Protein AF-A0A813ENT9-F1 (afdb_monomer)

pLDDT: mean 72.84, std 26.19, range [22.36, 98.62]

InterPro domains:
  IPR007402 Protein of unknown function DUF455 [PF04305] (148-347)
  IPR007402 Protein of unknown function DUF455 [PTHR42782] (163-346)
  IPR009078 Ferritin-like superfamily [SSF47240] (178-344)

Radius of gyration: 24.58 Å; Cα contacts (8 Å, |Δi|>4): 351; chains: 1; bounding box: 76×67×58 Å

Secondary structure (DSSP, 8-state):
-------THHHHHTT--S-TTS------------S---------------------------------PPPPHHHHHHHHHHHHHHTT--HHHHHHHHHHHHHH---HHHHTPPPPTTHHHHHHHHHTS----------------SS----GGGPBPSS--TTTTPPPPHHHHHH-HHHHHHHHHHHHHHHHHHHHHHHHHHHH-TTS-HHHHHHHHHHHHHHHHHHHHHHHHHHHHHIIIIITTS-HHHH-S-TTSSSSBP-HHHHHHHHHHHSSSHHHHHIIIIIIIIHHHHHHHHHHHHHHHHHTT-HHHHHHHHHHHHHHHHHHHHHHHHHHHHS---STTTT---HHHHHHHH----------

Organism: Polarella glacialis (NCBI:txid89957)

Nearest PDB structures (foldseek):
  3n1y-assembly1_A-1  TM=5.317E-01  e=1.655E+00  Pseudomonas sp. OX1
  3rng-assembly1_A  TM=5.389E-01  e=2.748E+00  Pseudomonas sp. OX1
  6xz6-assembly2_C  TM=1.559E-01  e=4.759E+00  Trypanosoma brucei brucei TREU927

Foldseek 3Di:
DPDDQDPPVLCVVLVVDPDPPDDDPDDDDDDDDDDDDDDDDDDDDDDDDDDDDDDDDDDDDDDDDDDDDDDDPVVVVVVVVVVVVVVPDQLLRQLLVLLCQLQAPADPVSLLDARPTCSLVRLSVVSPPDDPDDPDDQPQPPPVRLGGHHDQLAAADPDDDPPLLDQDDLVCLLVDLVSVLLNLLQVLNLLSLLLNLLSVVCNRGSPPRSSLNSLSSVSSNLSSVLSVLSLVSSQVSLCVVVPVPDDSCVSDSRSSDGPPHYCVLSVQLVLLVPFPNNLLQSLLSCQVPVLVVLLVVLQVVLVSCVSSVNNSVSVSSVVSNVVSVSSNVSSQVVLLVPPDDDDPCNPDDDSVNSSVVRHSGDPPPPPD

Sequence (368 aa):
VRAEPVKASLLQEFGISDTLGKASPYLNVVPLTPLGQRWSAASGPAAGGLGVFLLLDPRVASSSSSGRRQPSLTAAAASRDGSARLAQLSAKDELDMFARRILEDGRLATKLEPPAEGLDKRLIAEQNLPQVSKDVGLADASLDLEWPEREAAIEMSRTPLKGSEQLPKAGQLIASAEARALCLRKFAHHEVCAIELFAWALLRFPDAPVGFRLGLLQTLVEEQVHCKLYLERVADITRADGREDLPQSELEPFPLGRAPLPNSLWKGLGAIRASPEPLAAFLCGVGLTFEAANLDHSLKFRDIFRQAGDDETADVLQRIHDEEIRHVRIARVWLRRLAPRHGADAAHCDDAELYNAYAAFPTFEMSK

Structure (mmCIF, N/CA/C/O backbone):
data_AF-A0A813ENT9-F1
#
_entry.id   AF-A0A813ENT9-F1
#
loop_
_atom_site.group_PDB
_atom_site.id
_atom_site.type_symbol
_atom_site.label_atom_id
_atom_site.label_alt_id
_atom_site.label_comp_id
_atom_site.label_asym_id
_atom_site.label_entity_id
_atom_site.label_seq_id
_atom_site.pdbx_PDB_ins_code
_atom_site.Cartn_x
_atom_site.Cartn_y
_atom_site.Cartn_z
_atom_site.occupancy
_atom_site.B_iso_or_equiv
_atom_site.auth_seq_id
_atom_site.auth_comp_id
_atom_site.auth_asym_id
_atom_site.auth_atom_id
_atom_site.pdbx_PDB_model_num
ATOM 1 N N . VAL A 1 1 ? 22.209 -12.028 -19.439 1.00 31.58 1 VAL A N 1
ATOM 2 C CA . VAL A 1 1 ? 21.075 -12.940 -19.731 1.00 31.58 1 VAL A CA 1
ATOM 3 C C . VAL A 1 1 ? 20.095 -12.158 -20.589 1.00 31.58 1 VAL A C 1
ATOM 5 O O . VAL A 1 1 ? 19.682 -11.094 -20.153 1.00 31.58 1 VAL A O 1
ATOM 8 N N . ARG A 1 2 ? 19.826 -12.579 -21.833 1.00 24.55 2 ARG A N 1
ATOM 9 C CA . ARG A 1 2 ? 18.848 -11.890 -22.695 1.00 24.55 2 ARG A CA 1
ATOM 10 C C . ARG A 1 2 ? 17.473 -12.006 -22.033 1.00 24.55 2 ARG A C 1
ATOM 12 O O . ARG A 1 2 ? 17.047 -13.121 -21.749 1.00 24.55 2 ARG A O 1
ATOM 19 N N . ALA A 1 3 ? 16.832 -10.876 -21.742 1.00 31.22 3 ALA A N 1
ATOM 20 C CA . ALA A 1 3 ? 15.467 -10.850 -21.236 1.00 31.22 3 ALA A CA 1
ATOM 21 C C . ALA A 1 3 ? 14.542 -11.434 -22.315 1.00 31.22 3 ALA A C 1
ATOM 23 O O . ALA A 1 3 ? 14.379 -10.847 -23.383 1.00 31.22 3 ALA A O 1
ATOM 24 N N . GLU A 1 4 ? 14.004 -12.626 -22.063 1.00 32.72 4 GLU A N 1
ATOM 25 C CA . GLU A 1 4 ? 12.956 -13.219 -22.893 1.00 32.72 4 GLU A CA 1
ATOM 26 C C . GLU A 1 4 ? 11.741 -12.272 -22.919 1.00 32.72 4 GLU A C 1
ATOM 28 O O . GLU A 1 4 ? 11.378 -11.717 -21.874 1.00 32.72 4 GLU A O 1
ATOM 33 N N . PRO A 1 5 ? 11.092 -12.066 -24.079 1.00 38.59 5 PRO A N 1
ATOM 34 C CA . PRO A 1 5 ? 9.867 -11.283 -24.146 1.00 38.59 5 PRO A CA 1
ATOM 35 C C . PRO A 1 5 ? 8.805 -11.913 -23.238 1.00 38.59 5 PRO A C 1
ATOM 37 O O . PRO A 1 5 ? 8.561 -13.122 -23.275 1.00 38.59 5 PRO A O 1
ATOM 40 N N . VAL A 1 6 ? 8.183 -11.081 -22.399 1.00 41.44 6 VAL A N 1
ATOM 41 C CA . VAL A 1 6 ? 7.112 -11.477 -21.478 1.00 41.44 6 VAL A CA 1
ATOM 42 C C . VAL A 1 6 ? 5.927 -11.937 -22.327 1.00 41.44 6 VAL A C 1
ATOM 44 O O . VAL A 1 6 ? 5.165 -11.126 -22.843 1.00 41.44 6 VAL A O 1
ATOM 47 N N . LYS A 1 7 ? 5.785 -13.251 -22.528 1.00 40.38 7 LYS A N 1
ATOM 48 C CA . LYS A 1 7 ? 4.613 -13.821 -23.204 1.00 40.38 7 LYS A CA 1
ATOM 49 C C . LYS A 1 7 ? 3.363 -13.500 -22.382 1.00 40.38 7 LYS A C 1
ATOM 51 O O . LYS A 1 7 ? 3.413 -13.540 -21.155 1.00 40.38 7 LYS A O 1
ATOM 56 N N . ALA A 1 8 ? 2.232 -13.273 -23.050 1.00 42.03 8 ALA A N 1
ATOM 57 C CA . ALA A 1 8 ? 0.917 -13.039 -22.435 1.00 42.03 8 ALA A CA 1
ATOM 58 C C . ALA A 1 8 ? 0.524 -14.076 -21.350 1.00 42.03 8 ALA A C 1
ATOM 60 O O . ALA A 1 8 ? -0.287 -13.779 -20.479 1.00 42.03 8 ALA A O 1
ATOM 61 N N . SER A 1 9 ? 1.159 -15.256 -21.333 1.00 44.91 9 SER A N 1
ATOM 62 C CA . SER A 1 9 ? 1.030 -16.269 -20.277 1.00 44.91 9 SER A CA 1
ATOM 63 C C . SER A 1 9 ? 1.464 -15.798 -18.880 1.00 44.91 9 SER A C 1
ATOM 65 O O . SER A 1 9 ? 0.980 -16.327 -17.887 1.00 44.91 9 SER A O 1
ATOM 67 N N . LEU A 1 10 ? 2.362 -14.812 -18.781 1.00 40.22 10 LEU A N 1
ATOM 68 C CA . LEU A 1 10 ? 2.868 -14.294 -17.505 1.00 40.22 10 LEU A CA 1
ATOM 69 C C . LEU A 1 10 ? 1.834 -13.464 -16.746 1.00 40.22 10 LEU A C 1
ATOM 71 O O . LEU A 1 10 ? 1.767 -13.540 -15.527 1.00 40.22 10 LEU A O 1
ATOM 75 N N . LEU A 1 11 ? 0.996 -12.712 -17.457 1.00 44.91 11 LEU A N 1
ATOM 76 C CA . LEU A 1 11 ? -0.087 -11.943 -16.839 1.00 44.91 11 LEU A CA 1
ATOM 77 C C . LEU A 1 11 ? -1.122 -12.879 -16.200 1.00 44.91 11 LEU A C 1
ATOM 79 O O . LEU A 1 11 ? -1.585 -12.647 -15.084 1.00 44.91 11 LEU A O 1
ATOM 83 N N . GLN A 1 12 ? -1.379 -14.004 -16.867 1.00 45.25 12 GLN A N 1
ATOM 84 C CA . GLN A 1 12 ? -2.271 -15.063 -16.407 1.00 45.25 12 GLN A CA 1
ATOM 85 C C . GLN A 1 12 ? -1.721 -15.802 -15.170 1.00 45.25 12 GLN A C 1
ATOM 87 O O . GLN A 1 12 ? -2.481 -16.091 -14.250 1.00 45.25 12 GLN A O 1
ATOM 92 N N . GLU A 1 13 ? -0.402 -16.034 -15.100 1.00 40.66 13 GLU A N 1
ATOM 93 C CA . GLU A 1 13 ? 0.289 -16.635 -13.940 1.00 40.66 13 GLU A CA 1
ATOM 94 C C . GLU A 1 13 ? 0.149 -15.783 -12.662 1.00 40.66 13 GLU A C 1
ATOM 96 O O . GLU A 1 13 ? 0.085 -16.314 -11.553 1.00 40.66 13 GLU A O 1
ATOM 101 N N . PHE A 1 14 ? 0.043 -14.457 -12.804 1.00 45.03 14 PHE A N 1
ATOM 102 C CA . PHE A 1 14 ? -0.132 -13.532 -11.681 1.00 45.03 14 PHE A CA 1
ATOM 103 C C . PHE A 1 14 ? -1.591 -13.156 -11.400 1.00 45.03 14 PHE A C 1
ATOM 105 O O . PHE A 1 14 ? -1.835 -12.383 -10.472 1.00 45.03 14 PHE A O 1
ATOM 112 N N . GLY A 1 15 ? -2.558 -13.678 -12.161 1.00 40.19 15 GLY A N 1
ATOM 113 C CA . GLY A 1 15 ? -3.959 -13.262 -12.051 1.00 40.19 15 GLY A CA 1
ATOM 114 C C . GLY A 1 15 ? -4.168 -11.781 -12.389 1.00 40.19 15 GLY A C 1
ATOM 115 O O . GLY A 1 15 ? -5.046 -11.141 -11.819 1.00 40.19 15 GLY A O 1
ATOM 116 N N . ILE A 1 16 ? -3.333 -11.214 -13.268 1.00 45.72 16 ILE A N 1
ATOM 117 C CA . ILE A 1 16 ? -3.538 -9.875 -13.831 1.00 45.72 16 ILE A CA 1
ATOM 118 C C . ILE A 1 16 ? -4.748 -9.989 -14.773 1.00 45.72 16 ILE A C 1
ATOM 120 O O . ILE A 1 16 ? -4.620 -10.477 -15.895 1.00 45.72 16 ILE A O 1
ATOM 124 N N . SER A 1 17 ? -5.941 -9.657 -14.268 1.00 43.94 17 SER A N 1
ATOM 125 C CA . SER A 1 17 ? -7.192 -9.644 -15.041 1.00 43.94 17 SER A CA 1
ATOM 126 C C . SER A 1 17 ? -7.212 -8.464 -16.019 1.00 43.94 17 SER A C 1
ATOM 128 O O . SER A 1 17 ? -6.691 -7.397 -15.712 1.00 43.94 17 SER A O 1
ATOM 130 N N . ASP A 1 18 ? -7.892 -8.626 -17.157 1.00 40.97 18 ASP A N 1
ATOM 131 C CA . ASP A 1 18 ? -8.038 -7.665 -18.270 1.00 40.97 18 ASP A CA 1
ATOM 132 C C . ASP A 1 18 ? -8.789 -6.350 -17.934 1.00 40.97 18 ASP A C 1
ATOM 134 O O . ASP A 1 18 ? -9.279 -5.647 -18.835 1.00 40.97 18 ASP A O 1
ATOM 138 N N . THR A 1 19 ? -8.946 -6.012 -16.654 1.00 39.94 19 THR A N 1
ATOM 139 C CA . THR A 1 19 ? -9.840 -4.950 -16.182 1.00 39.94 19 THR A CA 1
ATOM 140 C C . THR A 1 19 ? -9.249 -4.137 -15.030 1.00 39.94 19 THR A C 1
ATOM 142 O O . THR A 1 19 ? -9.852 -4.065 -13.959 1.00 39.94 19 THR A O 1
ATOM 145 N N . LEU A 1 20 ? -8.120 -3.453 -15.245 1.00 43.62 20 LEU A N 1
ATOM 146 C CA . LEU A 1 20 ? -7.811 -2.261 -14.447 1.00 43.62 20 LEU A CA 1
ATOM 147 C C . LEU A 1 20 ? -8.871 -1.192 -14.767 1.00 43.62 20 LEU A C 1
ATOM 149 O O . LEU A 1 20 ? -8.841 -0.579 -15.831 1.00 43.62 20 LEU A O 1
ATOM 153 N N . GLY A 1 21 ? -9.862 -1.027 -13.888 1.00 37.38 21 GLY A N 1
ATOM 154 C CA . GLY A 1 21 ? -10.892 0.014 -14.019 1.00 37.38 21 GLY A CA 1
ATOM 155 C C . GLY A 1 21 ? -12.346 -0.457 -13.953 1.00 37.38 21 GLY A C 1
ATOM 156 O O . GLY A 1 21 ? -13.245 0.379 -13.917 1.00 37.38 21 GLY A O 1
ATOM 157 N N . LYS A 1 22 ? -12.617 -1.765 -13.873 1.00 34.47 22 LYS A N 1
ATOM 158 C CA . LYS A 1 22 ? -13.944 -2.247 -13.459 1.00 34.47 22 LYS A CA 1
ATOM 159 C C . LYS A 1 22 ? -13.844 -2.697 -12.013 1.00 34.47 22 LYS A C 1
ATOM 161 O O . LYS A 1 22 ? -13.019 -3.552 -11.710 1.00 34.47 22 LYS A O 1
ATOM 166 N N . ALA A 1 23 ? -14.667 -2.123 -11.134 1.00 31.81 23 ALA A N 1
ATOM 167 C CA . ALA A 1 23 ? -14.884 -2.680 -9.805 1.00 31.81 23 ALA A CA 1
ATOM 168 C C . ALA A 1 23 ? -15.116 -4.191 -9.951 1.00 31.81 23 ALA A C 1
ATOM 170 O O . ALA A 1 23 ? -15.957 -4.602 -10.755 1.00 31.81 23 ALA A O 1
ATOM 171 N N . SER A 1 24 ? -14.311 -4.990 -9.248 1.00 31.61 24 SER A N 1
ATOM 172 C CA . SER A 1 24 ? -14.378 -6.450 -9.278 1.00 31.61 24 SER A CA 1
ATOM 173 C C . SER A 1 24 ? -15.818 -6.902 -8.994 1.00 31.61 24 SER A C 1
ATOM 175 O O . SER A 1 24 ? -16.326 -6.628 -7.903 1.00 31.61 24 SER A O 1
ATOM 177 N N . PRO A 1 25 ? -16.527 -7.542 -9.944 1.00 28.44 25 PRO A N 1
ATOM 178 C CA . PRO A 1 25 ? -17.794 -8.178 -9.640 1.00 28.44 25 PRO A CA 1
ATOM 179 C C . PRO A 1 25 ? -17.458 -9.511 -8.964 1.00 28.44 25 PRO A C 1
ATOM 181 O O . PRO A 1 25 ? -16.895 -10.405 -9.588 1.00 28.44 25 PRO A O 1
ATOM 184 N N . TYR A 1 26 ? -17.734 -9.600 -7.667 1.00 29.67 26 TYR A N 1
ATOM 185 C CA . TYR A 1 26 ? -17.457 -10.736 -6.788 1.00 29.67 26 TYR A CA 1
ATOM 186 C C . TYR A 1 26 ? -17.551 -12.152 -7.408 1.00 29.67 26 TYR A C 1
ATOM 188 O O . TYR A 1 26 ? -18.485 -12.477 -8.136 1.00 29.67 26 TYR A O 1
ATOM 196 N N . LEU A 1 27 ? -16.643 -13.005 -6.905 1.00 29.31 27 LEU A N 1
ATOM 197 C CA . LEU A 1 27 ? -16.765 -14.446 -6.625 1.00 29.31 27 LEU A CA 1
ATOM 198 C C . LEU A 1 27 ? -16.911 -15.437 -7.793 1.00 29.31 27 LEU A C 1
ATOM 200 O O . LEU A 1 27 ? -17.970 -15.615 -8.381 1.00 29.31 27 LEU A O 1
ATOM 204 N N . ASN A 1 28 ? -15.862 -16.248 -7.958 1.00 23.48 28 ASN A N 1
ATOM 205 C CA . ASN A 1 28 ? -15.975 -17.710 -7.907 1.00 23.48 28 ASN A CA 1
ATOM 206 C C . ASN A 1 28 ? -14.609 -18.300 -7.525 1.00 23.48 28 ASN A C 1
ATOM 208 O O . ASN A 1 28 ? -13.806 -18.644 -8.390 1.00 23.48 28 ASN A O 1
ATOM 212 N N . VAL A 1 29 ? -14.337 -18.415 -6.223 1.00 27.23 29 VAL A N 1
ATOM 213 C CA . VAL A 1 29 ? -13.224 -19.229 -5.721 1.00 27.23 29 VAL A CA 1
ATOM 214 C C . VAL A 1 29 ? -13.818 -20.465 -5.059 1.00 27.23 29 VAL A C 1
ATOM 216 O O . VAL A 1 29 ? -14.573 -20.385 -4.093 1.00 27.23 29 VAL A O 1
ATOM 219 N N . VAL A 1 30 ? -13.502 -21.617 -5.642 1.00 23.52 30 VAL A N 1
ATOM 220 C CA . VAL A 1 30 ? -13.768 -22.946 -5.090 1.00 23.52 30 VAL A CA 1
ATOM 221 C C . VAL A 1 30 ? -13.003 -23.073 -3.766 1.00 23.52 30 VAL A C 1
ATOM 223 O O . VAL A 1 30 ? -11.804 -22.789 -3.751 1.00 23.52 30 VAL A O 1
ATOM 226 N N . PRO A 1 31 ? -13.628 -23.503 -2.657 1.00 24.69 31 PRO A N 1
ATOM 227 C CA . PRO A 1 31 ? -12.917 -23.642 -1.395 1.00 24.69 31 PRO A CA 1
ATOM 228 C C . PRO A 1 31 ? -11.897 -24.783 -1.490 1.00 24.69 31 PRO A C 1
ATOM 230 O O . PRO A 1 31 ? -12.249 -25.928 -1.780 1.00 24.69 31 PRO A O 1
ATOM 233 N N . LEU A 1 32 ? -10.630 -24.487 -1.199 1.00 27.20 32 LEU A N 1
ATOM 234 C CA . LEU A 1 32 ? -9.658 -25.512 -0.832 1.00 27.20 32 LEU A CA 1
ATOM 235 C C . LEU A 1 32 ? -9.951 -25.932 0.612 1.00 27.20 32 LEU A C 1
ATOM 237 O O . LEU A 1 32 ? -9.656 -25.213 1.562 1.00 27.20 32 LEU A O 1
ATOM 241 N N . THR A 1 33 ? -10.574 -27.098 0.774 1.00 24.86 33 THR A N 1
ATOM 242 C CA . THR A 1 33 ? -10.783 -27.750 2.075 1.00 24.86 33 THR A CA 1
ATOM 243 C C . THR A 1 33 ? -9.454 -27.992 2.799 1.00 24.86 33 THR A C 1
ATOM 245 O O . THR A 1 33 ? -8.567 -28.624 2.218 1.00 24.86 33 THR A O 1
ATOM 248 N N . PRO A 1 34 ? -9.329 -27.623 4.086 1.00 27.61 34 PRO A N 1
ATOM 249 C CA . PRO A 1 34 ? -8.279 -28.142 4.948 1.00 27.61 34 PRO A CA 1
ATOM 250 C C . PRO A 1 34 ? -8.530 -29.625 5.245 1.00 27.61 34 PRO A C 1
ATOM 252 O O . PRO A 1 34 ? -9.637 -30.042 5.593 1.00 27.61 34 PRO A O 1
ATOM 255 N N . LEU A 1 35 ? -7.480 -30.432 5.119 1.00 26.48 35 LEU A N 1
ATOM 256 C CA . LEU A 1 35 ? -7.457 -31.812 5.585 1.00 26.48 35 LEU A CA 1
ATOM 257 C C . LEU A 1 35 ? -7.691 -31.859 7.105 1.00 26.48 35 LEU A C 1
ATOM 259 O O . LEU A 1 35 ? -6.843 -31.436 7.882 1.00 26.48 35 LEU A O 1
ATOM 263 N N . GLY A 1 36 ? -8.810 -32.467 7.502 1.00 24.36 36 GLY A N 1
ATOM 264 C CA . GLY A 1 36 ? -8.964 -33.134 8.795 1.00 24.36 36 GLY A CA 1
ATOM 265 C C . GLY A 1 36 ? -9.704 -32.356 9.882 1.00 24.36 36 GLY A C 1
ATOM 266 O O . GLY A 1 36 ? -9.088 -31.669 10.680 1.00 24.36 36 GLY A O 1
ATOM 267 N N . GLN A 1 37 ? -11.009 -32.603 10.017 1.00 26.23 37 GLN A N 1
ATOM 268 C CA . GLN A 1 37 ? -11.585 -33.292 11.183 1.00 26.23 37 GLN A CA 1
ATOM 269 C C . GLN A 1 37 ? -13.067 -33.612 10.921 1.00 26.23 37 GLN A C 1
ATOM 271 O O . GLN A 1 37 ? -13.854 -32.769 10.505 1.00 26.23 37 GLN A O 1
ATOM 276 N N . ARG A 1 38 ? -13.432 -34.882 11.121 1.00 24.89 38 ARG A N 1
ATOM 277 C CA . ARG A 1 38 ? -14.786 -35.423 10.949 1.00 24.89 38 ARG A CA 1
ATOM 278 C C . ARG A 1 38 ? -15.687 -34.972 12.094 1.00 24.89 38 ARG A C 1
ATOM 280 O O . ARG A 1 38 ? -15.434 -35.403 13.211 1.00 24.89 38 ARG A O 1
ATOM 287 N N . TRP A 1 39 ? -16.787 -34.284 11.803 1.00 24.11 39 TRP A N 1
ATOM 288 C CA . TRP A 1 39 ? -17.993 -34.324 12.636 1.00 24.11 39 TRP A CA 1
ATOM 289 C C . TRP A 1 39 ? -19.222 -34.519 11.743 1.00 24.11 39 TRP A C 1
ATOM 291 O O . TRP A 1 39 ? -19.401 -33.843 10.736 1.00 24.11 39 TRP A O 1
ATOM 301 N N . SER A 1 40 ? -20.020 -35.525 12.092 1.00 24.61 40 SER A N 1
ATOM 302 C CA . SER A 1 40 ? -21.245 -35.947 11.414 1.00 24.61 40 SER A CA 1
ATOM 303 C C . SER A 1 40 ? -22.445 -35.414 12.186 1.00 24.61 40 SER A C 1
ATOM 305 O O . SER A 1 40 ? -22.548 -35.715 13.373 1.00 24.61 40 SER A O 1
ATOM 307 N N . ALA A 1 41 ? -23.386 -34.752 11.512 1.00 25.81 41 ALA A N 1
ATOM 308 C CA . ALA A 1 41 ? -24.808 -34.802 11.857 1.00 25.81 41 ALA A CA 1
ATOM 309 C C . ALA A 1 41 ? -25.672 -34.332 10.674 1.00 25.81 41 ALA A C 1
ATOM 311 O O . ALA A 1 41 ? -25.301 -33.435 9.925 1.00 25.81 41 ALA A O 1
ATOM 312 N N . ALA A 1 42 ? -26.801 -35.012 10.505 1.00 22.61 42 ALA A N 1
ATOM 313 C CA . ALA A 1 42 ? -27.679 -35.042 9.344 1.00 22.61 42 ALA A CA 1
ATOM 314 C C . ALA A 1 42 ? -28.894 -34.087 9.426 1.00 22.61 42 ALA A C 1
ATOM 316 O O . ALA A 1 42 ? -29.235 -33.613 10.509 1.00 22.61 42 ALA A O 1
ATOM 317 N N . SER A 1 43 ? -29.650 -34.042 8.308 1.00 27.06 43 SER A N 1
ATOM 318 C CA . SER A 1 43 ? -31.071 -33.620 8.111 1.00 27.06 43 SER A CA 1
ATOM 319 C C . SER A 1 43 ? -31.303 -32.102 7.982 1.00 27.06 43 SER A C 1
ATOM 321 O O . SER A 1 43 ? -30.952 -31.367 8.887 1.00 27.06 43 SER A O 1
ATOM 323 N N . GLY A 1 44 ? -31.844 -31.533 6.893 1.00 24.34 44 GLY A N 1
ATOM 324 C CA . GLY A 1 44 ? -33.192 -31.697 6.304 1.00 24.34 44 GLY A CA 1
ATOM 325 C C . GLY A 1 44 ? -33.752 -30.293 5.911 1.00 24.34 44 GLY A C 1
ATOM 326 O O . GLY A 1 44 ? -33.144 -29.311 6.317 1.00 24.34 44 GLY A O 1
ATOM 327 N N . PRO A 1 45 ? -34.825 -30.138 5.099 1.00 30.98 45 PRO A N 1
ATOM 328 C CA . PRO A 1 45 ? -34.728 -29.361 3.847 1.00 30.98 45 PRO A CA 1
ATOM 329 C C . PRO A 1 45 ? -35.563 -28.058 3.684 1.00 30.98 45 PRO A C 1
ATOM 331 O O . PRO A 1 45 ? -36.574 -27.848 4.340 1.00 30.98 45 PRO A O 1
ATOM 334 N N . ALA A 1 46 ? -35.088 -27.252 2.717 1.00 26.53 46 ALA A N 1
ATOM 335 C CA . ALA A 1 46 ? -35.700 -26.378 1.688 1.00 26.53 46 ALA A CA 1
ATOM 336 C C . ALA A 1 46 ? -37.165 -25.864 1.731 1.00 26.53 46 ALA A C 1
ATOM 338 O O . ALA A 1 46 ? -38.100 -26.644 1.873 1.00 26.53 46 ALA A O 1
ATOM 339 N N . ALA A 1 47 ? -37.322 -24.573 1.367 1.00 26.30 47 ALA A N 1
ATOM 340 C CA . ALA A 1 47 ? -38.288 -23.914 0.438 1.00 26.30 47 ALA A CA 1
ATOM 341 C C . ALA A 1 47 ? -38.345 -22.401 0.799 1.00 26.30 47 ALA A C 1
ATOM 343 O O . ALA A 1 47 ? -38.175 -22.083 1.966 1.00 26.30 47 ALA A O 1
ATOM 344 N N . GLY A 1 48 ? -38.553 -21.383 -0.046 1.00 24.31 48 GLY A N 1
ATOM 345 C CA . GLY A 1 48 ? -39.046 -21.237 -1.420 1.00 24.31 48 GLY A CA 1
ATOM 346 C C . GLY A 1 48 ? -39.652 -19.816 -1.598 1.00 24.31 48 GLY A C 1
ATOM 347 O O . GLY A 1 48 ? -40.213 -19.301 -0.639 1.00 24.31 48 GLY A O 1
ATOM 348 N N . GLY A 1 49 ? -39.579 -19.226 -2.809 1.00 23.67 49 GLY A N 1
ATOM 349 C CA . GLY A 1 49 ? -40.369 -18.063 -3.306 1.00 23.67 49 GLY A CA 1
ATOM 350 C C . GLY A 1 49 ? -40.110 -16.692 -2.647 1.00 23.67 49 GLY A C 1
ATOM 351 O O . GLY A 1 49 ? -39.648 -16.619 -1.525 1.00 23.67 49 GLY A O 1
ATOM 352 N N . LEU A 1 50 ? -40.368 -15.526 -3.245 1.00 26.12 50 LEU A N 1
ATOM 353 C CA . LEU A 1 50 ? -41.095 -15.102 -4.446 1.00 26.12 50 LEU A CA 1
ATOM 354 C C . LEU A 1 50 ? -40.665 -13.647 -4.750 1.00 26.12 50 LEU A C 1
ATOM 356 O O . LEU A 1 50 ? -40.340 -12.895 -3.834 1.00 26.12 50 LEU A O 1
ATOM 360 N N . GLY A 1 51 ? -40.677 -13.252 -6.025 1.00 22.36 51 GLY A N 1
ATOM 361 C CA . GLY A 1 51 ? -40.363 -11.889 -6.461 1.00 22.36 51 GLY A CA 1
ATOM 362 C C . GLY A 1 51 ? -41.534 -10.910 -6.358 1.00 22.36 51 GLY A C 1
ATOM 363 O O . GLY A 1 51 ? -42.688 -11.321 -6.274 1.00 22.36 51 GLY A O 1
ATOM 364 N N . VAL A 1 52 ? -41.229 -9.612 -6.460 1.00 25.75 52 VAL A N 1
ATOM 365 C CA . VAL A 1 52 ? -42.190 -8.558 -6.816 1.00 25.75 52 VAL A CA 1
ATOM 366 C C . VAL A 1 52 ? -41.489 -7.524 -7.705 1.00 25.75 52 VAL A C 1
ATOM 368 O O . VAL A 1 52 ? -40.528 -6.879 -7.297 1.00 25.75 52 VAL A O 1
ATOM 371 N N . PHE A 1 53 ? -41.990 -7.395 -8.934 1.00 24.22 53 PHE A N 1
ATOM 372 C CA . PHE A 1 53 ? -41.747 -6.294 -9.867 1.00 24.22 53 PHE A CA 1
ATOM 373 C C . PHE A 1 53 ? -42.733 -5.162 -9.547 1.00 24.22 53 PHE A C 1
ATOM 375 O O . PHE A 1 53 ? -43.921 -5.432 -9.372 1.00 24.22 53 PHE A O 1
ATOM 382 N N . LEU A 1 54 ? -42.282 -3.906 -9.550 1.00 26.34 54 LEU A N 1
ATOM 383 C CA . LEU A 1 54 ? -43.164 -2.737 -9.530 1.00 26.34 54 LEU A CA 1
ATOM 384 C C . LEU A 1 54 ? -42.888 -1.847 -10.746 1.00 26.34 54 LEU A C 1
ATOM 386 O O . LEU A 1 54 ? -41.794 -1.319 -10.929 1.00 26.34 54 LEU A O 1
ATOM 390 N N . LEU A 1 55 ? -43.922 -1.750 -11.584 1.00 24.53 55 LEU A N 1
ATOM 391 C CA . LEU A 1 55 ? -44.096 -0.836 -12.709 1.00 24.53 55 LEU A CA 1
ATOM 392 C C . LEU A 1 55 ? -44.313 0.601 -12.220 1.00 24.53 55 LEU A C 1
ATOM 394 O O . LEU A 1 55 ? -45.072 0.813 -11.277 1.00 24.53 55 LEU A O 1
ATOM 398 N N . LEU A 1 56 ? -43.783 1.579 -12.958 1.00 27.08 56 LEU A N 1
ATOM 399 C CA . LEU A 1 56 ? -44.304 2.948 -12.985 1.00 27.08 56 LEU A CA 1
ATOM 400 C C . LEU A 1 56 ? -44.379 3.443 -14.438 1.00 27.08 56 LEU A C 1
ATOM 402 O O . LEU A 1 56 ? -43.383 3.435 -15.160 1.00 27.08 56 LEU A O 1
ATOM 406 N N . ASP A 1 57 ? -45.585 3.850 -14.838 1.00 27.53 57 ASP A N 1
ATOM 407 C CA . ASP A 1 57 ? -45.938 4.527 -16.096 1.00 27.53 57 ASP A CA 1
ATOM 408 C C . ASP A 1 57 ? -46.040 6.060 -15.835 1.00 27.53 57 ASP A C 1
ATOM 410 O O . ASP A 1 57 ? -46.289 6.453 -14.690 1.00 27.53 57 ASP A O 1
ATOM 414 N N . PRO A 1 58 ? -45.817 6.950 -16.830 1.00 44.16 58 PRO A N 1
ATOM 415 C CA . PRO A 1 58 ? -45.433 8.348 -16.624 1.00 44.16 58 PRO A CA 1
ATOM 416 C C . PRO A 1 58 ? -46.532 9.383 -16.969 1.00 44.16 58 PRO A C 1
ATOM 418 O O . PRO A 1 58 ? -47.655 9.036 -17.334 1.00 44.16 58 PRO A O 1
ATOM 421 N N . ARG A 1 59 ? -46.103 10.665 -16.987 1.00 27.47 59 ARG A N 1
ATOM 422 C CA . ARG A 1 59 ? -46.740 11.933 -17.456 1.00 27.47 59 ARG A CA 1
ATOM 423 C C . ARG A 1 59 ? -47.303 12.781 -16.285 1.00 27.47 59 ARG A C 1
ATOM 425 O O . ARG A 1 59 ? -47.861 12.226 -15.357 1.00 27.47 59 ARG A O 1
ATOM 432 N N . VAL A 1 60 ? -47.181 14.117 -16.207 1.00 29.70 60 VAL A N 1
ATOM 433 C CA . VAL A 1 60 ? -47.379 15.198 -17.202 1.00 29.70 60 VAL A CA 1
ATOM 434 C C . VAL A 1 60 ? -46.744 16.537 -16.713 1.00 29.70 60 VAL A C 1
ATOM 436 O O . VAL A 1 60 ? -46.805 16.825 -15.525 1.00 29.70 60 VAL A O 1
ATOM 439 N N . ALA A 1 61 ? -46.266 17.357 -17.677 1.00 28.77 61 ALA A N 1
ATOM 440 C CA . ALA A 1 61 ? -46.142 18.846 -17.753 1.00 28.77 61 ALA A CA 1
ATOM 441 C C . ALA A 1 61 ? -45.148 19.597 -16.831 1.00 28.77 61 ALA A C 1
ATOM 443 O O . ALA A 1 61 ? -45.238 19.504 -15.619 1.00 28.77 61 ALA A O 1
ATOM 444 N N . SER A 1 62 ? -44.124 20.334 -17.297 1.00 29.77 62 SER A N 1
ATOM 445 C CA . SER A 1 62 ? -43.958 21.421 -18.299 1.00 29.77 62 SER A CA 1
ATOM 446 C C . SER A 1 62 ? -44.128 22.844 -17.738 1.00 29.77 62 SER A C 1
ATOM 448 O O . SER A 1 62 ? -45.260 23.272 -17.538 1.00 29.77 62 SER A O 1
ATOM 450 N N . SER A 1 63 ? -43.030 23.614 -17.654 1.00 29.12 63 SER A N 1
ATOM 451 C CA . SER A 1 63 ? -42.982 25.034 -18.065 1.00 29.12 63 SER A CA 1
ATOM 452 C C . SER A 1 63 ? -41.551 25.629 -18.126 1.00 29.12 63 SER A C 1
ATOM 454 O O . SER A 1 63 ? -40.777 25.593 -17.177 1.00 29.12 63 SER A O 1
ATOM 456 N N . SER A 1 64 ? -41.253 26.185 -19.310 1.00 30.38 64 SER A N 1
ATOM 457 C CA . SER A 1 64 ? -40.495 27.417 -19.635 1.00 30.38 64 SER A CA 1
ATOM 458 C C . SER A 1 64 ? -39.035 27.671 -19.189 1.00 30.38 64 SER A C 1
ATOM 460 O O . SER A 1 64 ? -38.760 28.191 -18.116 1.00 30.38 64 SER A O 1
ATOM 462 N N . SER A 1 65 ? -38.131 27.445 -20.154 1.00 31.66 65 SER A N 1
ATOM 463 C CA . SER A 1 65 ? -37.137 28.370 -20.759 1.00 31.66 65 SER A CA 1
ATOM 464 C C . SER A 1 65 ? -36.491 29.522 -19.959 1.00 31.66 65 SER A C 1
ATOM 466 O O . SER A 1 65 ? -37.163 30.500 -19.653 1.00 31.66 65 SER A O 1
ATOM 468 N N . SER A 1 66 ? -35.147 29.549 -19.922 1.00 31.17 66 SER A N 1
ATOM 469 C CA . SER A 1 66 ? -34.328 30.614 -20.555 1.00 31.17 66 SER A CA 1
ATOM 470 C C . SER A 1 66 ? -32.815 30.339 -20.436 1.00 31.17 66 SER A C 1
ATOM 472 O O . SER A 1 66 ? -32.340 29.998 -19.361 1.00 31.17 66 SER A O 1
ATOM 474 N N . GLY A 1 67 ? -32.055 30.552 -21.523 1.00 28.59 67 GLY A N 1
ATOM 475 C CA . GLY A 1 67 ? -30.629 30.918 -21.441 1.00 28.59 67 GLY A CA 1
ATOM 476 C C . GLY A 1 67 ? -29.568 29.852 -21.756 1.00 28.59 67 GLY A C 1
ATOM 477 O O . GLY A 1 67 ? -28.699 29.590 -20.932 1.00 28.59 67 GLY A O 1
ATOM 478 N N . ARG A 1 68 ? -29.545 29.285 -22.972 1.00 33.03 68 ARG A N 1
ATOM 479 C CA . ARG A 1 68 ? -28.400 28.481 -23.449 1.00 33.03 68 ARG A CA 1
ATOM 480 C C . ARG A 1 68 ? -27.281 29.414 -23.944 1.00 33.03 68 ARG A C 1
ATOM 482 O O . ARG A 1 68 ? -27.335 29.891 -25.074 1.00 33.03 68 ARG A O 1
ATOM 489 N N . ARG A 1 69 ? -26.266 29.685 -23.114 1.00 36.12 69 ARG A N 1
ATOM 490 C CA . ARG A 1 69 ? -24.987 30.254 -23.583 1.00 36.12 69 ARG A CA 1
ATOM 491 C C . ARG A 1 69 ? -24.226 29.169 -24.348 1.00 36.12 69 ARG A C 1
ATOM 493 O O . ARG A 1 69 ? -23.965 28.100 -23.803 1.00 36.12 69 ARG A O 1
ATOM 500 N N . GLN A 1 70 ? -23.897 29.432 -25.610 1.00 40.94 70 GLN A N 1
ATOM 501 C CA . GLN A 1 70 ? -22.934 28.617 -26.352 1.00 40.94 70 GLN A CA 1
ATOM 502 C C . GLN A 1 70 ? -21.535 28.795 -25.735 1.00 40.94 70 GLN A C 1
ATOM 504 O O . GLN A 1 70 ? -21.189 29.923 -25.372 1.00 40.94 70 GLN A O 1
ATOM 509 N N . PRO A 1 71 ? -20.719 27.735 -25.611 1.00 38.34 71 PRO A N 1
ATOM 510 C CA . PRO A 1 71 ? -19.328 27.889 -25.213 1.00 38.34 71 PRO A CA 1
ATOM 511 C C . PRO A 1 71 ? -18.543 28.584 -26.334 1.00 38.34 71 PRO A C 1
ATOM 513 O O . PRO A 1 71 ? -18.711 28.280 -27.515 1.00 38.34 71 PRO A O 1
ATOM 516 N N . SER A 1 72 ? -17.698 29.543 -25.957 1.00 40.06 72 SER A N 1
ATOM 517 C CA . SER A 1 72 ? -16.830 30.272 -26.877 1.00 40.06 72 SER A CA 1
ATOM 518 C C . SER A 1 72 ? -15.824 29.332 -27.552 1.00 40.06 72 SER A C 1
ATOM 520 O O . SER A 1 72 ? -15.274 28.424 -26.927 1.00 40.06 72 SER A O 1
ATOM 522 N N . LEU A 1 73 ? -15.526 29.602 -28.827 1.00 41.59 73 LEU A N 1
ATOM 523 C CA . LEU A 1 73 ? -14.547 28.885 -29.663 1.00 41.59 73 LEU A CA 1
ATOM 524 C C . LEU A 1 73 ? -13.135 28.785 -29.042 1.00 41.59 73 LEU A C 1
ATOM 526 O O . LEU A 1 73 ? -12.334 27.955 -29.460 1.00 41.59 73 LEU A O 1
ATOM 530 N N . THR A 1 74 ? -12.840 29.583 -28.016 1.00 41.72 74 THR A N 1
ATOM 531 C CA . THR A 1 74 ? -11.576 29.577 -27.270 1.00 41.72 74 THR A CA 1
ATOM 532 C C . THR A 1 74 ? -11.444 28.406 -26.287 1.00 41.72 74 THR A C 1
ATOM 534 O O . THR A 1 74 ? -10.350 27.872 -26.134 1.00 41.72 74 THR A O 1
ATOM 537 N N . ALA A 1 75 ? -12.539 27.936 -25.675 1.00 37.94 75 ALA A N 1
ATOM 538 C CA . ALA A 1 75 ? -12.503 26.801 -24.742 1.00 37.94 75 ALA A CA 1
ATOM 539 C C . ALA A 1 75 ? -12.367 25.451 -25.471 1.00 37.94 75 ALA A C 1
ATOM 541 O O . ALA A 1 75 ? -11.710 24.536 -24.982 1.00 37.94 75 ALA A O 1
ATOM 542 N N . ALA A 1 76 ? -12.937 25.350 -26.677 1.00 37.06 76 ALA A N 1
ATOM 543 C CA . ALA A 1 76 ? -12.822 24.169 -27.532 1.00 37.06 76 ALA A CA 1
ATOM 544 C C . ALA A 1 76 ? -11.423 24.010 -28.158 1.00 37.06 76 ALA A C 1
ATOM 546 O O . ALA A 1 76 ? -11.029 22.899 -28.498 1.00 37.06 76 ALA A O 1
ATOM 547 N N . ALA A 1 77 ? -10.670 25.104 -28.318 1.00 35.59 77 ALA A N 1
ATOM 548 C CA . ALA A 1 77 ? -9.293 25.058 -28.804 1.00 35.59 77 ALA A CA 1
ATOM 549 C C . ALA A 1 77 ? -8.322 24.569 -27.714 1.00 35.59 77 ALA A C 1
ATOM 551 O O . ALA A 1 77 ? -7.490 23.714 -27.994 1.00 35.59 77 ALA A O 1
ATOM 552 N N . ALA A 1 78 ? -8.489 25.018 -26.464 1.00 39.78 78 ALA A N 1
ATOM 553 C CA . ALA A 1 78 ? -7.676 24.559 -25.332 1.00 39.78 78 ALA A CA 1
ATOM 554 C C . ALA A 1 78 ? -7.929 23.081 -24.969 1.00 39.78 78 ALA A C 1
ATOM 556 O O . ALA A 1 78 ? -6.991 22.353 -24.648 1.00 39.78 78 ALA A O 1
ATOM 557 N N . SER A 1 79 ? -9.178 22.604 -25.075 1.00 43.06 79 SER A N 1
ATOM 558 C CA . SER A 1 79 ? -9.502 21.186 -24.855 1.00 43.06 79 SER A CA 1
ATOM 559 C C . SER A 1 79 ? -9.034 20.278 -25.999 1.00 43.06 79 SER A C 1
ATOM 561 O O . SER A 1 79 ? -8.630 19.142 -25.750 1.00 43.06 79 SER A O 1
ATOM 563 N N . ARG A 1 80 ? -9.021 20.777 -27.244 1.00 39.47 80 ARG A N 1
ATOM 564 C CA . ARG A 1 80 ? -8.448 20.065 -28.399 1.00 39.47 80 ARG A CA 1
ATOM 565 C C . ARG A 1 80 ? -6.923 19.986 -28.349 1.00 39.47 80 ARG A C 1
ATOM 567 O O . ARG A 1 80 ? -6.387 18.953 -28.723 1.00 39.47 80 ARG A O 1
ATOM 574 N N . ASP A 1 81 ? -6.241 21.019 -27.860 1.00 45.47 81 ASP A N 1
ATOM 575 C CA . ASP A 1 81 ? -4.773 21.057 -27.760 1.00 45.47 81 ASP A CA 1
ATOM 576 C C . ASP A 1 81 ? -4.244 20.159 -26.619 1.00 45.47 81 ASP A C 1
ATOM 578 O O . ASP A 1 81 ? -3.279 19.414 -26.791 1.00 45.47 81 ASP A O 1
ATOM 582 N N . GLY A 1 82 ? -4.952 20.107 -25.481 1.00 40.28 82 GLY A N 1
ATOM 583 C CA . GLY A 1 82 ? -4.668 19.147 -24.403 1.00 40.28 82 GLY A CA 1
ATOM 584 C C . GLY A 1 82 ? -4.939 17.689 -24.800 1.00 40.28 82 GLY A C 1
ATOM 585 O O . GLY A 1 82 ? -4.124 16.809 -24.529 1.00 40.28 82 GLY A O 1
ATOM 586 N N . SER A 1 83 ? -6.042 17.434 -25.514 1.00 45.47 83 SER A N 1
ATOM 587 C CA . SER A 1 83 ? -6.368 16.104 -26.048 1.00 45.47 83 SER A CA 1
ATOM 588 C C . SER A 1 83 ? -5.418 15.658 -27.168 1.00 45.47 83 SER A C 1
ATOM 590 O O . SER A 1 83 ? -5.179 14.461 -27.307 1.00 45.47 83 SER A O 1
ATOM 592 N N . ALA A 1 84 ? -4.871 16.590 -27.957 1.00 41.56 84 ALA A N 1
ATOM 593 C CA . ALA A 1 84 ? -3.902 16.300 -29.015 1.00 41.56 84 ALA A CA 1
ATOM 594 C C . ALA A 1 84 ? -2.486 16.036 -28.470 1.00 41.56 84 ALA A C 1
ATOM 596 O O . ALA A 1 84 ? -1.786 15.189 -29.022 1.00 41.56 84 ALA A O 1
ATOM 597 N N . ARG A 1 85 ? -2.078 16.686 -27.366 1.00 45.41 85 ARG A N 1
ATOM 598 C CA . ARG A 1 85 ? -0.822 16.366 -26.654 1.00 45.41 85 ARG A CA 1
ATOM 599 C C . ARG A 1 85 ? -0.846 14.987 -25.990 1.00 45.41 85 ARG A C 1
ATOM 601 O O . ARG A 1 85 ? 0.157 14.285 -26.040 1.00 45.41 85 ARG A O 1
ATOM 608 N N . LEU A 1 86 ? -1.981 14.580 -25.416 1.00 47.28 86 LEU A N 1
ATOM 609 C CA . LEU A 1 86 ? -2.149 13.239 -24.831 1.00 47.28 86 LEU A CA 1
ATOM 610 C C . LEU A 1 86 ? -2.103 12.123 -25.890 1.00 47.28 86 LEU A C 1
ATOM 612 O O . LEU A 1 86 ? -1.663 11.020 -25.596 1.00 47.28 86 LEU A O 1
ATOM 616 N N . ALA A 1 87 ? -2.487 12.413 -27.137 1.00 50.56 87 ALA A N 1
ATOM 617 C CA . ALA A 1 87 ? -2.470 11.446 -28.238 1.00 50.56 87 ALA A CA 1
ATOM 618 C C . ALA A 1 87 ? -1.058 11.101 -28.771 1.00 50.56 87 ALA A C 1
ATOM 620 O O . ALA A 1 87 ? -0.944 10.281 -29.681 1.00 50.56 87 ALA A O 1
ATOM 621 N N . GLN A 1 88 ? 0.006 11.722 -28.242 1.00 60.06 88 GLN A N 1
ATOM 622 C CA . GLN A 1 88 ? 1.402 11.503 -28.660 1.00 60.06 88 GLN A CA 1
ATOM 623 C C . GLN A 1 88 ? 2.314 10.939 -27.559 1.00 60.06 88 GLN A C 1
ATOM 625 O O . GLN A 1 88 ? 3.477 10.655 -27.840 1.00 60.06 88 GLN A O 1
ATOM 630 N N . LEU A 1 89 ? 1.825 10.792 -26.326 1.00 75.25 89 LEU A N 1
ATOM 631 C CA . LEU A 1 89 ? 2.619 10.249 -25.223 1.00 75.25 89 LEU A CA 1
ATOM 632 C C . LEU A 1 89 ? 2.658 8.723 -25.299 1.00 75.25 89 LEU A C 1
ATOM 634 O O . LEU A 1 89 ? 1.636 8.089 -25.575 1.00 75.25 89 LEU A O 1
ATOM 638 N N . SER A 1 90 ? 3.829 8.136 -25.044 1.00 89.44 90 SER A N 1
ATOM 639 C CA . SER A 1 90 ? 3.906 6.688 -24.861 1.00 89.44 90 SER A CA 1
ATOM 640 C C . SER A 1 90 ? 3.192 6.282 -23.567 1.00 89.44 90 SER A C 1
ATOM 642 O O . SER A 1 90 ? 3.087 7.062 -22.619 1.00 89.44 90 SER A O 1
ATOM 644 N N . ALA A 1 91 ? 2.719 5.044 -23.488 1.00 91.12 91 ALA A N 1
ATOM 645 C CA .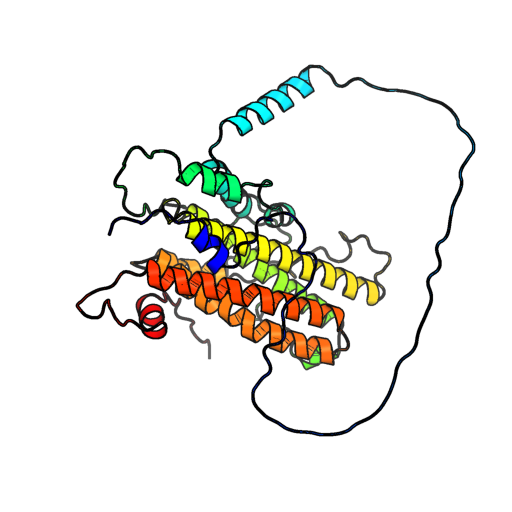 ALA A 1 91 ? 2.163 4.456 -22.279 1.00 91.12 91 ALA A CA 1
ATOM 646 C C . ALA A 1 91 ? 3.201 4.435 -21.148 1.00 91.12 91 ALA A C 1
ATOM 648 O O . ALA A 1 91 ? 2.831 4.569 -19.983 1.00 91.12 91 ALA A O 1
ATOM 649 N N . LYS A 1 92 ? 4.501 4.325 -21.470 1.00 89.94 92 LYS A N 1
ATOM 650 C CA . LYS A 1 92 ? 5.573 4.534 -20.482 1.00 89.94 92 LYS A CA 1
ATOM 651 C C . LYS A 1 92 ? 5.558 5.962 -19.924 1.00 89.94 92 LYS A C 1
ATOM 653 O O . LYS A 1 92 ? 5.559 6.112 -18.708 1.00 89.94 92 LYS A O 1
ATOM 658 N N . ASP A 1 93 ? 5.509 6.984 -20.778 1.00 90.12 93 ASP A N 1
ATOM 659 C CA . ASP A 1 93 ? 5.485 8.384 -20.321 1.00 90.12 93 ASP A CA 1
ATOM 660 C C . ASP A 1 93 ? 4.242 8.671 -19.474 1.00 90.12 93 ASP A C 1
ATOM 662 O O . ASP A 1 93 ? 4.302 9.386 -18.477 1.00 90.12 93 ASP A O 1
ATOM 666 N N . GLU A 1 94 ? 3.107 8.082 -19.840 1.00 93.06 94 GLU A N 1
ATOM 667 C CA . GLU A 1 94 ? 1.864 8.228 -19.091 1.00 93.06 94 GLU A CA 1
ATOM 668 C C . GLU A 1 94 ? 1.906 7.536 -17.722 1.00 93.06 94 GLU A C 1
ATOM 670 O O . GLU A 1 94 ? 1.424 8.100 -16.739 1.00 93.06 94 GLU A O 1
ATOM 675 N N . LEU A 1 95 ? 2.525 6.354 -17.630 1.00 94.69 95 LEU A N 1
ATOM 676 C CA . LEU A 1 95 ? 2.798 5.680 -16.359 1.00 94.69 95 LEU A CA 1
ATOM 677 C C . LEU A 1 95 ? 3.699 6.535 -15.458 1.00 94.69 95 LEU A C 1
ATOM 679 O O . LEU A 1 95 ? 3.409 6.688 -14.271 1.00 94.69 95 LEU A O 1
ATOM 683 N N . ASP A 1 96 ? 4.751 7.126 -16.025 1.00 93.06 96 ASP A N 1
ATOM 684 C CA . ASP A 1 96 ? 5.662 8.004 -15.292 1.00 93.06 96 ASP A CA 1
ATOM 685 C C . ASP A 1 96 ? 4.931 9.270 -14.811 1.00 93.06 96 ASP A C 1
ATOM 687 O O . ASP A 1 96 ? 5.070 9.675 -13.657 1.00 93.06 96 ASP A O 1
ATOM 691 N N . MET A 1 97 ? 4.093 9.880 -15.655 1.00 93.38 97 MET A N 1
ATOM 692 C CA . MET A 1 97 ? 3.260 11.025 -15.267 1.00 93.38 97 MET A CA 1
ATOM 693 C C . MET A 1 97 ? 2.270 10.671 -14.155 1.00 93.38 97 MET A C 1
ATOM 695 O O . MET A 1 97 ? 2.089 11.456 -13.224 1.00 93.38 97 MET A O 1
ATOM 699 N N . PHE A 1 98 ? 1.640 9.499 -14.231 1.00 96.75 98 PHE A N 1
ATOM 700 C CA . PHE A 1 98 ? 0.728 9.005 -13.204 1.00 96.75 98 PHE A CA 1
ATOM 701 C C . PHE A 1 98 ? 1.438 8.822 -11.857 1.00 96.75 98 PHE A C 1
ATOM 703 O O . PHE A 1 98 ? 0.997 9.366 -10.843 1.00 96.75 98 PHE A O 1
ATOM 710 N N . ALA A 1 99 ? 2.578 8.128 -11.853 1.00 96.88 99 ALA A N 1
ATOM 711 C CA . ALA A 1 99 ? 3.356 7.895 -10.644 1.00 96.88 99 ALA A CA 1
ATOM 712 C C . ALA A 1 99 ? 3.908 9.203 -10.045 1.00 96.88 99 ALA A C 1
ATOM 714 O O . ALA A 1 99 ? 3.841 9.400 -8.832 1.00 96.88 99 ALA A O 1
ATOM 715 N N . ARG A 1 100 ? 4.380 10.142 -10.880 1.00 95.31 100 ARG A N 1
ATOM 716 C CA . ARG A 1 100 ? 4.788 11.485 -10.424 1.00 95.31 100 ARG A CA 1
ATOM 717 C C . ARG A 1 100 ? 3.639 12.232 -9.785 1.00 95.31 100 ARG A C 1
ATOM 719 O O . ARG A 1 100 ? 3.799 12.773 -8.700 1.00 95.31 100 ARG A O 1
ATOM 726 N N . ARG A 1 101 ? 2.465 12.215 -10.413 1.00 95.88 101 ARG A N 1
ATOM 727 C CA . ARG A 1 101 ? 1.284 12.903 -9.895 1.00 95.88 101 ARG A CA 1
ATOM 728 C C . ARG A 1 101 ? 0.897 12.411 -8.495 1.00 95.88 101 ARG A C 1
ATOM 730 O O . ARG A 1 101 ? 0.572 13.239 -7.654 1.00 95.88 101 ARG A O 1
ATOM 737 N N . ILE A 1 102 ? 0.977 11.106 -8.222 1.00 97.75 102 ILE A N 1
ATOM 738 C CA . ILE A 1 102 ? 0.734 10.538 -6.879 1.00 97.75 102 ILE A CA 1
ATOM 739 C C . ILE A 1 102 ? 1.704 11.101 -5.830 1.00 97.75 102 ILE A C 1
ATOM 741 O O . ILE A 1 102 ? 1.327 11.330 -4.675 1.00 97.75 102 ILE A O 1
ATOM 745 N N . LEU A 1 103 ? 2.960 11.291 -6.223 1.00 96.25 103 LEU A N 1
ATOM 746 C CA . LEU A 1 103 ? 4.040 11.699 -5.332 1.00 96.25 103 LEU A CA 1
ATOM 747 C C . LEU A 1 103 ? 4.139 13.214 -5.150 1.00 96.25 103 LEU A C 1
ATOM 749 O O . LEU A 1 103 ? 4.516 13.657 -4.073 1.00 96.25 103 LEU A O 1
ATOM 753 N N . GLU A 1 104 ? 3.828 13.992 -6.182 1.00 95.25 104 GLU A N 1
ATOM 754 C CA . GLU A 1 104 ? 4.058 15.441 -6.242 1.00 95.25 104 GLU A CA 1
ATOM 755 C C . GLU A 1 104 ? 2.782 16.254 -5.948 1.00 95.25 104 GLU A C 1
ATOM 757 O O . GLU A 1 104 ? 2.867 17.407 -5.528 1.00 95.25 104 GLU A O 1
ATOM 762 N N . ASP A 1 105 ? 1.586 15.679 -6.125 1.00 95.25 105 ASP A N 1
ATOM 763 C CA . ASP A 1 105 ? 0.329 16.313 -5.711 1.00 95.25 105 ASP A CA 1
ATOM 764 C C . ASP A 1 105 ? -0.056 15.852 -4.300 1.00 95.25 105 ASP A C 1
ATOM 766 O O . ASP A 1 105 ? -0.359 14.682 -4.050 1.00 95.25 105 ASP A O 1
ATOM 770 N N . GLY A 1 106 ? -0.067 16.800 -3.363 1.00 94.81 106 GLY A N 1
ATOM 771 C CA . GLY A 1 106 ? -0.308 16.515 -1.954 1.00 94.81 106 GLY A CA 1
ATOM 772 C C . GLY A 1 106 ? -1.730 16.078 -1.602 1.00 94.81 106 GLY A C 1
ATOM 773 O O . GLY A 1 106 ? -1.945 15.598 -0.488 1.00 94.81 106 GLY A O 1
ATOM 774 N N . ARG A 1 107 ? -2.706 16.231 -2.501 1.00 95.94 107 ARG A N 1
ATOM 775 C CA . ARG A 1 107 ? -4.119 15.971 -2.188 1.00 95.94 107 ARG A CA 1
ATOM 776 C C . ARG A 1 107 ? -4.413 14.482 -2.055 1.00 95.94 107 ARG A C 1
ATOM 778 O O . ARG A 1 107 ? -4.065 13.701 -2.942 1.00 95.94 107 ARG A O 1
ATOM 785 N N . LEU A 1 108 ? -5.167 14.095 -1.021 1.00 95.88 108 LEU A N 1
ATOM 786 C CA . LEU A 1 108 ? -5.610 12.703 -0.864 1.00 95.88 108 LEU A CA 1
ATOM 787 C C . LEU A 1 108 ? -6.404 12.222 -2.086 1.00 95.88 108 LEU A C 1
ATOM 789 O O . LEU A 1 108 ? -6.196 11.111 -2.562 1.00 95.88 108 LEU A O 1
ATOM 793 N N . ALA A 1 109 ? -7.272 13.080 -2.630 1.00 95.38 109 ALA A N 1
ATOM 794 C CA . ALA A 1 109 ? -8.069 12.756 -3.810 1.00 95.38 109 ALA A CA 1
ATOM 795 C C . ALA A 1 109 ? -7.192 12.320 -4.993 1.00 95.38 109 ALA A C 1
ATOM 797 O O . ALA A 1 109 ? -7.464 11.287 -5.595 1.00 95.38 109 ALA A O 1
ATOM 798 N N . THR A 1 110 ? -6.102 13.046 -5.264 1.00 96.25 110 THR A N 1
ATOM 799 C CA . THR A 1 110 ? -5.182 12.716 -6.356 1.00 96.25 110 THR A CA 1
ATOM 800 C C . THR A 1 110 ? -4.485 11.375 -6.129 1.00 96.25 110 THR A C 1
ATOM 802 O O . THR A 1 110 ? -4.361 10.588 -7.062 1.00 96.25 110 THR A O 1
ATOM 805 N N . LYS A 1 111 ? -4.078 11.074 -4.891 1.00 97.62 111 LYS A N 1
ATOM 806 C CA . LYS A 1 111 ? -3.441 9.790 -4.543 1.00 97.62 111 LYS A CA 1
ATOM 807 C C . LYS A 1 111 ? -4.374 8.594 -4.754 1.00 97.62 111 LYS A C 1
ATOM 809 O O . LYS A 1 111 ? -3.903 7.487 -4.987 1.00 97.62 111 LYS A O 1
ATOM 814 N N . LEU A 1 112 ? -5.688 8.820 -4.711 1.00 97.75 112 LEU A N 1
ATOM 815 C CA . LEU A 1 112 ? -6.728 7.806 -4.894 1.00 97.75 112 LEU A CA 1
ATOM 816 C C . LEU A 1 112 ? -7.311 7.757 -6.316 1.00 97.75 112 LEU A C 1
ATOM 818 O O . LEU A 1 112 ? -8.213 6.953 -6.580 1.00 97.75 112 LEU A O 1
ATOM 822 N N . GLU A 1 113 ? -6.849 8.605 -7.234 1.00 96.75 113 GLU A N 1
ATOM 823 C CA . GLU A 1 113 ? -7.279 8.554 -8.632 1.00 96.75 113 GLU A CA 1
ATOM 824 C C . GLU A 1 113 ? -6.611 7.376 -9.356 1.00 96.75 113 GLU A C 1
ATOM 826 O O . GLU A 1 113 ? -5.388 7.247 -9.290 1.00 96.75 113 GLU A O 1
ATOM 831 N N . PRO A 1 114 ? -7.373 6.522 -10.063 1.00 96.56 114 PRO A N 1
ATOM 832 C CA . PRO A 1 114 ? -6.789 5.432 -10.836 1.00 96.56 114 PRO A CA 1
ATOM 833 C C . PRO A 1 114 ? -5.986 5.971 -12.034 1.00 96.56 114 PRO A C 1
ATOM 835 O O . PRO A 1 114 ? -6.202 7.111 -12.465 1.00 96.56 114 PRO A O 1
ATOM 838 N N . PRO A 1 115 ? -5.094 5.155 -12.626 1.00 95.88 115 PRO A N 1
ATOM 839 C CA . PRO A 1 115 ? -4.481 5.490 -13.904 1.00 95.88 115 PRO A CA 1
ATOM 840 C C . PRO A 1 115 ? -5.549 5.594 -15.001 1.00 95.88 115 PRO A C 1
ATOM 842 O O . PRO A 1 115 ? -6.688 5.145 -14.837 1.00 95.88 115 PRO A O 1
ATOM 845 N N . ALA A 1 116 ? -5.178 6.154 -16.153 1.00 93.50 116 ALA A N 1
ATOM 846 C CA . ALA A 1 116 ? -6.085 6.192 -17.292 1.00 93.50 116 ALA A CA 1
ATOM 847 C C . ALA A 1 116 ? -6.501 4.778 -17.725 1.00 93.50 116 ALA A C 1
ATOM 849 O O . ALA A 1 116 ? -5.712 3.828 -17.700 1.00 93.50 116 ALA A O 1
ATOM 850 N N . GLU A 1 117 ? -7.748 4.658 -18.172 1.00 92.31 117 GLU A N 1
ATOM 851 C CA . GLU A 1 117 ? -8.312 3.385 -18.605 1.00 92.31 117 GLU A CA 1
ATOM 852 C C . GLU A 1 117 ? -7.476 2.757 -19.736 1.00 92.31 117 GLU A C 1
ATOM 854 O O . GLU A 1 117 ? -7.114 3.408 -20.720 1.00 92.31 117 GLU A O 1
ATOM 859 N N . GLY A 1 118 ? -7.154 1.469 -19.590 1.00 90.88 118 GLY A N 1
ATOM 860 C CA . GLY A 1 118 ? -6.400 0.704 -20.586 1.00 90.88 118 GLY A CA 1
ATOM 861 C C . GLY A 1 118 ? -4.901 1.019 -20.664 1.00 90.88 118 GLY A C 1
ATOM 862 O O . GLY A 1 118 ? -4.256 0.622 -21.640 1.00 90.88 118 GLY A O 1
ATOM 863 N N . LEU A 1 119 ? -4.332 1.738 -19.686 1.00 91.88 119 LEU A N 1
ATOM 864 C CA . LEU A 1 119 ? -2.888 1.993 -19.614 1.00 91.88 119 LEU A CA 1
ATOM 865 C C . LEU A 1 119 ? -2.066 0.690 -19.606 1.00 91.88 119 LEU A C 1
ATOM 867 O O . LEU A 1 119 ? -1.083 0.577 -20.334 1.00 91.88 119 LEU A O 1
ATOM 871 N N . ASP A 1 120 ? -2.505 -0.322 -18.862 1.00 88.81 120 ASP A N 1
ATOM 872 C CA . ASP A 1 120 ? -1.943 -1.679 -18.848 1.00 88.81 120 ASP A CA 1
ATOM 873 C C . ASP A 1 120 ? -1.838 -2.309 -20.240 1.00 88.81 120 ASP A C 1
ATOM 875 O O . ASP A 1 120 ? -0.773 -2.778 -20.648 1.00 88.81 120 ASP A O 1
ATOM 879 N N . LYS A 1 121 ? -2.93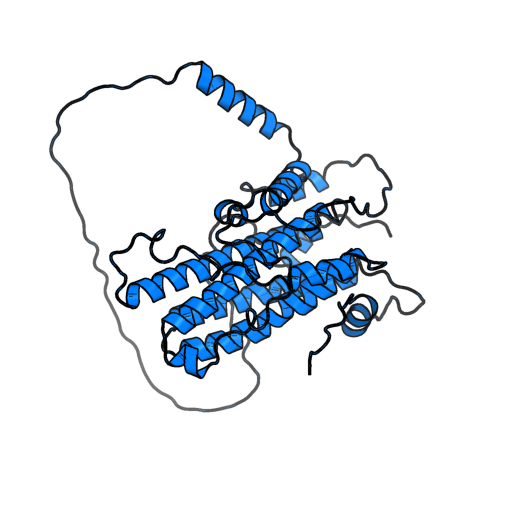4 -2.284 -21.001 1.00 89.38 121 LYS A N 1
ATOM 880 C CA . LYS A 1 121 ? -3.002 -2.870 -22.346 1.00 89.38 121 LYS A CA 1
ATOM 881 C C . LYS A 1 121 ? -2.057 -2.158 -23.300 1.00 89.38 121 LYS A C 1
ATOM 883 O O . LYS A 1 121 ? -1.394 -2.807 -24.110 1.00 89.38 121 LYS A O 1
ATOM 888 N N . ARG A 1 122 ? -1.961 -0.831 -23.186 1.00 91.88 122 ARG A N 1
ATOM 889 C CA . ARG A 1 122 ? -1.035 -0.031 -23.994 1.00 91.88 122 ARG A CA 1
ATOM 890 C C . ARG A 1 122 ? 0.425 -0.284 -23.615 1.00 91.88 122 ARG A C 1
ATOM 892 O O . ARG A 1 122 ? 1.235 -0.453 -24.518 1.00 91.88 122 ARG A O 1
ATOM 899 N N . LEU A 1 123 ? 0.749 -0.432 -22.328 1.00 89.31 123 LEU A N 1
ATOM 900 C CA . LEU A 1 123 ? 2.094 -0.814 -21.869 1.00 89.31 123 LEU A CA 1
ATOM 901 C C . LEU A 1 123 ? 2.536 -2.170 -22.446 1.00 89.31 123 LEU A C 1
ATOM 903 O O . LEU A 1 123 ? 3.676 -2.319 -22.888 1.00 89.31 123 LEU A O 1
ATOM 907 N N . ILE A 1 124 ? 1.632 -3.154 -22.485 1.00 87.81 124 ILE A N 1
ATOM 908 C CA . ILE A 1 124 ? 1.893 -4.465 -23.102 1.00 87.81 124 ILE A CA 1
ATOM 909 C C . ILE A 1 124 ? 2.099 -4.318 -24.615 1.00 87.81 124 ILE A C 1
ATOM 911 O O . ILE A 1 124 ? 3.021 -4.909 -25.179 1.00 87.81 124 ILE A O 1
ATOM 915 N N . ALA A 1 125 ? 1.250 -3.536 -25.286 1.00 86.12 125 ALA A N 1
ATOM 916 C CA . ALA A 1 125 ? 1.344 -3.317 -26.727 1.00 86.12 125 ALA A CA 1
ATOM 917 C C . ALA A 1 125 ? 2.670 -2.644 -27.126 1.00 86.12 125 ALA A C 1
ATOM 919 O O . ALA A 1 125 ? 3.314 -3.087 -28.075 1.00 86.12 125 ALA A O 1
ATOM 920 N N . GLU A 1 126 ? 3.114 -1.634 -26.374 1.00 84.31 126 GLU A N 1
ATOM 921 C CA . GLU A 1 126 ? 4.362 -0.907 -26.636 1.00 84.31 126 GLU A CA 1
ATOM 922 C C . GLU A 1 126 ? 5.618 -1.763 -26.475 1.00 84.31 126 GLU A C 1
ATOM 924 O O . GLU A 1 126 ? 6.571 -1.596 -27.237 1.00 84.31 126 GLU A O 1
ATOM 929 N N . GLN A 1 127 ? 5.625 -2.720 -25.540 1.00 77.44 127 GLN A N 1
ATOM 930 C CA . GLN A 1 127 ? 6.755 -3.643 -25.395 1.00 77.44 127 GLN A CA 1
ATOM 931 C C . GLN A 1 127 ? 7.004 -4.454 -26.679 1.00 77.44 127 GLN A C 1
ATOM 933 O O . GLN A 1 127 ? 8.150 -4.771 -26.996 1.00 77.44 127 GLN A O 1
ATOM 938 N N . ASN A 1 128 ? 5.943 -4.780 -27.421 1.00 67.88 128 ASN A N 1
ATOM 939 C CA . ASN A 1 128 ? 6.014 -5.612 -28.622 1.00 67.88 128 ASN A CA 1
ATOM 940 C C . ASN A 1 128 ? 6.477 -4.849 -29.878 1.00 67.88 128 ASN A C 1
ATOM 942 O O . ASN A 1 128 ? 6.622 -5.456 -30.941 1.00 67.88 128 ASN A O 1
ATOM 946 N N . LEU A 1 129 ? 6.722 -3.539 -29.780 1.00 63.97 129 LEU A N 1
ATOM 947 C CA . LEU A 1 129 ? 7.303 -2.755 -30.869 1.00 63.97 129 LEU A CA 1
ATOM 948 C C . LEU A 1 129 ? 8.809 -3.058 -31.012 1.00 63.97 129 LEU A C 1
ATOM 950 O O . LEU A 1 129 ? 9.491 -3.254 -30.002 1.00 63.97 129 LEU A O 1
ATOM 954 N N . PRO A 1 130 ? 9.362 -3.091 -32.243 1.00 47.84 130 PRO A N 1
ATOM 955 C CA . PRO A 1 130 ? 10.788 -3.318 -32.464 1.00 47.84 130 PRO A CA 1
ATOM 956 C C . PRO A 1 130 ? 11.616 -2.219 -31.788 1.00 47.84 130 PRO A C 1
ATOM 958 O O . PRO A 1 130 ? 11.625 -1.066 -32.216 1.00 47.84 130 PRO A O 1
ATOM 961 N N . GLN A 1 131 ? 12.308 -2.591 -30.713 1.00 54.56 131 GLN A N 1
ATOM 962 C CA . GLN A 1 131 ? 13.152 -1.689 -29.938 1.00 54.56 131 GLN A CA 1
ATOM 963 C C . GLN A 1 131 ? 14.467 -1.438 -30.686 1.00 54.56 131 GLN A C 1
ATOM 965 O O . GLN A 1 131 ? 15.162 -2.382 -31.072 1.00 54.56 131 GLN A O 1
ATOM 970 N N . VAL A 1 132 ? 14.858 -0.172 -30.852 1.00 42.78 132 VAL A N 1
ATOM 971 C CA . VAL A 1 132 ? 16.242 0.164 -31.210 1.00 42.78 132 VAL A CA 1
ATOM 972 C C . VAL A 1 132 ? 17.083 -0.139 -29.976 1.00 42.78 132 VAL A C 1
ATOM 974 O O . VAL A 1 132 ? 16.980 0.563 -28.974 1.00 42.78 132 VAL A O 1
ATOM 977 N N . SER A 1 133 ? 17.853 -1.229 -30.035 1.00 41.34 133 SER A N 1
ATOM 978 C CA . SER A 1 133 ? 18.729 -1.678 -28.951 1.00 41.34 133 SER A CA 1
ATOM 979 C C . SER A 1 133 ? 19.538 -0.504 -28.398 1.00 41.34 133 SER A C 1
ATOM 981 O O . SER A 1 133 ? 20.404 0.057 -29.069 1.00 41.34 133 SER A O 1
ATOM 983 N N . LYS A 1 134 ? 19.245 -0.141 -27.152 1.00 43.25 134 LYS A N 1
ATOM 984 C CA . LYS A 1 134 ? 20.226 0.458 -26.265 1.00 43.25 134 LYS A CA 1
ATOM 985 C C . LYS A 1 134 ? 20.419 -0.544 -25.143 1.00 43.25 134 LYS A C 1
ATOM 987 O O . LYS A 1 134 ? 19.509 -0.765 -24.349 1.00 43.25 134 LYS A O 1
ATOM 992 N N . ASP A 1 135 ? 21.584 -1.181 -25.127 1.00 38.88 135 ASP A N 1
ATOM 993 C CA . ASP A 1 135 ? 22.103 -1.833 -23.932 1.00 38.88 135 ASP A CA 1
ATOM 994 C C . ASP A 1 135 ? 22.257 -0.747 -22.860 1.00 38.88 135 ASP A C 1
ATOM 996 O O . ASP A 1 135 ? 23.264 -0.045 -22.797 1.00 38.88 135 ASP A O 1
ATOM 1000 N N . VAL A 1 136 ? 21.214 -0.550 -22.061 1.00 42.56 136 VAL A N 1
ATOM 1001 C CA . VAL A 1 136 ? 21.261 0.272 -20.857 1.00 42.56 136 VAL A CA 1
ATOM 1002 C C . VAL A 1 136 ? 20.975 -0.701 -19.727 1.00 42.56 136 VAL A C 1
ATOM 1004 O O . VAL A 1 136 ? 19.888 -1.273 -19.653 1.00 42.56 136 VAL A O 1
ATOM 1007 N N . GLY A 1 137 ? 21.987 -0.983 -18.901 1.00 41.50 137 GLY A N 1
ATOM 1008 C CA . GLY A 1 137 ? 21.756 -1.648 -17.617 1.00 41.50 137 GLY A CA 1
ATOM 1009 C C . GLY A 1 137 ? 20.689 -0.883 -16.834 1.00 41.50 137 GLY A C 1
ATOM 1010 O O . GLY A 1 137 ? 20.489 0.290 -17.125 1.00 41.50 137 GLY A O 1
ATOM 1011 N N . LEU A 1 138 ? 20.007 -1.546 -15.890 1.00 44.62 138 LEU A N 1
ATOM 1012 C CA . LEU A 1 138 ? 18.955 -0.953 -15.050 1.00 44.62 138 LEU A CA 1
ATOM 1013 C C . LEU A 1 138 ? 19.379 0.455 -14.609 1.00 44.62 138 LEU A C 1
ATOM 1015 O O . LEU A 1 138 ? 20.202 0.589 -13.702 1.00 44.62 138 LEU A O 1
ATOM 1019 N N . ALA A 1 139 ? 18.891 1.494 -15.293 1.00 45.09 139 ALA A N 1
ATOM 1020 C CA . ALA A 1 139 ? 19.223 2.844 -14.908 1.00 45.09 139 ALA A CA 1
ATOM 1021 C C . ALA A 1 139 ? 18.416 3.096 -13.646 1.00 45.09 139 ALA A C 1
ATOM 1023 O O . ALA A 1 139 ? 17.185 3.146 -13.673 1.00 45.09 139 ALA A O 1
ATOM 1024 N N . ASP A 1 140 ? 19.125 3.198 -12.530 1.00 52.94 140 ASP A N 1
ATOM 1025 C CA . ASP A 1 140 ? 18.589 3.803 -11.333 1.00 52.94 140 ASP A CA 1
ATOM 1026 C C . ASP A 1 140 ? 18.334 5.275 -11.666 1.00 52.94 140 ASP A C 1
ATOM 1028 O O . ASP A 1 140 ? 19.231 6.116 -11.559 1.00 52.94 140 ASP A O 1
ATOM 1032 N N . ALA A 1 141 ? 17.148 5.583 -12.199 1.00 58.91 141 ALA A N 1
ATOM 1033 C CA . ALA A 1 141 ? 16.782 6.963 -12.447 1.00 58.91 141 ALA A CA 1
ATOM 1034 C C . ALA A 1 141 ? 16.881 7.666 -11.096 1.00 58.91 141 ALA A C 1
ATOM 1036 O O . ALA A 1 141 ? 16.259 7.244 -10.115 1.00 58.91 141 ALA A O 1
ATOM 1037 N N . SER A 1 142 ? 17.729 8.694 -11.015 1.00 53.34 142 SER A N 1
ATOM 1038 C CA . SER A 1 142 ? 17.911 9.472 -9.797 1.00 53.34 142 SER A CA 1
ATOM 1039 C C . SER A 1 142 ? 16.630 10.264 -9.535 1.00 53.34 142 SER A C 1
ATOM 1041 O O . SER A 1 142 ? 16.520 11.449 -9.846 1.00 53.34 142 SER A O 1
ATOM 1043 N N . LEU A 1 143 ? 15.610 9.579 -9.028 1.00 67.00 143 LEU A N 1
ATOM 1044 C CA . LEU A 1 143 ? 14.439 10.194 -8.459 1.00 67.00 143 LEU A CA 1
ATOM 1045 C C . LEU A 1 143 ? 14.897 10.832 -7.151 1.00 67.00 143 LEU A C 1
ATOM 1047 O O . LEU A 1 143 ? 14.958 10.172 -6.114 1.00 67.00 143 LEU A O 1
ATOM 1051 N N . ASP A 1 144 ? 15.241 12.112 -7.230 1.00 64.88 144 ASP A N 1
ATOM 1052 C CA . ASP A 1 144 ? 15.628 12.948 -6.093 1.00 64.88 144 ASP A CA 1
ATOM 1053 C C . ASP A 1 144 ? 14.389 13.403 -5.302 1.00 64.88 144 ASP A C 1
ATOM 1055 O O . ASP A 1 144 ? 14.173 14.579 -5.028 1.00 64.88 144 ASP A O 1
ATOM 1059 N N . LEU A 1 145 ? 13.494 12.453 -5.017 1.00 76.06 145 LEU A N 1
ATOM 1060 C CA . LEU A 1 145 ? 12.310 12.685 -4.206 1.00 76.06 145 LEU A CA 1
ATOM 1061 C C . LEU A 1 145 ? 12.570 12.106 -2.825 1.00 76.06 145 LEU A C 1
ATOM 1063 O O . LEU A 1 145 ? 12.404 10.906 -2.611 1.00 76.06 145 LEU A O 1
ATOM 1067 N N . GLU A 1 146 ? 12.964 12.939 -1.867 1.00 77.00 146 GLU A N 1
ATOM 1068 C CA . GLU A 1 146 ? 13.169 12.455 -0.503 1.00 77.00 146 GLU A CA 1
ATOM 1069 C C . GLU A 1 146 ? 11.864 11.942 0.124 1.00 77.00 146 GLU A C 1
ATOM 1071 O O . GLU A 1 146 ? 11.886 10.901 0.781 1.00 77.00 146 GLU A O 1
ATOM 1076 N N . TRP A 1 147 ? 10.744 12.625 -0.139 1.00 87.44 147 TRP A N 1
ATOM 1077 C CA . TRP A 1 147 ? 9.429 12.383 0.460 1.00 87.44 147 TRP A CA 1
ATOM 1078 C C . TRP A 1 147 ? 8.291 12.736 -0.503 1.00 87.44 147 TRP A C 1
ATOM 1080 O O . TRP A 1 147 ? 8.467 13.651 -1.305 1.00 87.44 147 TRP A O 1
ATOM 1090 N N . PRO A 1 148 ? 7.116 12.094 -0.395 1.00 93.25 148 PRO A N 1
ATOM 1091 C CA . PRO A 1 148 ? 5.950 12.490 -1.163 1.00 93.25 148 PRO A CA 1
ATOM 1092 C C . PRO A 1 148 ? 5.368 13.784 -0.589 1.00 93.25 148 PRO A C 1
ATOM 1094 O O . PRO A 1 148 ? 5.391 14.023 0.625 1.00 93.25 148 PRO A O 1
ATOM 1097 N N . GLU A 1 149 ? 4.796 14.593 -1.466 1.00 94.19 149 GLU A N 1
ATOM 1098 C CA . GLU A 1 149 ? 3.992 15.740 -1.084 1.00 94.19 149 GLU A CA 1
ATOM 1099 C C . GLU A 1 149 ? 2.681 15.273 -0.456 1.00 94.19 149 GLU A C 1
ATOM 1101 O O . GLU A 1 149 ? 2.069 14.291 -0.894 1.00 94.19 149 GLU A O 1
ATOM 1106 N N . ARG A 1 150 ? 2.241 15.978 0.590 1.00 94.44 150 ARG A N 1
ATOM 1107 C CA . ARG A 1 150 ? 0.974 15.735 1.291 1.00 94.44 150 ARG A CA 1
ATOM 1108 C C . ARG A 1 150 ? 0.382 17.055 1.773 1.00 94.44 150 ARG A C 1
ATOM 1110 O O . ARG A 1 150 ? 1.086 17.886 2.337 1.00 94.44 150 ARG A O 1
ATOM 1117 N N . GLU A 1 151 ? -0.917 17.243 1.565 1.00 93.88 151 GLU A N 1
ATOM 1118 C CA . GLU A 1 151 ? -1.657 18.386 2.102 1.00 93.88 151 GLU A CA 1
ATOM 1119 C C . GLU A 1 151 ? -1.761 18.313 3.634 1.00 93.88 151 GLU A C 1
ATOM 1121 O O . GLU A 1 151 ? -1.655 17.238 4.226 1.00 93.88 151 GLU A O 1
ATOM 1126 N N . ALA A 1 152 ? -2.022 19.451 4.284 1.00 92.19 152 ALA A N 1
ATOM 1127 C CA . ALA A 1 152 ? -1.998 19.574 5.746 1.00 92.19 152 ALA A CA 1
ATOM 1128 C C . ALA A 1 152 ? -2.880 18.544 6.483 1.00 92.19 152 ALA A C 1
ATOM 1130 O O . ALA A 1 152 ? -2.531 18.088 7.569 1.00 92.19 152 ALA A O 1
ATOM 1131 N N . ALA A 1 153 ? -4.010 18.143 5.890 1.00 90.56 153 ALA A N 1
ATOM 1132 C CA . ALA A 1 153 ? -4.934 17.177 6.486 1.00 90.56 153 ALA A CA 1
ATOM 1133 C C . ALA A 1 153 ? -4.362 15.749 6.589 1.00 90.56 153 ALA A C 1
ATOM 1135 O O . ALA A 1 153 ? -4.845 14.956 7.400 1.00 90.56 153 ALA A O 1
ATOM 1136 N N . ILE A 1 154 ? -3.348 15.419 5.781 1.00 93.19 154 ILE A N 1
ATOM 1137 C CA . ILE A 1 154 ? -2.713 14.093 5.719 1.00 93.19 154 ILE A CA 1
ATOM 1138 C C . ILE A 1 154 ? -1.181 14.157 5.808 1.00 93.19 154 ILE A C 1
ATOM 1140 O O . ILE A 1 154 ? -0.497 13.187 5.472 1.00 93.19 154 ILE A O 1
ATOM 1144 N N . GLU A 1 155 ? -0.633 15.290 6.247 1.00 92.88 155 GLU A N 1
ATOM 1145 C CA . GLU A 1 155 ? 0.807 15.516 6.363 1.00 92.88 155 GLU A CA 1
ATOM 1146 C C . GLU A 1 155 ? 1.469 14.427 7.221 1.00 92.88 155 GLU A C 1
ATOM 1148 O O . GLU A 1 155 ? 0.967 14.062 8.285 1.00 92.88 155 GLU A O 1
ATOM 1153 N N . MET A 1 156 ? 2.621 13.917 6.780 1.00 91.38 156 MET A N 1
ATOM 1154 C CA . MET A 1 156 ? 3.459 13.033 7.592 1.00 91.38 156 MET A CA 1
ATOM 1155 C C . MET A 1 156 ? 4.420 13.840 8.455 1.00 91.38 156 MET A C 1
ATOM 1157 O O . MET A 1 156 ? 5.054 14.789 7.994 1.00 91.38 156 MET A O 1
ATOM 1161 N N . SER A 1 157 ? 4.608 13.402 9.697 1.00 88.75 157 SER A N 1
ATOM 1162 C CA . SER A 1 157 ? 5.620 13.991 10.566 1.00 88.75 157 SER A CA 1
ATOM 1163 C C . SER A 1 157 ? 7.000 13.834 9.949 1.00 88.75 157 SER A C 1
ATOM 1165 O O . SER A 1 157 ? 7.338 12.773 9.434 1.00 88.75 157 SER A O 1
ATOM 1167 N N . ARG A 1 158 ? 7.836 14.866 10.051 1.00 83.44 158 ARG A N 1
ATOM 1168 C CA . ARG A 1 158 ? 9.261 14.788 9.686 1.00 83.44 158 ARG A CA 1
ATOM 1169 C C . ARG A 1 158 ? 10.134 14.351 10.863 1.00 83.44 158 ARG A C 1
ATOM 1171 O O . ARG A 1 158 ? 11.264 13.912 10.675 1.00 83.44 158 ARG A O 1
ATOM 1178 N N . THR A 1 159 ? 9.593 14.384 12.079 1.00 78.19 159 THR A N 1
ATOM 1179 C CA . THR A 1 159 ? 10.265 13.972 13.318 1.00 78.19 159 THR A CA 1
ATOM 1180 C C . THR A 1 159 ? 9.621 12.708 13.907 1.00 78.19 159 THR A C 1
ATOM 1182 O O . THR A 1 159 ? 8.477 12.380 13.580 1.00 78.19 159 THR A O 1
ATOM 1185 N N . PRO A 1 160 ? 10.332 11.925 14.740 1.00 67.25 160 PRO A N 1
ATOM 1186 C CA . PRO A 1 160 ? 9.746 10.754 15.393 1.00 67.25 160 PRO A CA 1
ATOM 1187 C C . PRO A 1 160 ? 8.551 11.127 16.285 1.00 67.25 160 PRO A C 1
ATOM 1189 O O . PRO A 1 160 ? 8.681 11.943 17.196 1.00 67.25 160 PRO A O 1
ATOM 1192 N N . LEU A 1 161 ? 7.399 10.494 16.054 1.00 69.19 161 LEU A N 1
ATOM 1193 C CA . LEU A 1 161 ? 6.197 10.663 16.872 1.00 69.19 161 LEU A CA 1
ATOM 1194 C C . LEU A 1 161 ? 6.050 9.497 17.857 1.00 69.19 161 LEU A C 1
ATOM 1196 O O . LEU A 1 161 ? 5.699 8.384 17.462 1.00 69.19 161 LEU A O 1
ATOM 1200 N N . LYS A 1 162 ? 6.253 9.741 19.156 1.00 67.19 162 LYS A N 1
ATOM 1201 C CA . LYS A 1 162 ? 6.039 8.710 20.189 1.00 67.19 162 LYS A CA 1
ATOM 1202 C C . LYS A 1 162 ? 4.559 8.315 20.276 1.00 67.19 162 LYS A C 1
ATOM 1204 O O . LYS A 1 162 ? 3.698 9.172 20.432 1.00 67.19 162 LYS A O 1
ATOM 1209 N N . GLY A 1 163 ? 4.272 7.014 20.200 1.00 63.78 163 GLY A N 1
ATOM 1210 C CA . GLY A 1 163 ? 2.939 6.437 20.440 1.00 63.78 163 GLY A CA 1
ATOM 1211 C C . GLY A 1 163 ? 1.909 6.615 19.316 1.00 63.78 163 GLY A C 1
ATOM 1212 O O . GLY A 1 163 ? 0.863 5.977 19.357 1.00 63.78 163 GLY A O 1
ATOM 1213 N N . SER A 1 164 ? 2.201 7.419 18.289 1.00 63.31 164 SER A N 1
ATOM 1214 C CA . SER A 1 164 ? 1.275 7.683 17.173 1.00 63.31 164 SER A CA 1
ATOM 1215 C C . SER A 1 164 ? 0.993 6.462 16.286 1.00 63.31 164 SER A C 1
ATOM 1217 O O . SER A 1 164 ? -0.035 6.417 15.616 1.00 63.31 164 SER A O 1
ATOM 1219 N N . GLU A 1 165 ? 1.862 5.454 16.312 1.00 65.50 165 GLU A N 1
ATOM 1220 C CA . GLU A 1 165 ? 1.735 4.217 15.529 1.00 65.50 165 GLU A CA 1
ATOM 1221 C C . GLU A 1 165 ? 0.900 3.143 16.228 1.00 65.50 165 GLU A C 1
ATOM 1223 O O . GLU A 1 165 ? 0.510 2.162 15.602 1.00 65.50 165 GLU A O 1
ATOM 1228 N N . GLN A 1 166 ? 0.588 3.315 17.518 1.00 80.19 166 GLN A N 1
ATOM 1229 C CA . GLN A 1 166 ? -0.145 2.292 18.253 1.00 80.19 166 GLN A CA 1
ATOM 1230 C C . GLN A 1 166 ? -1.583 2.198 17.740 1.00 80.19 166 GLN A C 1
ATOM 1232 O O . GLN A 1 166 ? -2.352 3.165 17.772 1.00 80.19 166 GLN A O 1
ATOM 1237 N N . LEU A 1 167 ? -1.934 1.007 17.263 1.00 88.62 167 LEU A N 1
ATOM 1238 C CA . LEU A 1 167 ? -3.306 0.645 16.945 1.00 88.62 167 LEU A CA 1
ATOM 1239 C C . LEU A 1 167 ? -4.107 0.482 18.247 1.00 88.62 167 LEU A C 1
ATOM 1241 O O . LEU A 1 167 ? -3.543 0.056 19.263 1.00 88.62 167 LEU A O 1
ATOM 1245 N N . PRO A 1 168 ? -5.416 0.793 18.240 1.00 90.62 168 PRO A N 1
ATOM 1246 C CA . PRO A 1 168 ? -6.277 0.495 19.376 1.00 90.62 168 PRO A CA 1
ATOM 1247 C C . PRO A 1 168 ? -6.210 -0.995 19.741 1.00 90.62 168 PRO A C 1
ATOM 1249 O O . PRO A 1 168 ? -6.136 -1.871 18.877 1.00 90.62 168 PRO A O 1
ATOM 1252 N N . LYS A 1 169 ? -6.232 -1.297 21.040 1.00 94.12 169 LYS A N 1
ATOM 1253 C CA . LYS A 1 169 ? -6.237 -2.680 21.537 1.00 94.12 169 LYS A CA 1
ATOM 1254 C C . LYS A 1 169 ? -7.569 -3.352 21.202 1.00 94.12 169 LYS A C 1
ATOM 1256 O O . LYS A 1 169 ? -8.599 -2.687 21.159 1.00 94.12 169 LYS A O 1
ATOM 1261 N N . ALA A 1 170 ? -7.572 -4.683 21.095 1.00 95.50 170 ALA A N 1
ATOM 1262 C CA . ALA A 1 170 ? -8.776 -5.460 20.773 1.00 95.50 170 ALA A CA 1
ATOM 1263 C C . ALA A 1 170 ? -9.988 -5.098 21.655 1.00 95.50 170 ALA A C 1
ATOM 1265 O O . ALA A 1 170 ? -11.059 -4.813 21.13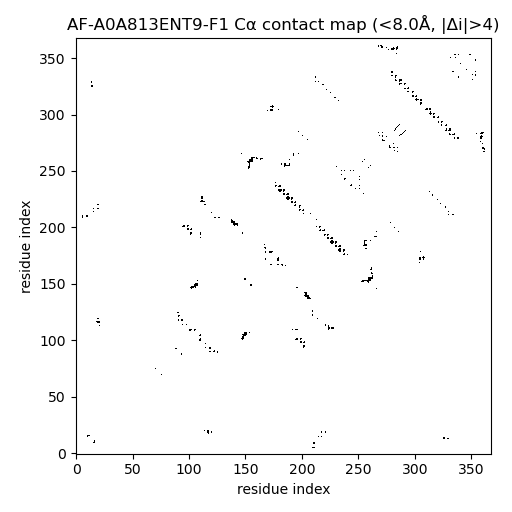6 1.00 95.50 170 ALA A O 1
ATOM 1266 N N . GLY A 1 171 ? -9.806 -4.994 22.978 1.00 96.12 171 GLY A N 1
ATOM 1267 C CA . GLY A 1 171 ? -10.892 -4.603 23.887 1.00 96.12 171 GLY A CA 1
ATOM 1268 C C . GLY A 1 171 ? -11.456 -3.198 23.639 1.00 96.12 171 GLY A C 1
ATOM 1269 O O . GLY A 1 171 ? -12.631 -2.971 23.891 1.00 96.12 171 GLY A O 1
ATOM 1270 N N . GLN A 1 172 ? -10.652 -2.265 23.115 1.00 95.19 172 GLN A N 1
ATOM 1271 C CA . GLN A 1 172 ? -11.128 -0.929 22.738 1.00 95.19 172 GLN A CA 1
ATOM 1272 C C . GLN A 1 172 ? -11.955 -0.986 21.452 1.00 95.19 172 GLN A C 1
ATOM 1274 O O . GLN A 1 172 ? -12.995 -0.345 21.380 1.00 95.19 172 GLN A O 1
ATOM 1279 N N . LEU A 1 173 ? -11.523 -1.785 20.470 1.00 95.94 173 LEU A N 1
ATOM 1280 C CA . LEU A 1 173 ? -12.256 -1.991 19.216 1.00 95.94 173 LEU A CA 1
ATOM 1281 C C . LEU A 1 173 ? -13.613 -2.658 19.445 1.00 95.94 173 LEU A C 1
ATOM 1283 O O . LEU A 1 173 ? -14.607 -2.244 18.861 1.00 95.94 173 LEU A O 1
ATOM 1287 N N . ILE A 1 174 ? -13.660 -3.648 20.338 1.00 96.25 174 ILE A N 1
ATOM 1288 C CA . ILE A 1 174 ? -14.903 -4.333 20.711 1.00 96.25 174 ILE A CA 1
ATOM 1289 C C . ILE A 1 174 ? -15.869 -3.378 21.422 1.00 96.25 174 ILE A C 1
ATOM 1291 O O . ILE A 1 174 ? -17.078 -3.484 21.249 1.00 96.25 174 ILE A O 1
ATOM 1295 N N . ALA A 1 175 ? -15.350 -2.443 22.221 1.00 93.88 175 ALA A N 1
ATOM 1296 C CA . ALA A 1 175 ? -16.170 -1.585 23.069 1.00 93.88 175 ALA A CA 1
ATOM 1297 C C . ALA A 1 175 ? -16.599 -0.251 22.431 1.00 93.88 175 ALA A C 1
ATOM 1299 O O . ALA A 1 175 ? -17.533 0.362 22.938 1.00 93.88 175 ALA A O 1
ATOM 1300 N N . SER A 1 176 ? -15.922 0.243 21.386 1.00 93.88 176 SER A N 1
ATOM 1301 C CA . SER A 1 176 ? -16.108 1.618 20.887 1.00 93.88 176 SER A CA 1
ATOM 1302 C C . SER A 1 176 ? -16.098 1.703 19.360 1.00 93.88 176 SER A C 1
ATOM 1304 O O . SER A 1 176 ? -15.188 1.215 18.683 1.00 93.88 176 SER A O 1
ATOM 1306 N N . ALA A 1 177 ? -17.119 2.370 18.812 1.00 92.81 177 ALA A N 1
ATOM 1307 C CA . ALA A 1 177 ? -17.198 2.720 17.396 1.00 92.81 177 ALA A CA 1
ATOM 1308 C C . ALA A 1 177 ? -16.092 3.713 17.004 1.00 92.81 177 ALA A C 1
ATOM 1310 O O . ALA A 1 177 ? -15.470 3.561 15.953 1.00 92.81 177 ALA A O 1
ATOM 1311 N N . GLU A 1 178 ? -15.756 4.667 17.877 1.00 90.94 178 GLU A N 1
ATOM 1312 C CA . GLU A 1 178 ? -14.686 5.631 17.613 1.00 90.94 178 GLU A CA 1
ATOM 1313 C C . GLU A 1 178 ? -13.314 4.953 17.539 1.00 90.94 178 GLU A C 1
ATOM 1315 O O . GLU A 1 178 ? -12.493 5.297 16.686 1.00 90.94 178 GLU A O 1
ATOM 1320 N N . ALA A 1 179 ? -13.061 3.951 18.389 1.00 93.00 179 ALA A N 1
ATOM 1321 C CA . ALA A 1 179 ? -11.841 3.153 18.328 1.00 93.00 179 ALA A CA 1
ATOM 1322 C C . ALA A 1 179 ? -11.744 2.374 17.007 1.00 93.00 179 ALA A C 1
ATOM 1324 O O . ALA A 1 179 ? -10.674 2.344 16.395 1.00 93.00 179 ALA A O 1
ATOM 1325 N N . ARG A 1 180 ? -12.856 1.787 16.542 1.00 95.31 180 ARG A N 1
ATOM 1326 C CA . ARG A 1 180 ? -12.936 1.123 15.231 1.00 95.31 180 ARG A CA 1
ATOM 1327 C C . ARG A 1 180 ? -12.645 2.093 14.090 1.00 95.31 180 ARG A C 1
ATOM 1329 O O . ARG A 1 180 ? -11.744 1.832 13.295 1.00 95.31 180 ARG A O 1
ATOM 1336 N N . ALA A 1 181 ? -13.309 3.248 14.066 1.00 93.62 181 ALA A N 1
ATOM 1337 C CA . ALA A 1 181 ? -13.074 4.281 13.061 1.00 93.62 181 ALA A CA 1
ATOM 1338 C C . ALA A 1 181 ? -11.613 4.772 13.068 1.00 93.62 181 ALA A C 1
ATOM 1340 O O . ALA A 1 181 ? -10.991 4.884 12.014 1.00 93.62 181 ALA A O 1
ATOM 1341 N N . LEU A 1 182 ? -11.021 5.011 14.244 1.00 91.94 182 LEU A N 1
ATOM 1342 C CA . LEU A 1 182 ? -9.611 5.396 14.365 1.00 91.94 182 LEU A CA 1
ATOM 1343 C C . LEU A 1 182 ? -8.662 4.315 13.826 1.00 91.94 182 LEU A C 1
ATOM 1345 O O . LEU A 1 182 ? -7.655 4.645 13.202 1.00 91.94 182 LEU A O 1
ATOM 1349 N N . CYS A 1 183 ? -8.966 3.039 14.065 1.00 95.06 183 CYS A N 1
ATOM 1350 C CA . CYS A 1 183 ? -8.183 1.923 13.542 1.00 95.06 183 CYS A CA 1
ATOM 1351 C C . CYS A 1 183 ? -8.190 1.907 12.012 1.00 95.06 183 CYS A C 1
ATOM 1353 O O . CYS A 1 183 ? -7.129 1.884 11.396 1.00 95.06 183 CYS A O 1
ATOM 1355 N N . LEU A 1 184 ? -9.372 2.009 11.403 1.00 96.31 184 LEU A N 1
ATOM 1356 C CA . LEU A 1 184 ? -9.512 2.006 9.946 1.00 96.31 184 LEU A CA 1
ATOM 1357 C C . LEU A 1 184 ? -8.869 3.230 9.288 1.00 96.31 184 LEU A C 1
ATOM 1359 O O . LEU A 1 184 ? -8.282 3.106 8.222 1.00 96.31 184 LEU A O 1
ATOM 1363 N N . ARG A 1 185 ? -8.877 4.399 9.939 1.00 94.62 185 ARG A N 1
ATOM 1364 C CA . ARG A 1 185 ? -8.122 5.573 9.463 1.00 94.62 185 ARG A CA 1
ATOM 1365 C C . ARG A 1 185 ? -6.616 5.323 9.417 1.00 94.62 185 ARG A C 1
ATOM 1367 O O . ARG A 1 185 ? -5.949 5.760 8.483 1.00 94.62 185 ARG A O 1
ATOM 1374 N N . LYS A 1 186 ? -6.076 4.607 10.410 1.00 93.12 186 LYS A N 1
ATOM 1375 C CA . LYS A 1 186 ? -4.661 4.20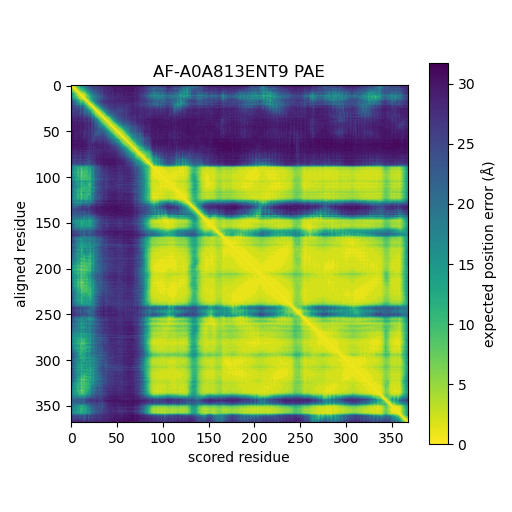7 10.419 1.00 93.12 186 LYS A CA 1
ATOM 1376 C C . LYS A 1 186 ? -4.354 3.202 9.308 1.00 93.12 186 LYS A C 1
ATOM 1378 O O . LYS A 1 186 ? -3.286 3.306 8.717 1.00 93.12 186 LYS A O 1
ATOM 1383 N N . PHE A 1 187 ? -5.279 2.292 8.997 1.00 95.75 187 PHE A N 1
ATOM 1384 C CA . PHE A 1 187 ? -5.149 1.410 7.832 1.00 95.75 187 PHE A CA 1
ATOM 1385 C C . PHE A 1 187 ? -5.244 2.195 6.520 1.00 95.75 187 PHE A C 1
ATOM 1387 O O . PHE A 1 187 ? -4.404 2.033 5.654 1.00 95.75 187 PHE A O 1
ATOM 1394 N N . ALA A 1 188 ? -6.145 3.169 6.397 1.00 96.31 188 ALA A N 1
ATOM 1395 C CA . ALA A 1 188 ? -6.179 4.037 5.221 1.00 96.31 188 ALA A CA 1
ATOM 1396 C C . ALA A 1 188 ? -4.864 4.829 5.031 1.00 96.31 188 ALA A C 1
ATOM 1398 O O . ALA A 1 188 ? -4.388 4.965 3.906 1.00 96.31 188 ALA A O 1
ATOM 1399 N N . HIS A 1 189 ? -4.238 5.329 6.110 1.00 94.88 189 HIS A N 1
ATOM 1400 C CA . HIS A 1 189 ? -2.897 5.945 6.044 1.00 94.88 189 HIS A CA 1
ATOM 1401 C C . HIS A 1 189 ? -1.832 4.968 5.544 1.00 94.88 189 HIS A C 1
ATOM 1403 O O . HIS A 1 189 ? -0.942 5.357 4.785 1.00 94.88 189 HIS A O 1
ATOM 1409 N N . HIS A 1 190 ? -1.925 3.717 5.985 1.00 94.12 190 HIS A N 1
ATOM 1410 C CA . HIS A 1 190 ? -1.047 2.639 5.562 1.00 94.12 190 HIS A CA 1
ATOM 1411 C C . HIS A 1 190 ? -1.140 2.418 4.048 1.00 94.12 190 HIS A C 1
ATOM 1413 O O . HIS A 1 190 ? -0.111 2.486 3.377 1.00 94.12 190 HIS A O 1
ATOM 1419 N N . GLU A 1 191 ? -2.355 2.330 3.501 1.00 96.88 191 GLU A N 1
ATOM 1420 C CA . GLU A 1 191 ? -2.537 2.119 2.058 1.00 96.88 191 GLU A CA 1
ATOM 1421 C C . GLU A 1 191 ? -2.073 3.327 1.248 1.00 96.88 191 GLU A C 1
ATOM 1423 O O . GLU A 1 191 ? -1.466 3.175 0.194 1.00 96.88 191 GLU A O 1
ATOM 1428 N N . VAL A 1 192 ? -2.242 4.554 1.759 1.00 97.69 192 VAL A N 1
ATOM 1429 C CA . VAL A 1 192 ? -1.641 5.736 1.114 1.00 97.69 192 VAL A CA 1
ATOM 1430 C C . VAL A 1 192 ? -0.117 5.640 1.079 1.00 97.69 192 VAL A C 1
ATOM 1432 O O . VAL A 1 192 ? 0.483 5.983 0.063 1.00 97.69 192 VAL A O 1
ATOM 1435 N N . CYS A 1 193 ? 0.529 5.150 2.141 1.00 95.50 193 CYS A N 1
ATOM 1436 C CA . CYS A 1 193 ? 1.972 4.913 2.100 1.00 95.50 193 CYS A CA 1
ATOM 1437 C C . CYS A 1 193 ? 2.341 3.855 1.050 1.00 95.50 193 CYS A C 1
ATOM 1439 O O . CYS A 1 193 ? 3.297 4.071 0.309 1.00 95.50 193 CYS A O 1
ATOM 1441 N N . ALA A 1 194 ? 1.581 2.761 0.950 1.00 96.06 194 ALA A N 1
ATOM 1442 C CA . ALA A 1 194 ? 1.797 1.708 -0.041 1.00 96.06 194 ALA A CA 1
ATOM 1443 C C . ALA A 1 194 ? 1.688 2.251 -1.479 1.00 96.06 194 ALA A C 1
ATOM 1445 O O . ALA A 1 194 ? 2.625 2.118 -2.269 1.00 96.06 194 ALA A O 1
ATOM 1446 N N . ILE A 1 195 ? 0.606 2.980 -1.786 1.00 98.31 195 ILE A N 1
ATOM 1447 C CA . ILE A 1 195 ? 0.377 3.658 -3.075 1.00 98.31 195 ILE A CA 1
ATOM 1448 C C . ILE A 1 195 ? 1.585 4.517 -3.463 1.00 98.31 195 ILE A C 1
ATOM 1450 O O . ILE A 1 195 ? 2.097 4.427 -4.581 1.00 98.31 195 ILE A O 1
ATOM 1454 N N . GLU A 1 196 ? 2.061 5.351 -2.536 1.00 97.62 196 GLU A N 1
ATOM 1455 C CA . GLU A 1 196 ? 3.190 6.239 -2.798 1.00 97.62 196 GLU A CA 1
ATOM 1456 C C . GLU A 1 196 ? 4.509 5.454 -2.965 1.00 97.62 196 GLU A C 1
ATOM 1458 O O . GLU A 1 196 ? 5.320 5.802 -3.822 1.00 97.62 196 GLU A O 1
ATOM 1463 N N . LEU A 1 197 ? 4.740 4.374 -2.209 1.00 95.88 197 LEU A N 1
ATOM 1464 C CA . LEU A 1 197 ? 5.937 3.531 -2.345 1.00 95.88 197 LEU A CA 1
ATOM 1465 C C . LEU A 1 197 ? 5.972 2.776 -3.681 1.00 95.88 197 LEU A C 1
ATOM 1467 O O . LEU A 1 197 ? 7.029 2.695 -4.313 1.00 95.88 197 LEU A O 1
ATOM 1471 N N . PHE A 1 198 ? 4.831 2.271 -4.153 1.00 97.38 198 PHE A N 1
ATOM 1472 C CA . PHE A 1 198 ? 4.738 1.652 -5.475 1.00 97.38 198 PHE A CA 1
ATOM 1473 C C . PHE A 1 198 ? 4.909 2.675 -6.600 1.00 97.38 198 PHE A C 1
ATOM 1475 O O . PHE A 1 198 ? 5.630 2.400 -7.562 1.00 97.38 198 PHE A O 1
ATOM 1482 N N . ALA A 1 199 ? 4.343 3.879 -6.461 1.00 97.44 199 ALA A N 1
ATOM 1483 C CA . ALA A 1 199 ? 4.589 4.979 -7.393 1.00 97.44 199 ALA A CA 1
ATOM 1484 C C . ALA A 1 199 ? 6.079 5.357 -7.433 1.00 97.44 199 ALA A C 1
ATOM 1486 O O . ALA A 1 199 ? 6.660 5.523 -8.507 1.00 97.44 199 ALA A O 1
ATOM 1487 N N . TRP A 1 200 ? 6.729 5.421 -6.268 1.00 95.56 200 TRP A N 1
ATOM 1488 C CA . TRP A 1 200 ? 8.167 5.657 -6.173 1.00 95.56 200 TRP A CA 1
ATOM 1489 C C . TRP A 1 200 ? 8.961 4.570 -6.904 1.00 95.56 200 TRP A C 1
ATOM 1491 O O . TRP A 1 200 ? 9.853 4.897 -7.684 1.00 95.56 200 TRP A O 1
ATOM 1501 N N . ALA A 1 201 ? 8.621 3.292 -6.720 1.00 94.69 201 ALA A N 1
ATOM 1502 C CA . ALA A 1 201 ? 9.316 2.186 -7.377 1.00 94.69 201 ALA A CA 1
ATOM 1503 C C . ALA A 1 201 ? 9.135 2.182 -8.902 1.00 94.69 201 ALA A C 1
ATOM 1505 O O . ALA A 1 201 ? 10.094 1.906 -9.625 1.00 94.69 201 ALA A O 1
ATOM 1506 N N . LEU A 1 202 ? 7.943 2.534 -9.400 1.00 95.06 202 LEU A N 1
ATOM 1507 C CA . LEU A 1 202 ? 7.681 2.690 -10.835 1.00 95.06 202 LEU A CA 1
ATOM 1508 C C . LEU A 1 202 ? 8.622 3.718 -11.480 1.00 95.06 202 LEU A C 1
ATOM 1510 O O . LEU A 1 202 ? 9.161 3.461 -12.555 1.00 95.06 202 LEU A O 1
ATOM 1514 N N . LEU A 1 203 ? 8.866 4.838 -10.794 1.00 93.50 203 LEU A N 1
ATOM 1515 C CA . LEU A 1 203 ? 9.778 5.889 -11.251 1.00 93.50 203 LEU A CA 1
ATOM 1516 C C . LEU A 1 203 ? 11.256 5.573 -11.008 1.00 93.50 203 LEU A C 1
ATOM 1518 O O . LEU A 1 203 ? 12.107 5.999 -11.786 1.00 93.50 203 LEU A O 1
ATOM 1522 N N . ARG A 1 204 ? 11.576 4.869 -9.918 1.00 91.00 204 ARG A N 1
ATOM 1523 C CA . ARG A 1 204 ? 12.951 4.503 -9.549 1.00 91.00 204 ARG A CA 1
ATOM 1524 C C . ARG A 1 204 ? 13.528 3.450 -10.489 1.00 91.00 204 ARG A C 1
ATOM 1526 O O . ARG A 1 204 ? 14.717 3.485 -10.790 1.00 91.00 204 ARG A O 1
ATOM 1533 N N . PHE A 1 205 ? 12.689 2.529 -10.963 1.00 90.00 205 PHE A N 1
ATOM 1534 C CA . PHE A 1 205 ? 13.096 1.403 -11.803 1.00 90.00 205 PHE A CA 1
ATOM 1535 C C . PHE A 1 205 ? 12.431 1.455 -13.192 1.00 90.00 205 PHE A C 1
ATOM 1537 O O . PHE A 1 205 ? 11.736 0.508 -13.583 1.00 90.00 205 PHE A O 1
ATOM 1544 N N . PRO A 1 206 ? 12.643 2.528 -13.981 1.00 87.31 206 PRO A N 1
ATOM 1545 C CA . PRO A 1 206 ? 11.918 2.752 -15.237 1.00 87.31 206 PRO A CA 1
ATOM 1546 C C . PRO A 1 206 ? 12.261 1.725 -16.325 1.00 87.31 206 PRO A C 1
ATOM 1548 O O . PRO A 1 206 ? 11.486 1.532 -17.267 1.00 87.31 206 PRO A O 1
ATOM 1551 N N . ASP A 1 207 ? 13.412 1.061 -16.188 1.00 84.44 207 ASP A N 1
ATOM 1552 C CA . ASP A 1 207 ? 13.918 0.046 -17.115 1.00 84.44 207 ASP A CA 1
ATOM 1553 C C . ASP A 1 207 ? 13.656 -1.386 -16.632 1.00 84.44 207 ASP A C 1
ATOM 1555 O O . ASP A 1 207 ? 14.048 -2.354 -17.288 1.00 84.44 207 ASP A O 1
ATOM 1559 N N . ALA A 1 208 ? 12.970 -1.553 -15.497 1.00 88.44 208 ALA A N 1
ATOM 1560 C CA . ALA A 1 208 ? 12.580 -2.876 -15.047 1.00 88.44 208 ALA A CA 1
ATOM 1561 C C . ALA A 1 208 ? 11.600 -3.535 -16.042 1.00 88.44 208 ALA A C 1
ATOM 1563 O O . ALA A 1 208 ? 10.852 -2.839 -16.752 1.00 88.44 208 ALA A O 1
ATOM 1564 N N . PRO A 1 209 ? 11.567 -4.883 -16.108 1.00 90.25 209 PRO A N 1
ATOM 1565 C CA . PRO A 1 209 ? 10.732 -5.595 -17.070 1.00 90.25 209 PRO A CA 1
ATOM 1566 C C . PRO A 1 209 ? 9.275 -5.133 -17.018 1.00 90.25 209 PRO A C 1
ATOM 1568 O O . PRO A 1 209 ? 8.731 -4.924 -15.935 1.00 90.25 209 PRO A O 1
ATOM 1571 N N . VAL A 1 210 ? 8.608 -5.004 -18.172 1.00 88.81 210 VAL A N 1
ATOM 1572 C CA . VAL A 1 210 ? 7.235 -4.460 -18.200 1.00 88.81 210 VAL A CA 1
ATOM 1573 C C . VAL A 1 210 ? 6.278 -5.266 -17.323 1.00 88.81 210 VAL A C 1
ATOM 1575 O O . VAL A 1 210 ? 5.440 -4.684 -16.654 1.00 88.81 210 VAL A O 1
ATOM 1578 N N . GLY A 1 211 ? 6.443 -6.593 -17.251 1.00 89.00 211 GLY A N 1
ATOM 1579 C CA . GLY A 1 211 ? 5.619 -7.442 -16.389 1.00 89.00 211 GLY A CA 1
ATOM 1580 C C . GLY A 1 211 ? 5.783 -7.121 -14.901 1.00 89.00 211 GLY A C 1
ATOM 1581 O O . GLY A 1 211 ? 4.833 -7.272 -14.142 1.00 89.00 211 GLY A O 1
ATOM 1582 N N . PHE A 1 212 ? 6.964 -6.653 -14.486 1.00 90.56 212 PHE A N 1
ATOM 1583 C CA . PHE A 1 212 ? 7.197 -6.196 -13.119 1.00 90.56 212 PHE A CA 1
ATOM 1584 C C . PHE A 1 212 ? 6.496 -4.865 -12.884 1.00 90.56 212 PHE A C 1
ATOM 1586 O O . PHE A 1 212 ? 5.715 -4.751 -11.947 1.00 90.56 212 PHE A O 1
ATOM 1593 N N . ARG A 1 213 ? 6.700 -3.895 -13.784 1.00 94.06 213 ARG A N 1
ATOM 1594 C CA . ARG A 1 213 ? 6.047 -2.580 -13.706 1.00 94.06 213 ARG A CA 1
ATOM 1595 C C . ARG A 1 213 ? 4.517 -2.690 -13.732 1.00 94.06 213 ARG A C 1
ATOM 1597 O O . ARG A 1 213 ? 3.856 -1.994 -12.978 1.00 94.06 213 ARG A O 1
ATOM 1604 N N . LEU A 1 214 ? 3.954 -3.610 -14.519 1.00 94.75 214 LEU A N 1
ATOM 1605 C CA . LEU A 1 214 ? 2.520 -3.928 -14.506 1.00 94.75 214 LEU A CA 1
ATOM 1606 C C . LEU A 1 214 ? 2.070 -4.541 -13.177 1.00 94.75 214 LEU A C 1
ATOM 1608 O O . LEU A 1 214 ? 1.004 -4.193 -12.685 1.00 94.75 214 LEU A O 1
ATOM 1612 N N . GLY A 1 215 ? 2.884 -5.422 -12.588 1.00 94.81 215 GLY A N 1
ATOM 1613 C CA . GLY A 1 215 ? 2.643 -5.948 -11.245 1.00 94.81 215 GLY A CA 1
ATOM 1614 C C . GLY A 1 215 ? 2.561 -4.830 -10.204 1.00 94.81 215 GLY A C 1
ATOM 1615 O O . GLY A 1 215 ? 1.575 -4.767 -9.479 1.00 94.81 215 GLY A O 1
ATOM 1616 N N . LEU A 1 216 ? 3.536 -3.912 -10.199 1.00 96.50 216 LEU A N 1
ATOM 1617 C CA . LEU A 1 216 ? 3.541 -2.749 -9.302 1.00 96.50 216 LEU A CA 1
ATOM 1618 C C . LEU A 1 216 ? 2.349 -1.817 -9.547 1.00 96.50 216 LEU A C 1
ATOM 1620 O O . LEU A 1 216 ? 1.729 -1.367 -8.591 1.00 96.50 216 LEU A O 1
ATOM 1624 N N . LEU A 1 217 ? 2.013 -1.535 -10.812 1.00 97.44 217 LEU A N 1
ATOM 1625 C CA . LEU A 1 217 ? 0.861 -0.703 -11.165 1.00 97.44 217 LEU A CA 1
ATOM 1626 C C . LEU A 1 217 ? -0.447 -1.323 -10.670 1.00 97.44 217 LEU A C 1
ATOM 1628 O O . LEU A 1 217 ? -1.292 -0.607 -10.145 1.00 97.44 217 LEU A O 1
ATOM 1632 N N . GLN A 1 218 ? -0.624 -2.635 -10.833 1.00 95.75 218 GLN A N 1
ATOM 1633 C CA . GLN A 1 218 ? -1.834 -3.292 -10.355 1.00 95.75 218 GLN A CA 1
ATOM 1634 C C . GLN A 1 218 ? -1.917 -3.271 -8.832 1.00 95.75 218 GLN A C 1
ATOM 1636 O O . GLN A 1 218 ? -2.967 -2.906 -8.321 1.00 95.75 218 GLN A O 1
ATOM 1641 N N . THR A 1 219 ? -0.830 -3.602 -8.130 1.00 96.81 219 THR A N 1
ATOM 1642 C CA . THR A 1 219 ? -0.803 -3.525 -6.664 1.00 96.81 219 THR A CA 1
ATOM 1643 C C . THR A 1 219 ? -1.120 -2.108 -6.190 1.00 96.81 219 THR A C 1
ATOM 1645 O O . THR A 1 219 ? -2.007 -1.927 -5.373 1.00 96.81 219 THR A O 1
ATOM 1648 N N . LEU A 1 220 ? -0.516 -1.078 -6.792 1.00 98.25 220 LEU A N 1
ATOM 1649 C CA . LEU A 1 220 ? -0.846 0.319 -6.496 1.00 98.25 220 LEU A CA 1
ATOM 1650 C C . LEU A 1 220 ? -2.349 0.610 -6.645 1.00 98.25 220 LEU A C 1
ATOM 1652 O O . LEU A 1 220 ? -2.937 1.259 -5.784 1.00 98.25 220 LEU A O 1
ATOM 1656 N N . VAL A 1 221 ? -2.977 0.146 -7.728 1.00 98.12 221 VAL A N 1
ATOM 1657 C CA . VAL A 1 221 ? -4.420 0.331 -7.957 1.00 98.12 221 VAL A CA 1
ATOM 1658 C C . VAL A 1 221 ? -5.261 -0.442 -6.937 1.00 98.12 221 VAL A C 1
ATOM 1660 O O . VAL A 1 221 ? -6.289 0.071 -6.494 1.00 98.12 221 VAL A O 1
ATOM 1663 N N . GLU A 1 222 ? -4.842 -1.647 -6.554 1.00 97.56 222 GLU A N 1
ATOM 1664 C CA . GLU A 1 222 ? -5.476 -2.446 -5.498 1.00 97.56 222 GLU A CA 1
ATOM 1665 C C . GLU A 1 222 ? -5.409 -1.688 -4.154 1.00 97.56 222 GLU A C 1
ATOM 1667 O O . GLU A 1 222 ? -6.450 -1.478 -3.531 1.00 97.56 222 GLU A O 1
ATOM 1672 N N . GLU A 1 223 ? -4.272 -1.076 -3.807 1.00 98.00 223 GLU A N 1
ATOM 1673 C CA . GLU A 1 223 ? -4.153 -0.244 -2.598 1.00 98.00 223 GLU A CA 1
ATOM 1674 C C . GLU A 1 223 ? -5.017 1.024 -2.618 1.00 98.00 223 GLU A C 1
ATOM 1676 O O . GLU A 1 223 ? -5.575 1.442 -1.597 1.00 98.00 223 GLU A O 1
ATOM 1681 N N . GLN A 1 224 ? -5.212 1.639 -3.789 1.00 98.56 224 GLN A N 1
ATOM 1682 C CA . GLN A 1 224 ? -6.179 2.734 -3.935 1.00 98.56 224 GLN A CA 1
ATOM 1683 C C . GLN A 1 224 ? -7.604 2.280 -3.616 1.00 98.56 224 GLN A C 1
ATOM 1685 O O . GLN A 1 224 ? -8.390 3.059 -3.067 1.00 98.56 224 GLN A O 1
ATOM 1690 N N . VAL A 1 225 ? -7.957 1.043 -3.973 1.00 98.25 225 VAL A N 1
ATOM 1691 C CA . VAL A 1 225 ? -9.258 0.450 -3.654 1.00 98.25 225 VAL A CA 1
ATOM 1692 C C . VAL A 1 225 ? -9.344 0.122 -2.165 1.00 98.25 225 VAL A C 1
ATOM 1694 O O . VAL A 1 225 ? -10.329 0.511 -1.540 1.00 98.25 225 VAL A O 1
ATOM 1697 N N . HIS A 1 226 ? -8.319 -0.500 -1.578 1.00 98.00 226 HIS A N 1
ATOM 1698 C CA . HIS A 1 226 ? -8.263 -0.802 -0.143 1.00 98.00 226 HIS A CA 1
ATOM 1699 C C . HIS A 1 226 ? -8.452 0.461 0.710 1.00 98.00 226 HIS A C 1
ATOM 1701 O O . HIS A 1 226 ? -9.310 0.505 1.594 1.00 98.00 226 HIS A O 1
ATOM 1707 N N . CYS A 1 227 ? -7.736 1.541 0.376 1.00 97.88 227 CYS A N 1
ATOM 1708 C CA . CYS A 1 227 ? -7.868 2.825 1.061 1.00 97.88 227 CYS A CA 1
ATOM 1709 C C . CYS A 1 227 ? -9.311 3.351 1.020 1.00 97.88 227 CYS A C 1
ATOM 1711 O O . CYS A 1 227 ? -9.863 3.751 2.048 1.00 97.88 227 CYS A O 1
ATOM 1713 N N . LYS A 1 228 ? -9.953 3.313 -0.156 1.00 97.56 228 LYS A N 1
ATOM 1714 C CA . LYS A 1 228 ? -11.350 3.745 -0.317 1.00 97.56 228 LYS A CA 1
ATOM 1715 C C . LYS A 1 228 ? -12.302 2.899 0.522 1.00 97.56 228 LYS A C 1
ATOM 1717 O O . LYS A 1 228 ? -13.134 3.479 1.213 1.00 97.56 228 LYS A O 1
ATOM 1722 N N . LEU A 1 229 ? -12.136 1.575 0.534 1.00 97.88 229 LEU A N 1
ATOM 1723 C CA . LEU A 1 229 ? -12.956 0.674 1.349 1.00 97.88 229 LEU A CA 1
ATOM 1724 C C . LEU A 1 229 ? -12.865 1.025 2.839 1.00 97.88 229 LEU A C 1
ATOM 1726 O O . LEU A 1 229 ? -13.887 1.112 3.518 1.00 97.88 229 LEU A O 1
ATOM 1730 N N . TYR A 1 230 ? -11.664 1.298 3.356 1.00 97.62 230 TYR A N 1
ATOM 1731 C CA . TYR A 1 230 ? -11.519 1.733 4.746 1.00 97.62 230 TYR A CA 1
ATOM 1732 C C . TYR A 1 230 ? -12.177 3.086 5.017 1.00 97.62 230 TYR A C 1
ATOM 1734 O O . TYR A 1 230 ? -12.851 3.235 6.036 1.00 97.62 230 TYR A O 1
ATOM 1742 N N . LEU A 1 231 ? -12.018 4.066 4.125 1.00 95.19 231 LEU A N 1
ATOM 1743 C CA . LEU A 1 231 ? -12.645 5.384 4.277 1.00 95.19 231 LEU A CA 1
ATOM 1744 C C . LEU A 1 231 ? -14.179 5.307 4.228 1.00 95.19 231 LEU A C 1
ATOM 1746 O O . LEU A 1 231 ? -14.851 5.995 4.999 1.00 95.19 231 LEU A O 1
ATOM 1750 N N . GLU A 1 232 ? -14.730 4.447 3.374 1.00 94.62 232 GLU A N 1
ATOM 1751 C CA . GLU A 1 232 ? -16.165 4.157 3.305 1.00 94.62 232 GLU A CA 1
ATOM 1752 C C . GLU A 1 232 ? -16.659 3.527 4.613 1.00 94.62 232 GLU A C 1
ATOM 1754 O O . GLU A 1 232 ? -17.610 4.027 5.215 1.00 94.62 232 GLU A O 1
ATOM 1759 N N . ARG A 1 233 ? -15.953 2.517 5.138 1.00 95.75 233 ARG A N 1
ATOM 1760 C CA . ARG A 1 233 ? -16.290 1.911 6.436 1.00 95.75 233 ARG A CA 1
ATOM 1761 C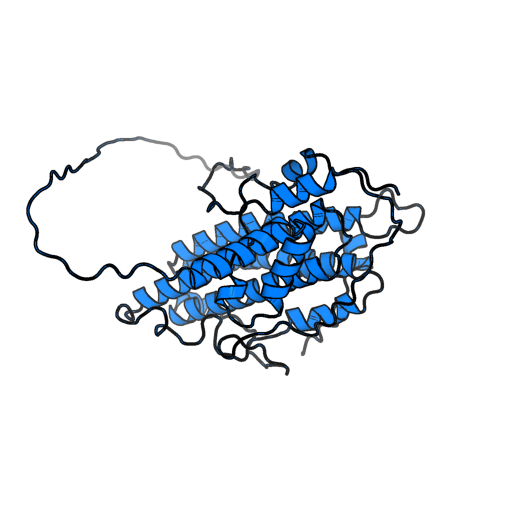 C . ARG A 1 233 ? -16.208 2.898 7.596 1.00 95.75 233 ARG A C 1
ATOM 1763 O O . ARG A 1 233 ? -17.088 2.906 8.452 1.00 95.75 233 ARG A O 1
ATOM 1770 N N . VAL A 1 234 ? -15.203 3.776 7.620 1.00 94.00 234 VAL A N 1
ATOM 1771 C CA . VAL A 1 234 ? -15.116 4.866 8.609 1.00 94.00 234 VAL A CA 1
ATOM 1772 C C . VAL A 1 234 ? -16.357 5.755 8.547 1.00 94.00 234 VAL A C 1
ATOM 1774 O O . VAL A 1 234 ? -16.915 6.102 9.591 1.00 94.00 234 VAL A O 1
ATOM 1777 N N . ALA A 1 235 ? -16.788 6.126 7.342 1.00 91.06 235 ALA A N 1
ATOM 1778 C CA . ALA A 1 235 ? -17.975 6.943 7.139 1.00 91.06 235 ALA A CA 1
ATOM 1779 C C . ALA A 1 235 ? -19.243 6.250 7.655 1.00 91.06 235 ALA A C 1
ATOM 1781 O O . ALA A 1 235 ? -20.038 6.872 8.356 1.00 91.06 235 ALA A O 1
ATOM 1782 N N . ASP A 1 236 ? -19.403 4.964 7.352 1.00 91.81 236 ASP A N 1
ATOM 1783 C CA . ASP A 1 236 ? -20.548 4.167 7.789 1.00 91.81 236 ASP A CA 1
ATOM 1784 C C . ASP A 1 236 ? -20.605 4.024 9.312 1.00 91.81 236 ASP A C 1
ATOM 1786 O O . ASP A 1 236 ? -21.651 4.276 9.908 1.00 91.81 236 ASP A O 1
ATOM 1790 N N . ILE A 1 237 ? -19.474 3.696 9.947 1.00 92.25 237 ILE A N 1
ATOM 1791 C CA . ILE A 1 237 ? -19.369 3.592 11.409 1.00 92.25 237 ILE A CA 1
ATOM 1792 C C . ILE A 1 237 ? -19.701 4.937 12.066 1.00 92.25 237 ILE A C 1
ATOM 1794 O O . ILE A 1 237 ? -20.441 4.976 13.044 1.00 92.25 237 ILE A O 1
ATOM 1798 N N . THR A 1 238 ? -19.191 6.046 11.520 1.00 87.69 238 THR A N 1
ATOM 1799 C CA . THR A 1 238 ? -19.428 7.384 12.091 1.00 87.69 238 THR A CA 1
ATOM 1800 C C . THR A 1 238 ? -20.891 7.812 11.939 1.00 87.69 238 THR A C 1
ATOM 1802 O O . THR A 1 238 ? -21.441 8.434 12.845 1.00 87.69 238 THR A O 1
ATOM 1805 N N . ARG A 1 239 ? -21.545 7.462 10.821 1.00 85.81 239 ARG A N 1
ATOM 1806 C CA . ARG A 1 239 ? -22.981 7.712 10.625 1.00 85.81 239 ARG A CA 1
ATOM 1807 C C . ARG A 1 239 ? -23.821 6.906 11.617 1.00 85.81 239 ARG A C 1
ATOM 1809 O O . ARG A 1 239 ? -24.631 7.500 12.319 1.00 85.81 239 ARG A O 1
ATOM 1816 N N . ALA A 1 240 ? -23.562 5.604 11.749 1.00 87.19 240 ALA A N 1
ATOM 1817 C CA . ALA A 1 240 ? -24.287 4.7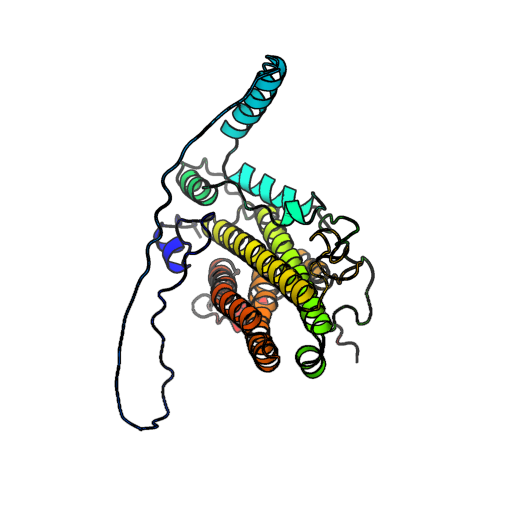28 12.675 1.00 87.19 240 ALA A CA 1
ATOM 1818 C C . ALA A 1 240 ? -24.158 5.141 14.158 1.00 87.19 240 ALA A C 1
ATOM 1820 O O . ALA A 1 240 ? -25.029 4.822 14.962 1.00 87.19 240 ALA A O 1
ATOM 1821 N N . ASP A 1 241 ? -23.104 5.877 14.518 1.00 84.19 241 ASP A N 1
ATOM 1822 C CA . ASP A 1 241 ? -22.875 6.428 15.863 1.00 84.19 241 ASP A CA 1
ATOM 1823 C C . ASP A 1 241 ? -23.657 7.738 16.137 1.00 84.19 241 ASP A C 1
ATOM 1825 O O . ASP A 1 241 ? -23.366 8.479 17.074 1.00 84.19 241 ASP A O 1
ATOM 1829 N N . GLY A 1 242 ? -24.664 8.060 15.314 1.00 76.88 242 GLY A N 1
ATOM 1830 C CA . GLY A 1 242 ? -25.556 9.207 15.519 1.00 76.88 242 GLY A CA 1
ATOM 1831 C C . GLY A 1 242 ? -25.034 10.534 14.965 1.00 76.88 242 GLY A C 1
ATOM 1832 O O . GLY A 1 242 ? -25.518 11.596 15.357 1.00 76.88 242 GLY A O 1
ATOM 1833 N N . ARG A 1 243 ? -24.062 10.503 14.042 1.00 68.12 243 ARG A N 1
ATOM 1834 C CA . ARG A 1 243 ? -23.576 11.696 13.314 1.00 68.12 243 ARG A CA 1
ATOM 1835 C C . ARG A 1 243 ? -24.139 11.806 11.894 1.00 68.12 243 ARG A C 1
ATOM 1837 O O . ARG A 1 243 ? -23.486 12.342 11.006 1.00 68.12 243 ARG A O 1
ATOM 1844 N N . GLU A 1 244 ? -25.340 11.280 11.679 1.00 65.44 244 GLU A N 1
ATOM 1845 C CA . GLU A 1 244 ? -25.972 11.090 10.364 1.00 65.44 244 GLU A CA 1
ATOM 1846 C C . GLU A 1 244 ? -26.175 12.390 9.565 1.00 65.44 244 GLU A C 1
ATOM 1848 O O . GLU A 1 244 ? -26.096 12.367 8.338 1.00 65.44 244 GLU A O 1
ATOM 1853 N N . ASP A 1 245 ? -26.368 13.522 10.250 1.00 69.06 245 ASP A N 1
ATOM 1854 C CA . ASP A 1 245 ? -26.688 14.814 9.627 1.00 69.06 245 ASP A CA 1
ATOM 1855 C C . ASP A 1 245 ? -25.462 15.602 9.125 1.00 69.06 245 ASP A C 1
ATOM 1857 O O . ASP A 1 245 ? -25.613 16.656 8.500 1.00 69.06 245 ASP A O 1
ATOM 1861 N N . LEU A 1 246 ? -24.237 15.133 9.394 1.00 61.91 246 LEU A N 1
ATOM 1862 C CA . LEU A 1 246 ? -23.024 15.839 8.979 1.00 61.91 246 LEU A CA 1
ATOM 1863 C C . LEU A 1 246 ? -22.626 15.469 7.537 1.00 61.91 246 LEU A C 1
ATOM 1865 O O . LEU A 1 246 ? -22.530 14.284 7.204 1.00 61.91 246 LEU A O 1
ATOM 1869 N N . PRO A 1 247 ? -22.315 16.454 6.671 1.00 62.44 247 PRO A N 1
ATOM 1870 C CA . PRO A 1 247 ? -21.701 16.192 5.373 1.00 62.44 247 PRO A CA 1
ATOM 1871 C C . PRO A 1 247 ? -20.418 15.362 5.520 1.00 62.44 247 PRO A C 1
ATOM 1873 O O . PRO A 1 247 ? -19.658 15.555 6.465 1.00 62.44 247 PRO A O 1
ATOM 1876 N N . GLN A 1 248 ? -20.108 14.493 4.551 1.00 60.22 248 GLN A N 1
ATOM 1877 C CA . GLN A 1 248 ? -18.907 13.638 4.584 1.00 60.22 248 GLN A CA 1
ATOM 1878 C C . GLN A 1 248 ? -17.602 14.420 4.830 1.00 60.22 248 GLN A C 1
ATOM 1880 O O . GLN A 1 248 ? -16.701 13.928 5.504 1.00 60.22 248 GLN A O 1
ATOM 1885 N N . SER A 1 249 ? -17.511 15.644 4.304 1.00 56.72 249 SER A N 1
ATOM 1886 C CA . SER A 1 249 ? -16.380 16.560 4.500 1.00 56.72 249 SER A CA 1
ATOM 1887 C C . SER A 1 249 ? -16.275 17.136 5.916 1.00 56.72 249 SER A C 1
ATOM 1889 O O . SER A 1 249 ? -15.212 17.614 6.297 1.00 56.72 249 SER A O 1
ATOM 1891 N N . GLU A 1 250 ? -17.366 17.117 6.681 1.00 56.16 250 GLU A N 1
ATOM 1892 C CA . GLU A 1 250 ? -17.453 17.613 8.059 1.00 56.16 250 GLU A CA 1
ATOM 1893 C C . GLU A 1 250 ? -17.433 16.486 9.095 1.00 56.16 250 GLU A C 1
ATOM 1895 O O . GLU A 1 250 ? -17.109 16.744 10.253 1.00 56.16 250 GLU A O 1
ATOM 1900 N N . LEU A 1 251 ? -17.726 15.241 8.688 1.00 61.12 251 LEU A N 1
ATOM 1901 C CA . LEU A 1 251 ? -17.698 14.082 9.583 1.00 61.12 251 LEU A CA 1
ATOM 1902 C C . LEU A 1 251 ? -16.347 13.930 10.284 1.00 61.12 251 LEU A C 1
ATOM 1904 O O . LEU A 1 251 ? -16.343 13.519 11.434 1.00 61.12 251 LEU A O 1
ATOM 1908 N N . GLU A 1 252 ? -15.229 14.291 9.645 1.00 66.19 252 GLU A N 1
ATOM 1909 C CA . GLU A 1 252 ? -13.955 14.556 10.328 1.00 66.19 252 GLU A CA 1
ATOM 1910 C C . GLU A 1 252 ? -12.940 15.236 9.376 1.00 66.19 252 GLU A C 1
ATOM 1912 O O . GLU A 1 252 ? -12.681 14.698 8.296 1.00 66.19 252 GLU A O 1
ATOM 1917 N N . PRO A 1 253 ? -12.244 16.313 9.789 1.00 67.06 253 PRO A N 1
ATOM 1918 C CA . PRO A 1 253 ? -11.210 16.988 8.986 1.00 67.06 253 PRO A CA 1
ATOM 1919 C C . PRO A 1 253 ? -9.932 16.161 8.735 1.00 67.06 253 PRO A C 1
ATOM 1921 O O . PRO A 1 253 ? -9.048 16.600 8.002 1.00 67.06 253 PRO A O 1
ATOM 1924 N N . PHE A 1 254 ? -9.806 14.980 9.347 1.00 77.12 254 PHE A N 1
ATOM 1925 C CA . PHE A 1 254 ? -8.585 14.170 9.353 1.00 77.12 254 PHE A CA 1
ATOM 1926 C C . PHE A 1 254 ? -8.819 12.766 8.771 1.00 77.12 254 PHE A C 1
ATOM 1928 O O . PHE A 1 254 ? -8.894 11.793 9.533 1.00 77.12 254 PHE A O 1
ATOM 1935 N N . PRO A 1 255 ? -8.954 12.614 7.442 1.00 83.56 255 PRO A N 1
ATOM 1936 C CA . PRO A 1 255 ? -9.429 11.374 6.815 1.00 83.56 255 PRO A CA 1
ATOM 1937 C C . PRO A 1 255 ? -8.557 10.149 7.126 1.00 83.56 255 PRO A C 1
ATOM 1939 O O . PRO A 1 255 ? -9.067 9.039 7.186 1.00 83.56 255 PRO A O 1
ATOM 1942 N N . LEU A 1 256 ? -7.268 10.352 7.409 1.00 90.25 256 LEU A N 1
ATOM 1943 C CA . LEU A 1 256 ? -6.299 9.293 7.719 1.00 90.25 256 LEU A CA 1
ATOM 1944 C C . LEU A 1 256 ? -5.889 9.264 9.207 1.00 90.25 256 LEU A C 1
ATOM 1946 O O . LEU A 1 256 ? -4.923 8.612 9.600 1.00 90.25 256 LEU A O 1
ATOM 1950 N N . GLY A 1 257 ? -6.635 9.975 10.056 1.00 86.75 257 GLY A N 1
ATOM 1951 C CA . GLY A 1 257 ? -6.302 10.207 11.460 1.00 86.75 257 GLY A CA 1
ATOM 1952 C C . GLY A 1 257 ? -5.601 11.548 11.667 1.00 86.75 257 GLY A C 1
ATOM 1953 O O . GLY A 1 257 ? -5.221 12.227 10.717 1.00 86.75 257 GLY A O 1
ATOM 1954 N N . ARG A 1 258 ? -5.478 11.970 12.930 1.00 87.00 258 ARG A N 1
ATOM 1955 C CA . ARG A 1 258 ? -4.987 13.310 13.271 1.00 87.00 258 ARG A CA 1
ATOM 1956 C C . ARG A 1 258 ? -3.538 13.498 12.814 1.00 87.00 258 ARG A C 1
ATOM 1958 O O . ARG A 1 258 ? -2.638 12.865 13.363 1.00 87.00 258 ARG A O 1
ATOM 1965 N N . ALA A 1 259 ? -3.339 14.399 11.856 1.00 85.69 259 ALA A N 1
ATOM 1966 C CA . ALA A 1 259 ? -2.022 14.819 11.401 1.00 85.69 259 ALA A CA 1
ATOM 1967 C C . ALA A 1 259 ? -1.237 15.552 12.524 1.00 85.69 259 ALA A C 1
ATOM 1969 O O . ALA A 1 259 ? -1.855 16.166 13.405 1.00 85.69 259 ALA A O 1
ATOM 1970 N N . PRO A 1 260 ? 0.111 15.517 12.510 1.00 90.50 260 PRO A N 1
ATOM 1971 C CA . PRO A 1 260 ? 0.939 14.811 11.534 1.00 90.50 260 PRO A CA 1
ATOM 1972 C C . PRO A 1 260 ? 0.899 13.284 11.722 1.00 90.50 260 PRO A C 1
ATOM 1974 O O . PRO A 1 260 ? 0.836 12.779 12.842 1.00 90.50 260 PRO A O 1
ATOM 1977 N N . LEU A 1 261 ? 0.929 12.552 10.610 1.00 91.19 261 LEU A N 1
ATOM 1978 C CA . LEU A 1 261 ? 0.828 11.095 10.556 1.00 91.19 261 LEU A CA 1
ATOM 1979 C C . LEU A 1 261 ? 2.203 10.419 10.723 1.00 91.19 261 LEU A C 1
ATOM 1981 O O . LEU A 1 261 ? 3.236 11.041 10.444 1.00 91.19 261 LEU A O 1
ATOM 1985 N N . PRO A 1 262 ? 2.256 9.148 11.164 1.00 87.56 262 PRO A N 1
ATOM 1986 C CA . PRO A 1 262 ? 3.507 8.403 11.260 1.00 87.56 262 PRO A CA 1
ATOM 1987 C C . PRO A 1 262 ? 4.217 8.235 9.913 1.00 87.56 262 PRO A C 1
ATOM 1989 O O . PRO A 1 262 ? 3.575 8.184 8.866 1.00 87.56 262 PRO A O 1
ATOM 1992 N N . ASN A 1 263 ? 5.544 8.101 9.949 1.00 86.25 263 ASN A N 1
ATOM 1993 C CA . ASN A 1 263 ? 6.399 8.107 8.760 1.00 86.25 263 ASN A CA 1
ATOM 1994 C C . ASN A 1 263 ? 7.401 6.940 8.684 1.00 86.25 263 ASN A C 1
ATOM 1996 O O . ASN A 1 263 ? 8.362 7.007 7.917 1.00 86.25 263 ASN A O 1
ATOM 2000 N N . SER A 1 264 ? 7.227 5.901 9.503 1.00 81.50 264 SER A N 1
ATOM 2001 C CA . SER A 1 264 ? 8.163 4.771 9.625 1.00 81.50 264 SER A CA 1
ATOM 2002 C C . SER A 1 264 ? 8.450 4.073 8.297 1.00 81.50 264 SER A C 1
ATOM 2004 O O . SER A 1 264 ? 9.609 3.794 7.999 1.00 81.50 264 SER A O 1
ATOM 2006 N N . LEU A 1 265 ? 7.426 3.865 7.471 1.00 81.69 265 LEU A N 1
ATOM 2007 C CA . LEU A 1 265 ? 7.552 3.212 6.163 1.00 81.69 265 LEU A CA 1
ATOM 2008 C C . LEU A 1 265 ? 8.452 4.000 5.211 1.00 81.69 265 LEU A C 1
ATOM 2010 O O . LEU A 1 265 ? 9.430 3.479 4.679 1.00 81.69 265 LEU A O 1
ATOM 2014 N N . TRP A 1 266 ? 8.179 5.298 5.080 1.00 86.69 266 TRP A N 1
ATOM 2015 C CA . TRP A 1 266 ? 8.980 6.204 4.264 1.00 86.69 266 TRP A CA 1
ATOM 2016 C C . TRP A 1 266 ? 10.403 6.386 4.800 1.00 86.69 266 TRP A C 1
ATOM 2018 O O . TRP A 1 266 ? 11.340 6.491 4.013 1.00 86.69 266 TRP A O 1
ATOM 2028 N N . LYS A 1 267 ? 10.611 6.340 6.122 1.00 83.50 267 LYS A N 1
ATOM 2029 C CA . LYS A 1 267 ? 11.967 6.288 6.695 1.00 83.50 267 LYS A CA 1
ATOM 2030 C C . LYS A 1 267 ? 12.721 5.026 6.280 1.00 83.50 267 LYS A C 1
ATOM 2032 O O . LYS A 1 267 ? 13.910 5.110 5.975 1.00 83.50 267 LYS A O 1
ATOM 2037 N N . GLY A 1 268 ? 12.044 3.877 6.245 1.00 80.31 268 GLY A N 1
ATOM 2038 C CA . GLY A 1 268 ? 12.627 2.610 5.796 1.00 80.31 268 GLY A CA 1
ATOM 2039 C C . GLY A 1 268 ? 13.156 2.666 4.360 1.00 80.31 268 GLY A C 1
ATOM 2040 O O . GLY A 1 268 ? 14.160 2.025 4.046 1.00 80.31 268 GLY A O 1
ATOM 2041 N N . LEU A 1 269 ? 12.568 3.519 3.515 1.00 86.12 269 LEU A N 1
ATOM 2042 C CA . LEU A 1 269 ? 13.007 3.719 2.134 1.00 86.12 269 LEU A CA 1
ATOM 2043 C C . LEU A 1 269 ? 14.456 4.220 2.020 1.00 86.12 269 LEU A C 1
ATOM 2045 O O . LEU A 1 269 ? 15.120 3.933 1.026 1.00 86.12 269 LEU A O 1
ATOM 2049 N N . GLY A 1 270 ? 14.981 4.916 3.036 1.00 85.62 270 GLY A N 1
ATOM 2050 C CA . GLY A 1 270 ? 16.382 5.344 3.065 1.00 85.62 270 GLY A CA 1
ATOM 2051 C C . GLY A 1 270 ? 17.365 4.168 3.005 1.00 85.62 270 GLY A C 1
ATOM 2052 O O . GLY A 1 270 ? 18.330 4.215 2.245 1.00 85.62 270 GLY A O 1
ATOM 2053 N N . ALA A 1 271 ? 17.083 3.082 3.735 1.00 85.19 271 ALA A N 1
ATOM 2054 C CA . ALA A 1 271 ? 17.902 1.868 3.707 1.00 85.19 271 ALA A CA 1
ATOM 2055 C C . ALA A 1 271 ? 17.806 1.151 2.350 1.00 85.19 271 ALA A C 1
ATOM 2057 O O . ALA A 1 271 ? 18.819 0.717 1.807 1.00 85.19 271 ALA A O 1
ATOM 2058 N N . ILE A 1 272 ? 16.605 1.099 1.764 1.00 88.38 272 ILE A N 1
ATOM 2059 C CA . ILE A 1 272 ? 16.379 0.534 0.424 1.00 88.38 272 ILE A CA 1
ATOM 2060 C C . ILE A 1 272 ? 17.184 1.303 -0.633 1.00 88.38 272 ILE A C 1
ATOM 2062 O O . ILE A 1 272 ? 17.841 0.689 -1.469 1.00 88.38 272 ILE A O 1
ATOM 2066 N N . ARG A 1 273 ? 17.180 2.641 -0.580 1.00 86.38 273 ARG A N 1
ATOM 2067 C CA . ARG A 1 273 ? 17.937 3.501 -1.509 1.00 86.38 273 ARG A CA 1
ATOM 2068 C C . ARG A 1 273 ? 19.445 3.328 -1.395 1.00 86.38 273 ARG A C 1
ATOM 2070 O O . ARG A 1 273 ? 20.125 3.374 -2.411 1.00 86.38 273 ARG A O 1
ATOM 2077 N N . ALA A 1 274 ? 19.944 3.166 -0.173 1.00 87.00 274 ALA A N 1
ATOM 2078 C CA . ALA A 1 274 ? 21.368 2.999 0.102 1.00 87.00 274 ALA A CA 1
ATOM 2079 C C . ALA A 1 274 ? 21.879 1.571 -0.165 1.00 87.00 274 ALA A C 1
ATOM 2081 O O . ALA A 1 274 ? 23.088 1.343 -0.126 1.00 87.00 274 ALA A O 1
ATOM 2082 N N . SER A 1 275 ? 20.980 0.611 -0.409 1.00 88.81 275 SER A N 1
ATOM 2083 C CA . SER A 1 275 ? 21.348 -0.767 -0.730 1.00 88.81 275 SER A CA 1
ATOM 2084 C C . SER A 1 275 ? 22.186 -0.832 -2.014 1.00 88.81 275 SER A C 1
ATOM 2086 O O . SER A 1 275 ? 21.862 -0.140 -2.979 1.00 88.81 275 SER A O 1
ATOM 2088 N N . PRO A 1 276 ? 23.205 -1.709 -2.091 1.00 88.25 276 PRO A N 1
ATOM 2089 C CA . PRO A 1 276 ? 23.883 -2.019 -3.350 1.00 88.25 276 PRO A CA 1
ATOM 2090 C C . PRO A 1 276 ? 22.936 -2.571 -4.424 1.00 88.25 276 PRO A C 1
ATOM 2092 O O . PRO A 1 276 ? 23.200 -2.411 -5.609 1.00 88.25 276 PRO A O 1
ATOM 2095 N N . GLU A 1 277 ? 21.826 -3.188 -4.004 1.00 90.19 277 GLU A N 1
ATOM 2096 C CA . GLU A 1 277 ? 20.800 -3.761 -4.878 1.00 90.19 277 GLU A CA 1
ATOM 2097 C C . GLU A 1 277 ? 19.409 -3.203 -4.509 1.00 90.19 277 GLU A C 1
ATOM 2099 O O . GLU A 1 277 ? 18.610 -3.887 -3.856 1.00 90.19 277 GLU A O 1
ATOM 2104 N N . PRO A 1 278 ? 19.089 -1.946 -4.886 1.00 90.56 278 PRO A N 1
ATOM 2105 C CA . PRO A 1 278 ? 17.880 -1.259 -4.426 1.00 90.56 278 PRO A CA 1
ATOM 2106 C C . PRO A 1 278 ? 16.569 -1.930 -4.843 1.00 90.56 278 PRO A C 1
ATOM 2108 O O . PRO A 1 278 ? 15.603 -1.905 -4.085 1.00 90.56 278 PRO A O 1
ATOM 2111 N N . LEU A 1 279 ? 16.512 -2.545 -6.031 1.00 91.56 279 LEU A N 1
ATOM 2112 C CA . LEU A 1 279 ? 15.302 -3.229 -6.501 1.00 91.56 279 LEU A CA 1
ATOM 2113 C C . LEU A 1 279 ? 15.017 -4.477 -5.661 1.00 91.56 279 LEU A C 1
ATOM 2115 O O . LEU A 1 279 ? 13.890 -4.671 -5.210 1.00 91.56 279 LEU A O 1
ATOM 2119 N N . ALA A 1 280 ? 16.034 -5.306 -5.409 1.00 92.38 280 ALA A N 1
ATOM 2120 C CA . ALA A 1 280 ? 15.889 -6.483 -4.556 1.00 92.38 280 ALA A CA 1
ATOM 2121 C C . ALA A 1 280 ? 15.557 -6.079 -3.109 1.00 92.38 280 ALA A C 1
ATOM 2123 O O . ALA A 1 280 ? 14.663 -6.662 -2.499 1.00 92.38 280 ALA A O 1
ATOM 2124 N N . ALA A 1 281 ? 16.191 -5.018 -2.598 1.00 92.44 281 ALA A N 1
ATOM 2125 C CA . ALA A 1 281 ? 15.873 -4.458 -1.288 1.00 92.44 281 ALA A CA 1
ATOM 2126 C C . ALA A 1 281 ? 14.434 -3.932 -1.191 1.00 92.44 281 ALA A C 1
ATOM 2128 O O . ALA A 1 281 ? 13.785 -4.146 -0.169 1.00 92.44 281 ALA A O 1
ATOM 2129 N N . PHE A 1 282 ? 13.910 -3.298 -2.244 1.00 93.62 282 PHE A N 1
ATOM 2130 C CA . PHE A 1 282 ? 12.511 -2.872 -2.310 1.00 93.62 282 PHE A CA 1
ATOM 2131 C C . PHE A 1 282 ? 11.558 -4.071 -2.268 1.00 93.62 282 PHE A C 1
ATOM 2133 O O . PHE A 1 282 ? 10.598 -4.071 -1.501 1.00 93.62 282 PHE A O 1
ATOM 2140 N N . LEU A 1 283 ? 11.845 -5.117 -3.047 1.00 94.50 283 LEU A N 1
ATOM 2141 C CA . LEU A 1 283 ? 11.043 -6.340 -3.061 1.00 94.50 283 LEU A CA 1
ATOM 2142 C C . LEU A 1 283 ? 11.014 -7.032 -1.697 1.00 94.50 283 LEU A C 1
ATOM 2144 O O . LEU A 1 283 ? 9.953 -7.484 -1.279 1.00 94.50 283 LEU A O 1
ATOM 2148 N N . CYS A 1 284 ? 12.146 -7.086 -0.992 1.00 93.75 284 CYS A N 1
ATOM 2149 C CA . CYS A 1 284 ? 12.195 -7.626 0.362 1.00 93.75 284 CYS A CA 1
ATOM 2150 C C . CYS A 1 284 ? 11.459 -6.720 1.358 1.00 93.75 284 CYS A C 1
ATOM 2152 O O . CYS A 1 284 ? 10.555 -7.178 2.044 1.00 93.75 284 CYS A O 1
ATOM 2154 N N . GLY A 1 285 ? 11.824 -5.438 1.430 1.00 91.44 285 GLY A N 1
ATOM 2155 C CA . GLY A 1 285 ? 11.326 -4.524 2.458 1.00 91.44 285 GLY A CA 1
ATOM 2156 C C . GLY A 1 285 ? 9.854 -4.152 2.293 1.00 91.44 285 GLY A C 1
ATOM 2157 O O . GLY A 1 285 ? 9.095 -4.214 3.256 1.00 91.44 285 GLY A O 1
ATOM 2158 N N . VAL A 1 286 ? 9.435 -3.785 1.082 1.00 92.31 286 VAL A N 1
ATOM 2159 C CA . VAL A 1 286 ? 8.034 -3.445 0.809 1.00 92.31 286 VAL A CA 1
ATOM 2160 C C . VAL A 1 286 ? 7.254 -4.727 0.526 1.00 92.31 286 VAL A C 1
ATOM 2162 O O . VAL A 1 286 ? 6.372 -5.105 1.282 1.00 92.31 286 VAL A O 1
ATOM 2165 N N . GLY A 1 287 ? 7.652 -5.485 -0.491 1.00 92.00 287 GLY A N 1
ATOM 2166 C CA . GLY A 1 287 ? 6.846 -6.609 -0.969 1.00 92.00 287 GLY A CA 1
ATOM 2167 C C . GLY A 1 287 ? 6.774 -7.849 -0.061 1.00 92.00 287 GLY A C 1
ATOM 2168 O O . GLY A 1 287 ? 5.760 -8.538 -0.069 1.00 92.00 287 GLY A O 1
ATOM 2169 N N . LEU A 1 288 ? 7.829 -8.180 0.692 1.00 92.75 288 LEU A N 1
ATOM 2170 C CA . LEU A 1 288 ? 7.889 -9.412 1.504 1.00 92.75 288 LEU A CA 1
ATOM 2171 C C . LEU A 1 288 ? 7.863 -9.177 3.014 1.00 92.75 288 LEU A C 1
ATOM 2173 O O . LEU A 1 288 ? 7.804 -10.147 3.766 1.00 92.75 288 LEU A O 1
ATOM 2177 N N . THR A 1 289 ? 7.881 -7.922 3.452 1.00 90.38 289 THR A N 1
ATOM 2178 C CA . THR A 1 289 ? 7.822 -7.569 4.875 1.00 90.38 289 THR A CA 1
ATOM 2179 C C . THR A 1 289 ? 6.623 -6.701 5.158 1.00 90.38 289 THR A C 1
ATOM 2181 O O . THR A 1 289 ? 5.808 -7.056 6.001 1.00 90.38 289 THR A O 1
ATOM 2184 N N . PHE A 1 290 ? 6.496 -5.585 4.447 1.00 88.44 290 PHE A N 1
ATOM 2185 C CA . PHE A 1 290 ? 5.378 -4.677 4.633 1.00 88.44 290 PHE A CA 1
ATOM 2186 C C . PHE A 1 290 ? 4.056 -5.290 4.138 1.00 88.44 290 PHE A C 1
ATOM 2188 O O . PHE A 1 290 ? 3.177 -5.525 4.962 1.00 88.44 290 PHE A O 1
ATOM 2195 N N . GLU A 1 291 ? 3.962 -5.687 2.864 1.00 89.69 291 GLU A N 1
ATOM 2196 C CA . GLU A 1 291 ? 2.756 -6.356 2.329 1.00 89.69 291 GLU A CA 1
ATOM 2197 C C . GLU A 1 291 ? 2.500 -7.709 3.026 1.00 89.69 291 GLU A C 1
ATOM 2199 O O . GLU A 1 291 ? 1.371 -8.111 3.292 1.00 89.69 291 GLU A O 1
ATOM 2204 N N . ALA A 1 292 ? 3.559 -8.436 3.401 1.00 88.06 292 ALA A N 1
ATOM 2205 C CA . ALA A 1 292 ? 3.398 -9.708 4.106 1.00 88.06 292 ALA A CA 1
ATOM 2206 C C . ALA A 1 292 ? 2.827 -9.533 5.522 1.00 88.06 292 ALA A C 1
ATOM 2208 O O . ALA A 1 292 ? 2.009 -10.345 5.951 1.00 88.06 292 ALA A O 1
ATOM 2209 N N . ALA A 1 293 ? 3.206 -8.470 6.240 1.00 85.50 293 ALA A N 1
ATOM 2210 C CA . ALA A 1 293 ? 2.633 -8.168 7.550 1.00 85.50 293 ALA A CA 1
ATOM 2211 C C . ALA A 1 293 ? 1.128 -7.850 7.464 1.00 85.50 293 ALA A C 1
ATOM 2213 O O . ALA A 1 293 ? 0.384 -8.160 8.402 1.00 85.50 293 ALA A O 1
ATOM 2214 N N . ASN A 1 294 ? 0.659 -7.298 6.339 1.00 83.12 294 ASN A N 1
ATOM 2215 C CA . ASN A 1 294 ? -0.767 -7.066 6.102 1.00 83.12 294 ASN A CA 1
ATOM 2216 C C . ASN A 1 294 ? -1.579 -8.363 6.066 1.00 83.12 294 ASN A C 1
ATOM 2218 O O . ASN A 1 294 ? -2.712 -8.374 6.553 1.00 83.12 294 ASN A O 1
ATOM 2222 N N . LEU A 1 295 ? -1.019 -9.478 5.585 1.00 85.62 295 LEU A N 1
ATOM 2223 C CA . LEU A 1 295 ? -1.713 -10.774 5.592 1.00 85.62 295 LEU A CA 1
ATOM 2224 C C . LEU A 1 295 ? -2.072 -11.228 7.008 1.00 85.62 295 LEU A C 1
ATOM 2226 O O . LEU A 1 295 ? -3.206 -11.638 7.260 1.00 85.62 295 LEU A O 1
ATOM 2230 N N . ASP A 1 296 ? -1.127 -11.119 7.940 1.00 83.75 296 ASP A N 1
ATOM 2231 C CA . ASP A 1 296 ? -1.347 -11.509 9.332 1.00 83.75 296 ASP A CA 1
ATOM 2232 C C . ASP A 1 296 ? -2.289 -10.527 10.044 1.00 83.75 296 ASP A C 1
ATOM 2234 O O . ASP A 1 296 ? -3.167 -10.918 10.824 1.00 83.75 296 ASP A O 1
ATOM 2238 N N . HIS A 1 297 ? -2.124 -9.228 9.779 1.00 89.38 297 HIS A N 1
ATOM 2239 C CA . HIS A 1 297 ? -2.931 -8.186 10.404 1.00 89.38 297 HIS A CA 1
ATOM 2240 C C . HIS A 1 297 ? -4.383 -8.195 9.923 1.00 89.38 297 HIS A C 1
ATOM 2242 O O . HIS A 1 297 ? -5.283 -8.119 10.761 1.00 89.38 297 HIS A O 1
ATOM 2248 N N . SER A 1 298 ? -4.630 -8.333 8.622 1.00 92.56 298 SER A N 1
ATOM 2249 C CA . SER A 1 298 ? -5.979 -8.354 8.043 1.00 92.56 298 SER A CA 1
ATOM 2250 C C . SER A 1 298 ? -6.858 -9.428 8.689 1.00 92.56 298 SER A C 1
ATOM 2252 O O . SER A 1 298 ? -7.946 -9.108 9.168 1.00 92.56 298 SER A O 1
ATOM 2254 N N . LEU A 1 299 ? -6.366 -10.664 8.840 1.00 95.62 299 LEU A N 1
ATOM 2255 C CA . LEU A 1 299 ? -7.111 -11.746 9.504 1.00 95.62 299 LEU A CA 1
ATOM 2256 C C . LEU A 1 299 ? -7.328 -11.491 10.997 1.00 95.62 299 LEU A C 1
ATOM 2258 O O . LEU A 1 299 ? -8.431 -11.682 11.513 1.00 95.62 299 LEU A O 1
ATOM 2262 N N . LYS A 1 300 ? -6.288 -11.027 11.697 1.00 96.56 300 LYS A N 1
ATOM 2263 C CA . LYS A 1 300 ? -6.388 -10.698 13.122 1.00 96.56 300 LYS A CA 1
ATOM 2264 C C . LYS A 1 300 ? -7.451 -9.630 13.369 1.00 96.56 300 LYS A C 1
ATOM 2266 O O . LYS A 1 300 ? -8.269 -9.775 14.276 1.00 96.56 300 LYS A O 1
ATOM 2271 N N . PHE A 1 301 ? -7.430 -8.544 12.599 1.00 97.75 301 PHE A N 1
ATOM 2272 C CA . PHE A 1 301 ? -8.400 -7.469 12.759 1.00 97.75 301 PHE A CA 1
ATOM 2273 C C . PHE A 1 301 ? -9.778 -7.881 12.252 1.00 97.75 301 PHE A C 1
ATOM 2275 O O . PHE A 1 301 ? -10.746 -7.569 12.934 1.00 97.75 301 PHE A O 1
ATOM 2282 N N . ARG A 1 302 ? -9.891 -8.664 11.172 1.00 98.19 302 ARG A N 1
ATOM 2283 C CA . ARG A 1 302 ? -11.165 -9.258 10.733 1.00 98.19 302 ARG A CA 1
ATOM 2284 C C . ARG A 1 302 ? -11.873 -9.938 11.902 1.00 98.19 302 ARG A C 1
ATOM 2286 O O . ARG A 1 302 ? -13.042 -9.665 12.156 1.00 98.19 302 ARG A O 1
ATOM 2293 N N . ASP A 1 303 ? -11.154 -10.781 12.640 1.00 98.44 303 ASP A N 1
ATOM 2294 C CA . ASP A 1 303 ? -11.729 -11.527 13.761 1.00 98.44 303 ASP A CA 1
ATOM 2295 C C . ASP A 1 303 ? -12.124 -10.613 14.930 1.00 98.44 303 ASP A C 1
ATOM 2297 O O . ASP A 1 303 ? -13.174 -10.812 15.540 1.00 98.44 303 ASP A O 1
ATOM 2301 N N . ILE A 1 304 ? -11.335 -9.568 15.209 1.00 98.31 304 ILE A N 1
ATOM 2302 C CA . ILE A 1 304 ? -11.661 -8.567 16.237 1.00 98.31 304 ILE A CA 1
ATOM 2303 C C . ILE A 1 304 ? 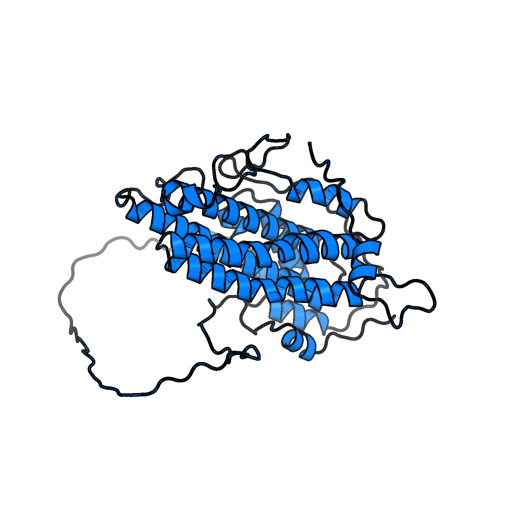-12.902 -7.749 15.850 1.00 98.31 304 ILE A C 1
ATOM 2305 O O . ILE A 1 304 ? -13.769 -7.528 16.693 1.00 98.31 304 ILE A O 1
ATOM 2309 N N . PHE A 1 305 ? -13.006 -7.296 14.598 1.00 98.38 305 PHE A N 1
ATOM 2310 C CA . PHE A 1 305 ? -14.159 -6.533 14.111 1.00 98.38 305 PHE A CA 1
ATOM 2311 C C . PHE A 1 305 ? -15.427 -7.393 14.102 1.00 98.38 305 PHE A C 1
ATOM 2313 O O . PHE A 1 305 ? -16.468 -6.942 14.574 1.00 98.38 305 PHE A O 1
ATOM 2320 N N . ARG A 1 306 ? -15.320 -8.670 13.717 1.00 98.25 306 ARG A N 1
ATOM 2321 C CA . ARG A 1 306 ? -16.417 -9.637 13.848 1.00 98.25 306 ARG A CA 1
ATOM 2322 C C . ARG A 1 306 ? -16.843 -9.831 15.304 1.00 98.25 306 ARG A C 1
ATOM 2324 O O . ARG A 1 306 ? -18.030 -9.826 15.610 1.00 98.25 306 ARG A O 1
ATOM 2331 N N . GLN A 1 307 ? -15.890 -9.933 16.231 1.00 98.12 307 GLN A N 1
ATOM 2332 C CA . GLN A 1 307 ? -16.194 -9.994 17.665 1.00 98.12 307 GLN A CA 1
ATOM 2333 C C . GLN A 1 307 ? -16.881 -8.716 18.180 1.00 98.12 307 GLN A C 1
ATOM 2335 O O . GLN A 1 307 ? -17.684 -8.786 19.109 1.00 98.12 307 GLN A O 1
ATOM 2340 N N . ALA A 1 308 ? -16.585 -7.562 17.580 1.00 97.00 308 ALA A N 1
ATOM 2341 C CA . ALA A 1 308 ? -17.240 -6.288 17.864 1.00 97.00 308 ALA A CA 1
ATOM 2342 C C . ALA A 1 308 ? -18.648 -6.163 17.241 1.00 97.00 308 ALA A C 1
ATOM 2344 O O . ALA A 1 308 ? -19.301 -5.141 17.447 1.00 97.00 308 ALA A O 1
ATOM 2345 N N . GLY A 1 309 ? -19.111 -7.168 16.484 1.00 97.44 309 GLY A N 1
ATOM 2346 C CA . GLY A 1 309 ? -20.382 -7.136 15.755 1.00 97.44 309 GLY A CA 1
ATOM 2347 C C . GLY A 1 309 ? -20.358 -6.272 14.489 1.00 97.44 309 GLY A C 1
ATOM 2348 O O . GLY A 1 309 ? -21.408 -5.813 14.057 1.00 97.44 309 GLY A O 1
ATOM 2349 N N . ASP A 1 310 ? -19.176 -6.007 13.926 1.00 97.88 310 ASP A N 1
ATOM 2350 C CA . ASP A 1 310 ? -18.968 -5.234 12.693 1.00 97.88 310 ASP A CA 1
ATOM 2351 C C . ASP A 1 310 ? -18.599 -6.178 11.544 1.00 97.88 310 ASP A C 1
ATOM 2353 O O . ASP A 1 310 ? -17.446 -6.239 11.096 1.00 97.88 310 ASP A O 1
ATOM 2357 N N . ASP A 1 311 ? -19.575 -6.983 11.126 1.00 98.25 311 ASP A N 1
ATOM 2358 C CA . ASP A 1 311 ? -19.380 -7.997 10.091 1.00 98.25 311 ASP A CA 1
ATOM 2359 C C . ASP A 1 311 ? -19.021 -7.366 8.740 1.00 98.25 311 ASP A C 1
ATOM 2361 O O . ASP A 1 311 ? -18.167 -7.893 8.032 1.00 98.25 311 ASP A O 1
ATOM 2365 N N . GLU A 1 312 ? -19.565 -6.191 8.414 1.00 98.31 312 GLU A N 1
ATOM 2366 C CA . GLU A 1 312 ? -19.260 -5.503 7.160 1.00 98.31 312 GLU A CA 1
ATOM 2367 C C . GLU A 1 312 ? -17.783 -5.097 7.071 1.00 98.31 312 GLU A C 1
ATOM 2369 O O . GLU A 1 312 ? -17.153 -5.251 6.023 1.00 98.31 312 GLU A O 1
ATOM 2374 N N . THR A 1 313 ? -17.190 -4.605 8.165 1.00 98.44 313 THR A N 1
ATOM 2375 C CA . THR A 1 313 ? -15.749 -4.308 8.177 1.00 98.44 313 THR A CA 1
ATOM 2376 C C . THR A 1 313 ? -14.913 -5.583 8.175 1.00 98.44 313 THR A C 1
ATOM 2378 O O . THR A 1 313 ? -13.856 -5.621 7.542 1.00 98.44 313 THR A O 1
ATOM 2381 N N . ALA A 1 314 ? -15.366 -6.641 8.853 1.00 98.56 314 ALA A N 1
ATOM 2382 C CA . ALA A 1 314 ? -14.691 -7.932 8.803 1.00 98.56 314 ALA A CA 1
ATOM 2383 C C . ALA A 1 314 ? -14.655 -8.487 7.366 1.00 98.56 314 ALA A C 1
ATOM 2385 O O . ALA A 1 314 ? -13.616 -8.969 6.921 1.00 98.56 314 ALA A O 1
ATOM 2386 N N . ASP A 1 315 ? -15.740 -8.362 6.609 1.00 98.62 315 ASP A N 1
ATOM 2387 C CA . ASP A 1 315 ? -15.801 -8.812 5.217 1.00 98.62 315 ASP A CA 1
ATOM 2388 C C . ASP A 1 315 ? -14.894 -7.982 4.298 1.00 98.62 315 ASP A C 1
ATOM 2390 O O . ASP A 1 315 ? -14.226 -8.540 3.423 1.00 98.62 315 ASP A O 1
ATOM 2394 N N . VAL A 1 316 ? -14.781 -6.669 4.538 1.00 98.44 316 VAL A N 1
ATOM 2395 C CA . VAL A 1 316 ? -13.778 -5.821 3.870 1.00 98.44 316 VAL A CA 1
ATOM 2396 C C . VAL A 1 316 ? -12.358 -6.313 4.165 1.00 98.44 316 VAL A C 1
ATOM 2398 O O . VAL A 1 316 ? -11.574 -6.491 3.238 1.00 98.44 316 VAL A O 1
ATOM 2401 N N . LEU A 1 317 ? -12.029 -6.593 5.428 1.00 98.44 317 LEU A N 1
ATOM 2402 C CA . LEU A 1 317 ? -10.704 -7.091 5.817 1.00 98.44 317 LEU A CA 1
ATOM 2403 C C . LEU A 1 317 ? -10.405 -8.482 5.239 1.00 98.44 317 LEU A C 1
ATOM 2405 O O . LEU A 1 317 ? -9.260 -8.764 4.893 1.00 98.44 317 LEU A O 1
ATOM 2409 N N . GLN A 1 318 ? -11.418 -9.341 5.101 1.00 98.06 318 GLN A N 1
ATOM 2410 C CA . GLN A 1 318 ? -11.274 -10.628 4.420 1.00 98.06 318 GLN A CA 1
ATOM 2411 C C . GLN A 1 318 ? -10.959 -10.441 2.937 1.00 98.06 318 GLN A C 1
ATOM 2413 O O . GLN A 1 318 ? -10.060 -11.095 2.417 1.00 98.06 318 GLN A O 1
ATOM 2418 N N . ARG A 1 319 ? -11.683 -9.547 2.260 1.00 96.94 319 ARG A N 1
ATOM 2419 C CA . ARG A 1 319 ? -11.426 -9.249 0.852 1.00 96.94 319 ARG A CA 1
ATOM 2420 C C . ARG A 1 319 ? -9.996 -8.746 0.646 1.00 96.94 319 ARG A C 1
ATOM 2422 O O . ARG A 1 319 ? -9.304 -9.272 -0.219 1.00 96.94 319 ARG A O 1
ATOM 2429 N N . ILE A 1 320 ? -9.569 -7.782 1.462 1.00 95.88 320 ILE A N 1
ATOM 2430 C CA . ILE A 1 320 ? -8.214 -7.221 1.402 1.00 95.88 320 ILE A CA 1
ATOM 2431 C C . ILE A 1 320 ? -7.181 -8.328 1.622 1.00 95.88 320 ILE A C 1
ATOM 2433 O O . ILE A 1 320 ? -6.255 -8.453 0.835 1.00 95.88 320 ILE A O 1
ATOM 2437 N N . HIS A 1 321 ? -7.375 -9.208 2.613 1.00 96.62 321 HIS A N 1
ATOM 2438 C CA . HIS A 1 321 ? -6.491 -10.360 2.817 1.00 96.62 321 HIS A CA 1
ATOM 2439 C C . HIS A 1 321 ? -6.317 -11.215 1.551 1.00 96.62 321 HIS A C 1
ATOM 2441 O O . HIS A 1 321 ? -5.200 -11.594 1.199 1.00 96.62 321 HIS A O 1
ATOM 2447 N N . ASP A 1 322 ? -7.419 -11.531 0.868 1.00 95.06 322 ASP A N 1
ATOM 2448 C CA . ASP A 1 322 ? -7.388 -12.374 -0.328 1.00 95.06 322 ASP A CA 1
ATOM 2449 C C . ASP A 1 322 ? -6.660 -11.679 -1.499 1.00 95.06 322 ASP A C 1
ATOM 2451 O O . ASP A 1 322 ? -5.959 -12.340 -2.276 1.00 95.06 322 ASP A O 1
ATOM 2455 N N . GLU A 1 323 ? -6.796 -10.352 -1.611 1.00 92.38 323 GLU A N 1
ATOM 2456 C CA . GLU A 1 323 ? -6.108 -9.499 -2.593 1.00 92.38 323 GLU A CA 1
ATOM 2457 C C . GLU A 1 323 ? -4.592 -9.397 -2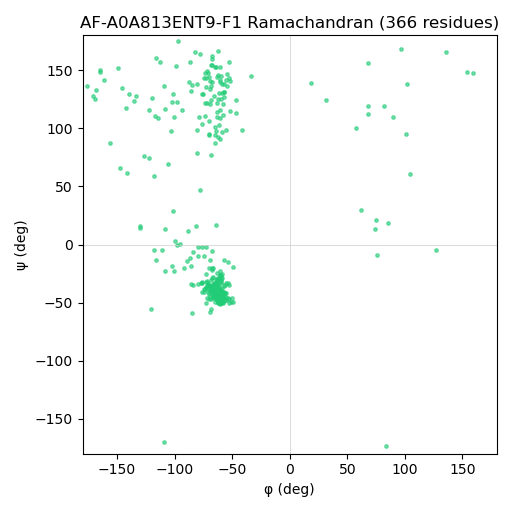.269 1.00 92.38 323 GLU A C 1
ATOM 2459 O O . GLU A 1 323 ? -3.751 -9.636 -3.141 1.00 92.38 323 GLU A O 1
ATOM 2464 N N . GLU A 1 324 ? -4.219 -9.233 -0.998 1.00 93.19 324 GLU A N 1
ATOM 2465 C CA . GLU A 1 324 ? -2.833 -9.106 -0.503 1.00 93.19 324 GLU A CA 1
ATOM 2466 C C . GLU A 1 324 ? -1.944 -10.334 -0.770 1.00 93.19 324 GLU A C 1
ATOM 2468 O O . GLU A 1 324 ? -0.733 -10.229 -1.002 1.00 93.19 324 GLU A O 1
ATOM 2473 N N . ILE A 1 325 ? -2.529 -11.539 -0.836 1.00 93.19 325 ILE A N 1
ATOM 2474 C CA . ILE A 1 325 ? -1.785 -12.766 -1.187 1.00 93.19 325 ILE A CA 1
ATOM 2475 C C . ILE A 1 325 ? -1.100 -12.598 -2.550 1.00 93.19 325 ILE A C 1
ATOM 2477 O O . ILE A 1 325 ? -0.001 -13.116 -2.799 1.00 93.19 325 ILE A O 1
ATOM 2481 N N . ARG A 1 326 ? -1.754 -11.879 -3.467 1.00 91.81 326 ARG A N 1
ATOM 2482 C CA . ARG A 1 326 ? -1.222 -11.602 -4.796 1.00 91.81 326 ARG A CA 1
ATOM 2483 C C . ARG A 1 326 ? -0.060 -10.611 -4.741 1.00 91.81 326 ARG A C 1
ATOM 2485 O O . ARG A 1 326 ? 0.907 -10.831 -5.474 1.00 91.81 326 ARG A O 1
ATOM 2492 N N . HIS A 1 327 ? -0.112 -9.593 -3.885 1.00 93.12 327 HIS A N 1
ATOM 2493 C CA . HIS A 1 327 ? 0.950 -8.591 -3.737 1.00 93.12 327 HIS A CA 1
ATOM 2494 C C . HIS A 1 327 ? 2.266 -9.255 -3.315 1.00 93.12 327 HIS A C 1
ATOM 2496 O O . HIS A 1 327 ? 3.283 -9.163 -4.013 1.00 93.12 327 HIS A O 1
ATOM 2502 N N . VAL A 1 328 ? 2.209 -10.075 -2.262 1.00 93.62 328 VAL A N 1
ATOM 2503 C CA . VAL A 1 328 ? 3.359 -10.849 -1.766 1.00 93.62 328 VAL A CA 1
ATOM 2504 C C . VAL A 1 328 ? 3.871 -11.830 -2.826 1.00 93.62 328 VAL A C 1
ATOM 2506 O O . VAL A 1 328 ? 5.082 -11.989 -3.026 1.00 93.62 328 VAL A O 1
ATOM 2509 N N . ARG A 1 329 ? 2.966 -12.477 -3.576 1.00 93.81 329 ARG A N 1
ATOM 2510 C CA . ARG A 1 329 ? 3.344 -13.383 -4.672 1.00 93.81 329 ARG A CA 1
ATOM 2511 C C . ARG A 1 329 ? 4.118 -12.660 -5.776 1.00 93.81 329 ARG A C 1
ATOM 2513 O O . ARG A 1 329 ? 5.107 -13.215 -6.260 1.00 93.81 329 ARG A O 1
ATOM 2520 N N . ILE A 1 330 ? 3.697 -11.457 -6.176 1.00 92.56 330 ILE A N 1
ATOM 2521 C CA . ILE A 1 330 ? 4.412 -10.633 -7.165 1.00 92.56 330 ILE A CA 1
ATOM 2522 C C . ILE A 1 330 ? 5.829 -10.363 -6.666 1.00 92.56 330 ILE A C 1
ATOM 2524 O O . ILE A 1 330 ? 6.789 -10.644 -7.389 1.00 92.56 330 ILE A O 1
ATOM 2528 N N . ALA A 1 331 ? 5.967 -9.899 -5.422 1.00 93.94 331 ALA A N 1
ATOM 2529 C CA . ALA A 1 331 ? 7.266 -9.583 -4.848 1.00 93.94 331 ALA A CA 1
ATOM 2530 C C . ALA A 1 331 ? 8.204 -10.795 -4.831 1.00 93.94 331 ALA A C 1
ATOM 2532 O O 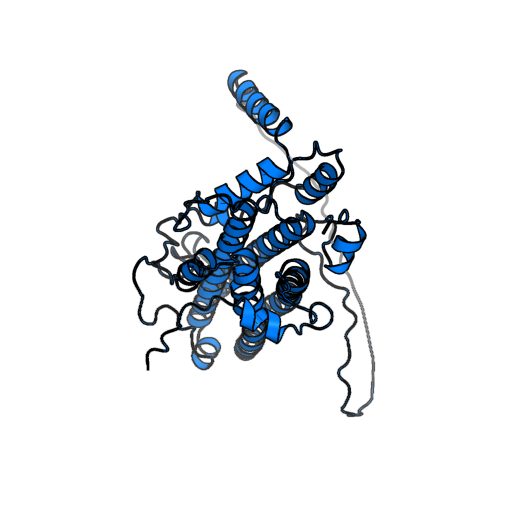. ALA A 1 331 ? 9.327 -10.727 -5.333 1.00 93.94 331 ALA A O 1
ATOM 2533 N N . ARG A 1 332 ? 7.711 -11.942 -4.352 1.00 94.00 332 ARG A N 1
ATOM 2534 C CA . ARG A 1 332 ? 8.469 -13.198 -4.295 1.00 94.00 332 ARG A CA 1
ATOM 2535 C C . ARG A 1 332 ? 8.946 -13.653 -5.671 1.00 94.00 332 ARG A C 1
ATOM 2537 O O . ARG A 1 332 ? 10.110 -14.014 -5.846 1.00 94.00 332 ARG A O 1
ATOM 2544 N N . VAL A 1 333 ? 8.052 -13.669 -6.662 1.00 91.62 333 VAL A N 1
ATOM 2545 C CA . VAL A 1 333 ? 8.401 -14.152 -8.004 1.00 91.62 333 VAL A CA 1
ATOM 2546 C C . VAL A 1 333 ? 9.414 -13.227 -8.671 1.00 91.62 333 VAL A C 1
ATOM 2548 O O . VAL A 1 333 ? 10.371 -13.714 -9.278 1.00 91.62 333 VAL A O 1
ATOM 2551 N N . TRP A 1 334 ? 9.249 -11.911 -8.543 1.00 92.75 334 TRP A N 1
ATOM 2552 C CA . TRP A 1 334 ? 10.201 -10.962 -9.112 1.00 92.75 334 TRP A CA 1
ATOM 2553 C C . TRP A 1 334 ? 11.531 -10.938 -8.368 1.00 92.75 334 TRP A C 1
ATOM 2555 O O . TRP A 1 334 ? 12.559 -10.813 -9.032 1.00 92.75 334 TRP A O 1
ATOM 2565 N N . LEU A 1 335 ? 11.550 -11.192 -7.055 1.00 91.88 335 LEU A N 1
ATOM 2566 C CA . LEU A 1 335 ? 12.795 -11.328 -6.298 1.00 91.88 335 LEU A CA 1
ATOM 2567 C C . LEU A 1 335 ? 13.603 -12.495 -6.856 1.00 91.88 335 LEU A C 1
ATOM 2569 O O . LEU A 1 335 ? 14.750 -12.319 -7.244 1.00 91.88 335 LEU A O 1
ATOM 2573 N N . ARG A 1 336 ? 12.983 -13.665 -7.042 1.00 89.44 336 ARG A N 1
ATOM 2574 C CA . ARG A 1 336 ? 13.669 -14.819 -7.645 1.00 89.44 336 ARG A CA 1
ATOM 2575 C C . ARG A 1 336 ? 14.190 -14.551 -9.054 1.00 89.44 336 ARG A C 1
ATOM 2577 O O . ARG A 1 336 ? 15.183 -15.160 -9.450 1.00 89.44 336 ARG A O 1
ATOM 2584 N N . ARG A 1 337 ? 13.511 -13.710 -9.834 1.00 87.19 337 ARG A N 1
ATOM 2585 C CA . ARG A 1 337 ? 13.872 -13.430 -11.234 1.00 87.19 337 ARG A CA 1
ATOM 2586 C C . ARG A 1 337 ? 14.951 -12.364 -11.379 1.00 87.19 337 ARG A C 1
ATOM 2588 O O . ARG A 1 337 ? 15.736 -12.457 -12.317 1.00 87.19 337 ARG A O 1
ATOM 2595 N N . LEU A 1 338 ? 14.949 -11.359 -10.507 1.00 84.69 338 LEU A N 1
ATOM 2596 C CA . LEU A 1 338 ? 15.776 -10.160 -10.648 1.00 84.69 338 LEU A CA 1
ATOM 2597 C C . LEU A 1 338 ? 16.917 -10.088 -9.644 1.00 84.69 338 LEU A C 1
ATOM 2599 O O . LEU A 1 338 ? 17.896 -9.406 -9.930 1.00 84.69 338 LEU A O 1
ATOM 2603 N N . ALA A 1 339 ? 16.815 -10.783 -8.508 1.00 80.31 339 ALA A N 1
ATOM 2604 C CA . ALA A 1 339 ? 17.898 -10.833 -7.543 1.00 80.31 339 ALA A CA 1
ATOM 2605 C C . ALA A 1 339 ? 19.173 -11.360 -8.219 1.00 80.31 339 ALA A C 1
ATOM 2607 O O . ALA A 1 339 ? 19.137 -12.441 -8.830 1.00 80.31 339 ALA A O 1
ATOM 2608 N N . PRO A 1 340 ? 20.299 -10.635 -8.105 1.00 72.69 340 PRO A N 1
ATOM 2609 C CA . PRO A 1 340 ? 21.584 -11.151 -8.538 1.00 72.69 340 PRO A CA 1
ATOM 2610 C C . PRO A 1 340 ? 21.852 -12.518 -7.897 1.00 72.69 340 PRO A C 1
ATOM 2612 O O . PRO A 1 340 ? 21.480 -12.788 -6.753 1.00 72.69 340 PRO A O 1
ATOM 2615 N N . ARG A 1 341 ? 22.480 -13.424 -8.644 1.00 71.00 341 ARG A N 1
ATOM 2616 C CA . ARG A 1 341 ? 22.918 -14.723 -8.119 1.00 71.00 341 ARG A CA 1
ATOM 2617 C C . ARG A 1 341 ? 24.427 -14.801 -8.271 1.00 71.00 341 ARG A C 1
ATOM 2619 O O . ARG A 1 341 ? 24.939 -14.604 -9.373 1.00 71.00 341 ARG A O 1
ATOM 2626 N N . HIS A 1 342 ? 25.133 -15.086 -7.183 1.00 61.72 342 HIS A N 1
ATOM 2627 C CA . HIS A 1 342 ? 26.585 -15.249 -7.184 1.00 61.72 342 HIS A CA 1
ATOM 2628 C C . HIS A 1 342 ? 26.950 -16.727 -6.971 1.00 61.72 342 HIS A C 1
ATOM 2630 O O . HIS A 1 342 ? 26.384 -17.384 -6.105 1.00 61.72 342 HIS A O 1
ATOM 2636 N N . GLY A 1 343 ? 27.913 -17.246 -7.743 1.00 58.06 343 GLY A N 1
ATOM 2637 C CA . GLY A 1 343 ? 28.473 -18.593 -7.553 1.00 58.06 343 GLY A CA 1
ATOM 2638 C C . GLY A 1 343 ? 27.693 -19.755 -8.193 1.00 58.06 343 GLY A C 1
ATOM 2639 O O . GLY A 1 343 ? 26.761 -19.561 -8.973 1.00 58.06 343 GLY A O 1
ATOM 2640 N N . ALA A 1 344 ? 28.133 -20.984 -7.891 1.00 47.19 344 ALA A N 1
ATOM 2641 C CA . ALA A 1 344 ? 27.628 -22.236 -8.473 1.00 47.19 344 ALA A CA 1
ATOM 2642 C C . ALA A 1 344 ? 26.243 -22.676 -7.942 1.00 47.19 344 ALA A C 1
ATOM 2644 O O . ALA A 1 344 ? 25.620 -23.549 -8.543 1.00 47.19 344 ALA A O 1
ATOM 2645 N N . ASP A 1 345 ? 25.726 -22.026 -6.893 1.00 50.91 345 ASP A N 1
ATOM 2646 C CA . ASP A 1 345 ? 24.425 -22.322 -6.265 1.00 50.91 345 ASP A CA 1
ATOM 2647 C C . ASP A 1 345 ? 23.242 -21.567 -6.890 1.00 50.91 345 ASP A C 1
ATOM 2649 O O . ASP A 1 345 ? 22.113 -21.618 -6.402 1.00 50.91 345 ASP A O 1
ATOM 2653 N N . ALA A 1 346 ? 23.443 -20.921 -8.044 1.00 54.75 346 ALA A N 1
ATOM 2654 C CA . ALA A 1 346 ? 22.376 -20.235 -8.774 1.00 54.75 346 ALA A CA 1
ATOM 2655 C C . ALA A 1 346 ? 21.181 -21.146 -9.138 1.00 54.75 346 ALA A C 1
ATOM 2657 O O . ALA A 1 346 ? 20.131 -20.632 -9.523 1.00 54.75 346 ALA A O 1
ATOM 2658 N N . ALA A 1 347 ? 21.315 -22.472 -9.028 1.00 55.41 347 ALA A N 1
ATOM 2659 C CA . ALA A 1 347 ? 20.258 -23.446 -9.285 1.00 55.41 347 ALA A CA 1
ATOM 2660 C C . ALA A 1 347 ? 19.340 -23.731 -8.075 1.00 55.41 347 ALA A C 1
ATOM 2662 O O . ALA A 1 347 ? 18.234 -24.231 -8.286 1.00 55.41 347 ALA A O 1
ATOM 2663 N N . HIS A 1 348 ? 19.750 -23.414 -6.839 1.00 60.59 348 HIS A N 1
ATOM 2664 C CA . HIS A 1 348 ? 18.987 -23.748 -5.629 1.00 60.59 348 HIS A CA 1
ATOM 2665 C C . HIS A 1 348 ? 19.153 -22.691 -4.530 1.00 60.59 348 HIS A C 1
ATOM 2667 O O . HIS A 1 348 ? 19.715 -22.965 -3.481 1.00 60.59 348 HIS A O 1
ATOM 2673 N N . CYS A 1 349 ? 18.660 -21.478 -4.785 1.00 66.19 349 CYS A N 1
ATOM 2674 C CA . CYS A 1 349 ? 18.534 -20.461 -3.742 1.00 66.19 349 CYS A CA 1
ATOM 2675 C C . CYS A 1 349 ? 17.093 -20.448 -3.217 1.00 66.19 349 CYS A C 1
ATOM 2677 O O . CYS A 1 349 ? 16.127 -20.324 -3.999 1.00 66.19 349 CYS A O 1
ATOM 2679 N N . ASP A 1 350 ? 16.945 -20.646 -1.910 1.00 83.25 350 ASP A N 1
ATOM 2680 C CA . ASP A 1 350 ? 15.646 -20.591 -1.251 1.00 83.25 350 ASP A CA 1
ATOM 2681 C C . ASP A 1 350 ? 15.187 -19.132 -1.030 1.00 83.25 350 ASP A C 1
ATOM 2683 O O . ASP A 1 350 ? 15.946 -18.176 -1.202 1.00 83.25 350 ASP A O 1
ATOM 2687 N N . ASP A 1 351 ? 13.895 -18.926 -0.747 1.00 85.12 351 ASP A N 1
ATOM 2688 C CA . ASP A 1 351 ? 13.359 -17.563 -0.596 1.00 85.12 351 ASP A CA 1
ATOM 2689 C C . ASP A 1 351 ? 13.919 -16.847 0.642 1.00 85.12 351 ASP A C 1
ATOM 2691 O O . ASP A 1 351 ? 14.020 -15.622 0.636 1.00 85.12 351 ASP A O 1
ATOM 2695 N N . ALA A 1 352 ? 14.283 -17.592 1.691 1.00 86.81 352 ALA A N 1
ATOM 2696 C CA . ALA A 1 352 ? 14.809 -17.028 2.926 1.00 86.81 352 ALA A CA 1
ATOM 2697 C C . ALA A 1 352 ? 16.254 -16.553 2.739 1.00 86.81 352 ALA A C 1
ATOM 2699 O O . ALA A 1 352 ? 16.616 -15.495 3.241 1.00 86.81 352 ALA A O 1
ATOM 2700 N N . GLU A 1 353 ? 17.067 -17.280 1.977 1.00 87.31 353 GLU A N 1
ATOM 2701 C CA . GLU A 1 353 ? 18.413 -16.875 1.575 1.00 87.31 353 GLU A CA 1
ATOM 2702 C C . GLU A 1 353 ? 18.383 -15.601 0.730 1.00 87.31 353 GLU A C 1
ATOM 2704 O O . GLU A 1 353 ? 19.110 -14.656 1.034 1.00 87.31 353 GLU A O 1
ATOM 2709 N N . LEU A 1 354 ? 17.505 -15.534 -0.281 1.00 88.25 354 LEU A N 1
ATOM 2710 C CA . LEU A 1 354 ? 17.320 -14.313 -1.075 1.00 88.25 354 LEU A CA 1
ATOM 2711 C C . LEU A 1 354 ? 16.870 -13.147 -0.198 1.00 88.25 354 LEU A C 1
ATOM 2713 O O . LEU A 1 354 ? 17.414 -12.049 -0.301 1.00 88.25 354 LEU A O 1
ATOM 2717 N N . TYR A 1 355 ? 15.893 -13.382 0.677 1.00 90.19 355 TYR A N 1
ATOM 2718 C CA . TYR A 1 355 ? 15.422 -12.356 1.590 1.00 90.19 355 TYR A CA 1
ATOM 2719 C C . TYR A 1 355 ? 16.560 -11.864 2.496 1.00 90.19 355 TYR A C 1
ATOM 2721 O O . TYR A 1 355 ? 16.825 -10.669 2.538 1.00 90.19 355 TYR A O 1
ATOM 2729 N N . ASN A 1 356 ? 17.298 -12.765 3.147 1.00 88.50 356 ASN A N 1
ATOM 2730 C CA . ASN A 1 356 ? 18.409 -12.415 4.036 1.00 88.50 356 ASN A CA 1
ATOM 2731 C C . ASN A 1 356 ? 19.564 -11.710 3.310 1.00 88.50 356 ASN A C 1
ATOM 2733 O O . ASN A 1 356 ? 20.232 -10.871 3.909 1.00 88.50 356 ASN A O 1
ATOM 2737 N N . ALA A 1 357 ? 19.801 -12.034 2.038 1.00 88.31 357 ALA A N 1
ATOM 2738 C CA . ALA A 1 357 ? 20.843 -11.400 1.238 1.00 88.31 357 ALA A CA 1
ATOM 2739 C C . ALA A 1 357 ? 20.507 -9.948 0.863 1.00 88.31 357 ALA A C 1
ATOM 2741 O O . ALA A 1 357 ? 21.411 -9.117 0.788 1.00 88.31 357 ALA A O 1
ATOM 2742 N N . TYR A 1 358 ? 19.227 -9.643 0.620 1.00 90.75 358 TYR A N 1
ATOM 2743 C CA . TYR A 1 358 ? 18.813 -8.366 0.026 1.00 90.75 358 TYR A CA 1
ATOM 2744 C C . TYR A 1 358 ? 17.945 -7.486 0.919 1.00 90.75 358 TYR A C 1
ATOM 2746 O O . TYR A 1 358 ? 17.768 -6.310 0.605 1.00 90.75 358 TYR A O 1
ATOM 2754 N N . ALA A 1 359 ? 17.398 -8.010 2.017 1.00 87.75 359 ALA A N 1
ATOM 2755 C CA . ALA A 1 359 ? 16.612 -7.226 2.955 1.00 87.75 359 ALA A CA 1
ATOM 2756 C C . ALA A 1 359 ? 17.475 -6.114 3.559 1.00 87.75 359 ALA A C 1
ATOM 2758 O O . ALA A 1 359 ? 18.279 -6.324 4.467 1.00 87.75 359 ALA A O 1
ATOM 2759 N N . ALA A 1 360 ? 17.269 -4.897 3.062 1.00 80.38 360 ALA A N 1
ATOM 2760 C CA . ALA A 1 360 ? 17.818 -3.694 3.653 1.00 80.38 360 ALA A CA 1
ATOM 2761 C C . ALA A 1 360 ? 16.925 -3.304 4.831 1.00 80.38 360 ALA A C 1
ATOM 2763 O O . ALA A 1 360 ? 16.045 -2.451 4.720 1.00 80.38 360 ALA A O 1
ATOM 2764 N N . PHE A 1 361 ? 17.108 -3.983 5.960 1.00 59.06 361 PHE A N 1
ATOM 2765 C CA . PHE A 1 361 ? 16.468 -3.558 7.192 1.00 59.06 361 PHE A CA 1
ATOM 2766 C C . PHE A 1 361 ? 17.003 -2.166 7.553 1.00 59.06 361 PHE A C 1
ATOM 2768 O O . PHE A 1 361 ? 18.219 -2.023 7.722 1.00 59.06 361 PHE A O 1
ATOM 2775 N N . PRO A 1 362 ? 16.160 -1.135 7.756 1.00 51.94 362 PRO A N 1
ATOM 2776 C CA . PRO A 1 362 ? 16.560 -0.130 8.723 1.00 51.94 362 PRO A CA 1
ATOM 2777 C C . PRO A 1 362 ? 16.796 -0.888 10.032 1.00 51.94 362 PRO A C 1
ATOM 2779 O O . PRO A 1 362 ? 16.030 -1.795 10.370 1.00 51.94 362 PRO A O 1
ATOM 2782 N N . THR A 1 363 ? 17.855 -0.566 10.769 1.00 39.84 363 THR A N 1
ATOM 2783 C CA . THR A 1 363 ? 17.976 -1.009 12.156 1.00 39.84 363 THR A CA 1
ATOM 2784 C C . THR A 1 363 ? 16.717 -0.523 12.867 1.00 39.84 363 THR A C 1
ATOM 2786 O O . THR A 1 363 ? 16.606 0.652 13.213 1.00 39.84 363 THR A O 1
ATOM 2789 N N . PHE A 1 364 ? 15.722 -1.396 13.036 1.00 40.22 364 PHE A N 1
ATOM 2790 C CA . PHE A 1 364 ? 14.663 -1.159 13.994 1.00 40.22 364 PHE A CA 1
ATOM 2791 C C . PHE A 1 364 ? 15.382 -1.181 15.334 1.00 40.22 364 PHE A C 1
ATOM 2793 O O . PHE A 1 364 ? 15.655 -2.244 15.892 1.00 40.22 364 PHE A O 1
ATOM 2800 N N . GLU A 1 365 ? 15.779 -0.008 15.825 1.00 34.91 365 GLU A N 1
ATOM 2801 C CA . GLU A 1 365 ? 16.065 0.134 17.238 1.00 34.91 365 GLU A CA 1
ATOM 2802 C C . GLU A 1 365 ? 14.764 -0.234 17.938 1.00 34.91 365 GLU A C 1
ATOM 2804 O O . GLU A 1 365 ? 13.832 0.567 18.021 1.00 34.91 365 GLU A O 1
ATOM 2809 N N . MET A 1 366 ? 14.669 -1.487 18.384 1.00 27.25 366 MET A N 1
ATOM 2810 C CA . MET A 1 366 ? 13.654 -1.873 19.342 1.00 27.25 366 MET A CA 1
ATOM 2811 C C . MET A 1 366 ? 13.954 -1.049 20.586 1.00 27.25 366 MET A C 1
ATOM 2813 O O . MET A 1 366 ? 14.813 -1.408 21.393 1.00 27.25 366 MET A O 1
ATOM 2817 N N . SER A 1 367 ? 13.316 0.117 20.694 1.00 29.97 367 SER A N 1
ATOM 2818 C CA . SER A 1 367 ? 13.344 0.901 21.914 1.00 29.97 367 SER A CA 1
ATOM 2819 C C . SER A 1 367 ? 12.789 -0.005 23.005 1.00 29.97 367 SER A C 1
ATOM 2821 O O . SER A 1 367 ? 11.624 -0.403 22.928 1.00 29.97 367 SER A O 1
ATOM 2823 N N . LYS A 1 368 ? 13.665 -0.395 23.933 1.00 29.66 368 LYS A N 1
ATOM 2824 C CA . LYS A 1 368 ? 13.328 -1.214 25.097 1.00 29.66 368 LYS A CA 1
ATOM 2825 C C . LYS A 1 368 ? 12.165 -0.636 25.890 1.00 29.66 368 LYS A C 1
ATOM 2827 O O . LYS A 1 368 ? 12.094 0.612 25.996 1.00 29.66 368 LYS A O 1
#

Mean predicted aligned error: 14.1 Å

Solvent-accessible surface area (backbone atoms only — not comparable to full-atom values): 22028 Å² total; per-residue (Å²): 129,85,81,72,79,84,53,78,66,56,42,60,76,67,67,60,65,102,50,75,84,56,81,82,80,80,85,89,79,80,82,82,78,78,88,82,82,93,81,89,87,83,88,87,86,90,87,79,89,83,90,83,88,83,89,86,86,88,89,82,90,91,86,84,89,87,83,88,78,79,83,59,77,68,61,59,49,56,55,48,52,55,56,54,57,61,74,71,57,51,46,64,56,51,50,47,52,50,27,46,45,36,30,66,38,30,45,68,68,56,54,52,55,73,75,67,80,56,45,69,60,43,43,58,56,58,68,74,49,90,70,81,86,68,97,66,71,79,51,70,44,84,68,87,63,93,68,68,43,49,36,78,48,63,20,60,40,92,63,94,66,85,75,70,77,66,70,70,50,66,73,45,39,46,74,30,66,66,41,40,34,52,40,33,14,48,51,24,41,49,26,52,51,48,30,42,51,36,24,48,48,53,54,34,41,68,65,52,57,66,73,55,51,50,49,41,52,49,47,28,51,50,28,35,49,52,24,48,53,30,51,51,49,33,51,51,51,47,31,75,72,74,48,65,88,48,54,80,77,65,69,51,79,33,76,42,37,76,51,63,33,80,41,68,70,67,57,37,46,57,34,17,68,70,36,97,50,37,68,41,8,40,27,28,44,47,23,60,42,51,46,42,48,45,47,60,48,26,53,55,48,20,54,43,32,42,73,41,71,35,52,70,59,16,53,52,26,49,50,49,32,66,54,40,57,50,48,27,48,51,24,54,54,49,36,73,71,66,44,85,73,76,73,92,54,68,87,72,74,52,72,65,59,53,37,70,74,33,46,37,68,52,85,75,75,75,78,126